Protein 8GUG (pdb70)

Foldseek 3Di:
DKWKAKDFPVCVVPRFWQQCCQCPNQQQAYHNFGKGKIFPDPVLNCCLPCVVVLVDQVVLVGMWMKMWDDDPQQEAEDDVVQPDPCSLPPNHDCSSRVNNRCQQVPPPHPHFWYWAADSVGRVGTMIMGHPPDDPCVVRVVPMDIDRDPDGSVVSD/DAPPVHCRPVNVLQVFAWLVLVVVCCVLLVDDLVLVCQLAVDDSVNNVVCVPVRNGHHNSSSQLSVLVVVQQVLLCVLVVHSVVSSVQQVAQDVQLVRDHLSNQSHDVVSSVSVSVVSVCSNVVHDD/DCVVQDVVDPVCLQVAAWLVSVVVLCVLLVHDLVLVCQLQVPDSVVNVVCVVDRHGHHNSSSQLSVLSSVQQVLLCVQVVHSVVSSVQQCDQDVQLPRDGVSNQSNDPVSSVSVVVVSVVVSVVDD

Secondary structure (DSSP, 8-state):
-EEEEEEEGGGTTSTT-THHHHHH--SS--TT---EEEESSHHHHHHHHHGGGTT-TTGGGGEEEEEEE--GGGEEE--TTTS-GGGG-SS--HHHHHHHHHHHS-SS-S-SEEEEE-SS-TTSEEEEE-TTSGGGHHHHHT-EEE---S-GGGG-/--STTTTTTHHHHHH---HHHHHHHHHHTT--HHHHHHHH---HHHHHHHHHHTPPP-HHHHHHHHHHHHHHHHHHHHHS-HHHHHHHHTS--GGGTT--GGGGSSSHHHHHHHHHHHHHHHHT---/-GGGTS---HHHHHH-B-HHHHHHHHHHTT--HHHHHHHH---HHHHHHHHHSSPPB-HHHHHHHHHHHHHHHHHHHHHS-HHHHHHHHTS-BTTTTSB-GGGGSSSHHHHHHHHHHHHHHHTT--

Structure (mmCIF, N/CA/C/O backbone):
data_8GUG
#
_entry.id   8GUG
#
_cell.length_a   81.915
_cell.length_b   104.725
_cell.length_c   116.218
_cell.angle_alpha   90.000
_cell.angle_beta   90.000
_cell.angle_gamma   90.000
#
_symmetry.space_group_name_H-M   'I 2 2 2'
#
loop_
_entity.id
_entity.type
_entity.pdbx_description
1 polymer 'RES domain-containing protein'
2 polymer 'DUF2384 domain-containing protein'
3 water water
#
loop_
_atom_site.group_PDB
_atom_site.id
_atom_site.type_symbol
_atom_site.label_atom_id
_atom_site.label_alt_id
_atom_site.label_comp_id
_atom_site.label_asym_id
_atom_site.label_entity_id
_atom_site.label_seq_id
_atom_site.pdbx_PDB_ins_code
_atom_site.Cartn_x
_atom_site.Cartn_y
_atom_site.Cartn_z
_atom_site.occupancy
_atom_site.B_iso_or_equiv
_atom_site.auth_seq_id
_atom_site.auth_comp_id
_atom_site.auth_asym_id
_atom_site.auth_atom_id
_atom_site.pdbx_PDB_model_num
ATOM 1 N N . MET A 1 1 ? -33.75309 48.92127 -49.72572 1.000 65.82686 1 MET A N 1
ATOM 2 C CA . MET A 1 1 ? -34.27309 49.09266 -48.37356 1.000 74.71064 1 MET A CA 1
ATOM 3 C C . MET A 1 1 ? -33.15747 49.32345 -47.36722 1.000 68.29228 1 MET A C 1
ATOM 4 O O . MET A 1 1 ? -32.09122 48.71751 -47.45969 1.000 78.43018 1 MET A O 1
ATOM 9 N N . LYS A 1 2 ? -33.41727 50.18927 -46.39350 1.000 80.41473 2 LYS A N 1
ATOM 10 C CA . LYS A 1 2 ? -32.46386 50.49535 -45.33596 1.000 82.03974 2 LYS A CA 1
ATOM 11 C C . LYS A 1 2 ? -32.81226 49.68420 -44.09328 1.000 79.63422 2 LYS A C 1
ATOM 12 O O . LYS A 1 2 ? -33.90665 49.83094 -43.53602 1.000 77.82185 2 LYS A O 1
ATOM 18 N N . LEU A 1 3 ? -31.88150 48.83170 -43.66606 1.000 74.72431 3 LEU A N 1
ATOM 19 C CA . LEU A 1 3 ? -32.07852 47.94235 -42.52930 1.000 60.89580 3 LEU A CA 1
ATOM 20 C C . LEU A 1 3 ? -31.10663 48.29550 -41.41321 1.000 64.13478 3 LEU A C 1
ATOM 21 O O . LEU A 1 3 ? -29.94070 48.61348 -41.66957 1.000 70.38946 3 LEU A O 1
ATOM 26 N N . TYR A 1 4 ? -31.58524 48.21052 -40.17425 1.000 58.42881 4 TYR A N 1
ATOM 27 C CA . TYR A 1 4 ? -30.84510 48.66195 -39.00444 1.000 61.91106 4 TYR A CA 1
ATOM 28 C C . TYR A 1 4 ? -30.59013 47.49049 -38.06790 1.000 61.99762 4 TYR A C 1
ATOM 29 O O . TYR A 1 4 ? -31.51364 46.73879 -37.74177 1.000 63.09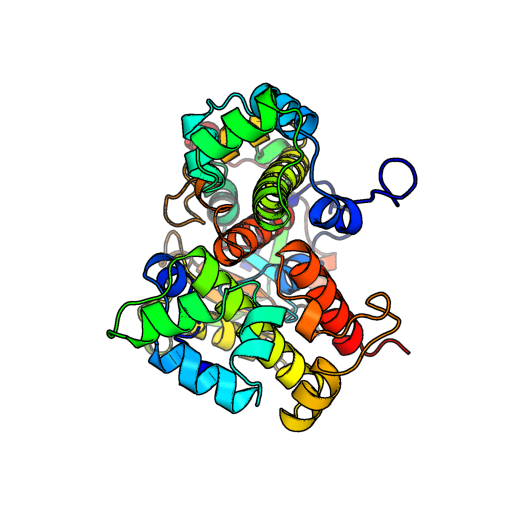096 4 TYR A O 1
ATOM 38 N N . ARG A 1 5 ? -29.34014 47.34193 -37.63923 1.000 61.15544 5 ARG A N 1
ATOM 39 C CA . ARG A 1 5 ? -28.93964 46.35368 -36.64969 1.000 52.96145 5 ARG A CA 1
ATOM 40 C C . ARG A 1 5 ? -28.19261 47.07222 -35.53546 1.000 58.83402 5 ARG A C 1
ATOM 41 O O . ARG A 1 5 ? -27.66525 48.16581 -35.72914 1.000 60.90281 5 ARG A O 1
ATOM 49 N N . LEU A 1 6 ? -28.18663 46.47999 -34.34762 1.000 59.93501 6 LEU A N 1
ATOM 50 C CA . LEU A 1 6 ? -27.38099 47.00510 -33.25925 1.000 67.46234 6 LEU A CA 1
ATOM 51 C C . LEU A 1 6 ? -26.77004 45.84488 -32.49044 1.000 62.93706 6 LEU A C 1
ATOM 52 O O . LEU A 1 6 ? -27.35190 44.76028 -32.40714 1.000 58.12519 6 LEU A O 1
ATOM 57 N N . THR A 1 7 ? -25.57464 46.07682 -31.95337 1.000 66.71239 7 THR A N 1
ATOM 58 C CA . THR A 1 7 ? -24.93678 45.08740 -31.09234 1.000 58.86208 7 THR A CA 1
ATOM 59 C C . THR A 1 7 ? -24.03791 45.81072 -30.10495 1.000 65.27728 7 THR A C 1
ATOM 60 O O . THR A 1 7 ? -23.68837 46.97133 -30.30320 1.000 63.27784 7 THR A O 1
ATOM 64 N N . GLN A 1 8 ? -23.65501 45.11626 -29.03800 1.000 57.30393 8 GLN A N 1
ATOM 65 C CA . GLN A 1 8 ? -22.81873 45.75573 -28.03262 1.000 58.76337 8 GLN A CA 1
ATOM 66 C C . GLN A 1 8 ? -21.46453 46.13736 -28.62245 1.000 64.24727 8 GLN A C 1
ATOM 67 O O . GLN A 1 8 ? -20.99136 45.54193 -29.59508 1.000 68.63537 8 GLN A O 1
ATOM 73 N N . LYS A 1 9 ? -20.84936 47.16532 -28.02988 1.000 66.58601 9 LYS A N 1
ATOM 74 C CA . LYS A 1 9 ? -19.60029 47.69276 -28.57018 1.000 58.83019 9 LYS A CA 1
ATOM 75 C C . LYS A 1 9 ? -18.48641 46.65960 -28.52683 1.000 64.93560 9 LYS A C 1
ATOM 76 O O . LYS A 1 9 ? -17.59391 46.67606 -29.38294 1.000 69.74758 9 LYS A O 1
ATOM 82 N N . LYS A 1 10 ? -18.52276 45.75262 -27.54548 1.000 60.00759 10 LYS A N 1
ATOM 83 C CA . LYS A 1 10 ? -17.47893 44.73747 -27.42466 1.000 55.13321 10 LYS A CA 1
ATOM 84 C C . LYS A 1 10 ? -17.37503 43.87659 -28.67692 1.000 63.54537 10 LYS A C 1
ATOM 85 O O . LYS A 1 10 ? -16.31091 43.31469 -28.95675 1.000 78.50025 10 LYS A O 1
ATOM 91 N N . PHE A 1 11 ? -18.45536 43.76696 -29.44271 1.000 54.05681 11 PHE A N 1
ATOM 92 C CA . PHE A 1 11 ? -18.47527 42.95985 -30.65209 1.000 67.98213 11 PHE A CA 1
ATOM 93 C C . PHE A 1 11 ? -18.12409 43.75676 -31.90430 1.000 71.36129 11 PHE A C 1
ATOM 94 O O . PHE A 1 11 ? -18.36407 43.27193 -33.01622 1.000 81.66633 11 PHE A O 1
ATOM 102 N N . ALA A 1 12 ? -17.54967 44.95574 -31.74871 1.000 61.10820 12 ALA A N 1
ATOM 103 C CA . ALA A 1 12 ? -17.29789 45.81760 -32.90088 1.000 69.98882 12 ALA A CA 1
ATOM 104 C C . ALA A 1 12 ? -16.36782 45.16300 -33.91312 1.000 76.34405 12 ALA A C 1
ATOM 105 O O . ALA A 1 12 ? -16.44625 45.46137 -35.11054 1.000 75.33428 12 ALA A O 1
ATOM 107 N N . ASP A 1 13 ? -15.48369 44.27408 -33.45740 1.000 90.16830 13 ASP A N 1
ATOM 108 C CA . ASP A 1 13 ? -14.57482 43.59912 -34.37685 1.000 89.35407 13 ASP A CA 1
ATOM 109 C C . ASP A 1 13 ? -15.31806 42.64807 -35.30808 1.000 87.56038 13 ASP A C 1
ATOM 110 O O . ASP A 1 13 ? -14.88645 42.43575 -36.44734 1.000 84.41638 13 ASP A O 1
ATOM 115 N N . THR A 1 14 ? -16.43236 42.07729 -34.85070 1.000 86.17376 14 THR A N 1
ATOM 116 C CA . THR A 1 14 ? -17.24527 41.15891 -35.65222 1.000 93.01221 14 THR A CA 1
ATOM 117 C C . THR A 1 14 ? -18.71740 41.48875 -35.43600 1.000 84.50522 14 THR A C 1
ATOM 118 O O . THR A 1 14 ? -19.44319 40.76788 -34.74153 1.000 85.38723 14 THR A O 1
ATOM 122 N N . PRO A 1 15 ? -19.19618 42.58454 -36.03173 1.000 86.70336 15 PRO A N 1
ATOM 123 C CA . PRO A 1 15 ? -20.57122 43.02641 -35.74531 1.000 78.11005 15 PRO A CA 1
ATOM 124 C C . PRO A 1 15 ? -21.64095 42.13822 -36.35656 1.000 78.67604 15 PRO A C 1
ATOM 125 O O . PRO A 1 15 ? -22.72870 42.01540 -35.77927 1.000 74.51468 15 PRO A O 1
ATOM 129 N N . PHE A 1 16 ? -21.37523 41.52251 -37.50773 1.000 75.62391 16 PHE A N 1
ATOM 130 C CA . PHE A 1 16 ? -22.36570 40.72107 -38.21502 1.000 68.76790 16 PHE A CA 1
ATOM 131 C C . PHE A 1 16 ? -22.05235 39.22987 -38.14464 1.000 75.84997 16 PHE A C 1
ATOM 132 O O . PHE A 1 16 ? -22.35261 38.48006 -39.07691 1.000 79.97376 16 PHE A O 1
ATOM 140 N N . SER A 1 17 ? -21.44527 38.79288 -37.05204 1.000 75.09703 17 SER A N 1
ATOM 141 C CA . SER A 1 17 ? -21.26727 37.36766 -36.82225 1.000 64.91457 17 SER A CA 1
ATOM 142 C C . SER A 1 17 ? -22.60999 36.73911 -36.46637 1.000 74.31851 17 SER A C 1
ATOM 143 O O . SER A 1 17 ? -23.34659 37.29119 -35.64025 1.000 79.54497 17 SER A O 1
ATOM 146 N N . PRO A 1 18 ? -22.96632 35.59708 -37.05927 1.000 73.47987 18 PRO A N 1
ATOM 147 C CA . PRO A 1 18 ? -24.25884 34.97238 -36.74532 1.000 70.13074 18 PRO A CA 1
ATOM 148 C C . PRO A 1 18 ? -24.22652 34.18063 -35.44710 1.000 65.64134 18 PRO A C 1
ATOM 149 O O . PRO A 1 18 ? -25.11982 33.36649 -35.19306 1.000 65.71982 18 PRO A O 1
ATOM 153 N N . ILE A 1 19 ? -23.20532 34.41854 -34.61999 1.000 67.41301 19 ILE A N 1
ATOM 154 C CA . ILE A 1 19 ? -22.98359 33.58917 -33.43914 1.000 76.69795 19 ILE A CA 1
ATOM 155 C C . ILE A 1 19 ? -24.07036 33.82195 -32.39701 1.000 67.81125 19 ILE A C 1
ATOM 156 O O . ILE A 1 19 ? -24.57385 32.87068 -31.78741 1.000 81.08905 19 ILE A O 1
ATOM 161 N N . GLY A 1 20 ? -24.44303 35.08158 -32.16582 1.000 61.51504 20 GLY A N 1
ATOM 162 C CA . GLY A 1 20 ? -25.51876 35.35651 -31.22842 1.000 53.60632 20 GLY A CA 1
ATOM 163 C C . GLY A 1 20 ? -26.81132 34.66326 -31.61233 1.000 63.43065 20 GLY A C 1
ATOM 164 O O . GLY A 1 20 ? -27.50536 34.10275 -30.75914 1.000 61.84764 20 GLY A O 1
ATOM 165 N N . ALA A 1 21 ? -27.14667 34.67981 -32.90335 1.000 65.26366 21 ALA A N 1
ATOM 166 C CA . ALA A 1 21 ? -28.34348 33.98189 -33.35902 1.000 63.90014 21 ALA A CA 1
ATOM 167 C C . ALA A 1 21 ? -28.21521 32.47807 -33.14874 1.000 62.81576 21 ALA A C 1
ATOM 168 O O . ALA A 1 21 ? -29.16157 31.82234 -32.69920 1.000 72.76154 21 ALA A O 1
ATOM 170 N N . LYS A 1 22 ? -27.04339 31.91485 -33.45990 1.000 70.06309 22 LYS A N 1
ATOM 171 C CA . LYS A 1 22 ? -26.84413 30.47634 -33.29881 1.000 76.10654 22 LYS A CA 1
ATOM 172 C C . LYS A 1 22 ? -27.00547 30.05565 -31.84409 1.000 76.11459 22 LYS A C 1
ATOM 173 O O . LYS A 1 22 ? -27.72017 29.09628 -31.53737 1.000 71.91566 22 LYS A O 1
ATOM 179 N N . LEU A 1 23 ? -26.35941 30.77463 -30.92981 1.000 63.66663 23 LEU A N 1
ATOM 180 C CA . LEU A 1 23 ? -26.28835 30.32119 -29.54598 1.000 71.05201 23 LEU A CA 1
ATOM 181 C C . LEU A 1 23 ? -27.52482 30.69072 -28.73460 1.000 75.80368 23 LEU A C 1
ATOM 182 O O . LEU A 1 23 ? -27.88500 29.96201 -27.80393 1.000 68.24113 23 LEU A O 1
ATOM 187 N N . PHE A 1 24 ? -28.18639 31.80288 -29.05992 1.000 76.70279 24 PHE A N 1
ATOM 188 C CA . PHE A 1 24 ? -29.25555 32.31800 -28.21665 1.000 68.05729 24 PHE A CA 1
ATOM 189 C C . PHE A 1 24 ? -30.56754 32.58895 -28.94163 1.000 70.24408 24 PHE A C 1
ATOM 190 O O . PHE A 1 24 ? -31.56348 32.88095 -28.26998 1.000 70.26380 24 PHE A O 1
ATOM 198 N N . GLY A 1 25 ? -30.61126 32.49560 -30.26833 1.000 70.76938 25 GLY A N 1
ATOM 199 C CA . GLY A 1 25 ? -31.81966 32.86226 -30.99540 1.000 69.68870 25 GLY A CA 1
ATOM 200 C C . GLY A 1 25 ? -32.93620 31.85619 -30.76879 1.000 72.20458 25 GLY A C 1
ATOM 201 O O . GLY A 1 25 ? -32.73313 30.64261 -30.89022 1.000 70.18326 25 GLY A O 1
ATOM 202 N N . LYS A 1 26 ? -34.13255 32.35940 -30.45531 1.000 75.62825 26 LYS A N 1
ATOM 203 C CA . LYS A 1 26 ? -35.25111 31.50813 -30.07654 1.000 76.14229 26 LYS A CA 1
ATOM 204 C C . LYS A 1 26 ? -36.51324 31.71076 -30.90039 1.000 78.29565 26 LYS A C 1
ATOM 205 O O . LYS A 1 26 ? -37.35481 30.80826 -30.92697 1.000 89.87174 26 LYS A O 1
ATOM 211 N N . ARG A 1 27 ? -36.68126 32.85480 -31.55272 1.000 74.22540 27 ARG A N 1
ATOM 212 C CA . ARG A 1 27 ? -37.95549 33.17699 -32.20018 1.000 54.61575 27 ARG A CA 1
ATOM 213 C C . ARG A 1 27 ? -37.99387 32.64898 -33.63007 1.000 65.10454 27 ARG A C 1
ATOM 214 O O . ARG A 1 27 ? -38.76060 31.73531 -33.94544 1.000 74.64349 27 ARG A O 1
ATOM 222 N N . TRP A 1 28 ? -37.17854 33.22680 -34.50559 1.000 64.23219 28 TRP A N 1
ATOM 223 C CA . TRP A 1 28 ? -37.17778 32.85958 -35.91189 1.000 66.27419 28 TRP A CA 1
ATOM 224 C C . TRP A 1 28 ? -36.04929 31.90633 -36.26932 1.000 70.77188 28 TRP A C 1
ATOM 225 O O . TRP A 1 28 ? -35.73300 31.75700 -37.45195 1.000 77.69177 28 TRP A O 1
ATOM 236 N N . ASN A 1 29 ? -35.43801 31.25944 -35.28317 1.000 67.96556 29 ASN A N 1
ATOM 237 C CA . ASN A 1 29 ? -34.39129 30.28743 -35.55902 1.000 71.88492 29 ASN A CA 1
ATOM 238 C C . ASN A 1 29 ? -34.13902 29.47546 -34.29909 1.000 74.03734 29 ASN A C 1
ATOM 239 O O . ASN A 1 29 ? -34.47058 29.89971 -33.18817 1.000 78.72436 29 ASN A O 1
ATOM 244 N N . SER A 1 30 ? -33.54766 28.30142 -34.49061 1.000 73.12199 30 SER A N 1
ATOM 245 C CA . SER A 1 30 ? -33.16903 27.41240 -33.40594 1.000 70.68053 30 SER A CA 1
ATOM 246 C C . SER A 1 30 ? -31.65095 27.33120 -33.32154 1.000 67.24536 30 SER A C 1
ATOM 247 O O . SER A 1 30 ? -30.93752 27.70930 -34.25475 1.000 66.51208 30 SER A O 1
ATOM 250 N N . LYS A 1 31 ? -31.17137 26.82949 -32.18096 1.000 72.14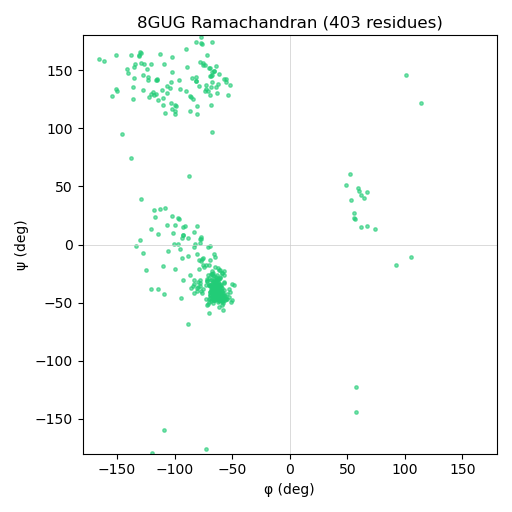734 31 LYS A N 1
ATOM 251 C CA . LYS A 1 31 ? -29.73973 26.76096 -31.89979 1.000 72.64669 31 LYS A CA 1
ATOM 252 C C . LYS A 1 31 ? -28.97708 26.08622 -33.03511 1.000 65.39614 31 LYS A C 1
ATOM 253 O O . LYS A 1 31 ? -29.42020 25.07996 -33.59335 1.000 78.19931 31 LYS A O 1
ATOM 259 N N . GLY A 1 32 ? -27.82849 26.66625 -33.38740 1.000 64.24616 32 GLY A N 1
ATOM 260 C CA . GLY A 1 32 ? -26.98516 26.14845 -34.43848 1.000 70.60175 32 GLY A CA 1
ATOM 261 C C . GLY A 1 32 ? -27.23769 26.72901 -35.81381 1.000 63.09855 32 GLY A C 1
ATOM 262 O O . GLY A 1 32 ? -26.37446 26.60434 -36.69117 1.000 76.72653 32 GLY A O 1
ATOM 263 N N . THR A 1 33 ? -28.39049 27.35488 -36.03009 1.000 72.81972 33 THR A N 1
ATOM 264 C CA . THR A 1 33 ? -28.71829 27.96246 -37.31197 1.000 73.21745 33 THR A CA 1
ATOM 265 C C . THR A 1 33 ? -28.16589 29.38145 -37.36447 1.000 67.93347 33 THR A C 1
ATOM 266 O O . THR A 1 33 ? -28.40874 30.18610 -36.45948 1.000 54.77174 33 THR A O 1
ATOM 270 N N . GLU A 1 34 ? -27.41228 29.67515 -38.41827 1.000 74.78583 34 GLU A N 1
ATOM 271 C CA . GLU A 1 34 ? -26.79826 30.98389 -38.57774 1.000 77.95601 34 GLU A CA 1
ATOM 272 C C . GLU A 1 34 ? -27.82377 31.98443 -39.08972 1.000 73.45037 34 GLU A C 1
ATOM 273 O O . GLU A 1 34 ? -28.59653 31.68593 -40.00444 1.000 77.09718 34 GLU A O 1
ATOM 279 N N . ALA A 1 35 ? -27.82280 33.17842 -38.49981 1.000 69.56766 35 ALA A N 1
ATOM 280 C CA . ALA A 1 35 ? -28.80312 34.19399 -38.85447 1.000 68.34258 35 ALA A CA 1
ATOM 281 C C . ALA A 1 35 ? -28.30546 35.55866 -38.40622 1.000 62.15283 35 ALA A C 1
ATOM 282 O O . ALA A 1 35 ? -27.46050 35.67417 -37.51533 1.000 74.39493 35 ALA A O 1
ATOM 284 N N . LEU A 1 36 ? -28.84265 36.59181 -39.04841 1.000 66.51659 36 LEU A N 1
ATOM 285 C CA . LEU A 1 36 ? -28.64747 37.97485 -38.64181 1.000 67.67475 36 LEU A CA 1
ATOM 286 C C . LEU A 1 36 ? -30.00968 38.63138 -38.50174 1.000 53.85291 36 LEU A C 1
ATOM 287 O O . LEU A 1 36 ? -30.93815 38.31080 -39.24760 1.000 60.08909 36 LEU A O 1
ATOM 292 N N . TYR A 1 37 ? -30.13155 39.54097 -37.54310 1.000 58.67557 37 TYR A N 1
ATOM 293 C CA . TYR A 1 37 ? -31.39075 40.22091 -37.27416 1.000 60.26598 37 TYR A CA 1
ATOM 294 C C . TYR A 1 37 ? -31.25273 41.70155 -37.59887 1.000 64.27298 37 TYR A C 1
ATOM 295 O O . TYR A 1 37 ? -30.36404 42.38003 -37.06845 1.000 52.74760 37 TYR A O 1
ATOM 304 N N . PHE A 1 38 ? -32.13814 42.19798 -38.46182 1.000 67.38149 38 PHE A N 1
ATOM 305 C CA . PHE A 1 38 ? -32.20265 43.60286 -38.82027 1.000 59.38630 38 PHE A CA 1
ATOM 306 C C . PHE A 1 38 ? -33.64413 44.06936 -38.68504 1.000 62.60418 38 PHE A C 1
ATOM 307 O O . PHE A 1 38 ? -34.57625 43.26676 -38.60210 1.000 61.69085 38 PHE A O 1
ATOM 315 N N . SER A 1 39 ? -33.82823 45.38411 -38.68253 1.000 67.74682 39 SER A N 1
ATOM 316 C CA . SER A 1 39 ? -35.15477 45.96523 -38.56128 1.000 54.30753 39 SER A CA 1
ATOM 317 C C . SER A 1 39 ? -35.31894 47.07093 -39.59463 1.000 67.22810 39 SER A C 1
ATOM 318 O O . SER A 1 39 ? -34.33785 47.66186 -40.05320 1.000 65.71927 39 SER A O 1
ATOM 321 N N . GLU A 1 40 ? -36.57730 47.34402 -39.95674 1.000 67.82686 40 GLU A N 1
ATOM 322 C CA . GLU A 1 40 ? -36.86012 48.33847 -40.98886 1.000 67.12578 40 GLU A CA 1
ATOM 323 C C . GLU A 1 40 ? -36.41707 49.73143 -40.56817 1.000 62.43027 40 GLU A C 1
ATOM 324 O O . GLU A 1 40 ? -36.09953 50.56711 -41.42266 1.000 66.36748 40 GLU A O 1
ATOM 330 N N . SER A 1 41 ? -36.39415 50.00361 -39.26725 1.000 56.88519 41 SER A N 1
ATOM 331 C CA . SER A 1 41 ? -36.09461 51.33529 -38.77625 1.000 64.82542 41 SER A CA 1
ATOM 332 C C . SER A 1 41 ? -35.17224 51.23899 -37.57175 1.000 64.56039 41 SER A C 1
ATOM 333 O O . SER A 1 41 ? -35.02768 50.18110 -36.95365 1.000 72.31274 41 SER A O 1
ATOM 336 N N . GLU A 1 42 ? -34.54500 52.37260 -37.24662 1.000 63.00782 42 GLU A N 1
ATOM 337 C CA . GLU A 1 42 ? -33.73429 52.44882 -36.03635 1.000 60.73005 42 GLU A CA 1
ATOM 338 C C . GLU A 1 42 ? -34.59113 52.27916 -34.79006 1.000 62.51468 42 GLU A C 1
ATOM 339 O O . GLU A 1 42 ? -34.14447 51.69624 -33.79600 1.000 59.73267 42 GLU A O 1
ATOM 345 N N . SER A 1 43 ? -35.82732 52.77828 -34.81907 1.000 67.73818 43 SER A N 1
ATOM 346 C CA . SER A 1 43 ? -36.64711 52.74008 -33.61310 1.000 63.05440 43 SER A CA 1
ATOM 347 C C . SER A 1 43 ? -37.07672 51.31960 -33.27826 1.000 57.16279 43 SER A C 1
ATOM 348 O O . SER A 1 43 ? -36.99381 50.89805 -32.12197 1.000 62.82673 43 SER A O 1
ATOM 351 N N . LEU A 1 44 ? -37.55406 50.57058 -34.27106 1.000 57.39534 44 LEU A N 1
ATOM 352 C CA . LEU A 1 44 ? -37.96927 49.19513 -34.01676 1.000 63.45758 44 LEU A CA 1
ATOM 353 C C . LEU A 1 44 ? -36.77730 48.33327 -33.61441 1.000 54.73579 44 LEU A C 1
ATOM 354 O O . LEU A 1 44 ? -36.85989 47.52147 -32.68062 1.000 56.62736 44 LEU A O 1
ATOM 359 N N . CYS A 1 45 ? -35.65796 48.50188 -34.32199 1.000 58.92300 45 CYS A N 1
ATOM 360 C CA . CYS A 1 45 ? -34.40863 47.84793 -33.95168 1.000 57.63421 45 CYS A CA 1
ATOM 361 C C . CYS A 1 45 ? -34.05677 48.13021 -32.49477 1.000 46.10581 45 CYS A C 1
ATOM 362 O O . CYS A 1 45 ? -33.69784 47.21948 -31.73965 1.000 59.23499 45 CYS A O 1
ATOM 365 N N . SER A 1 46 ? -34.19250 49.39043 -32.07430 1.000 63.44812 46 SER A N 1
ATOM 366 C CA . SER A 1 46 ? -33.81940 49.77039 -30.71628 1.000 66.58625 46 SER A CA 1
ATOM 367 C C . SER A 1 46 ? -34.77623 49.17457 -29.69484 1.000 69.20536 46 SER A C 1
ATOM 368 O O . SER A 1 46 ? -34.34020 48.67605 -28.65134 1.000 65.43956 46 SER A O 1
ATOM 371 N N . LEU A 1 47 ? -36.08015 49.22474 -29.98321 1.000 57.32725 47 LEU A N 1
ATOM 372 C CA . LEU A 1 47 ? -37.08718 48.71063 -29.06079 1.000 59.59186 47 LEU A CA 1
ATOM 373 C C . LEU A 1 47 ? -36.90261 47.22014 -28.82333 1.000 60.66097 47 LEU A C 1
ATOM 374 O O . LEU A 1 47 ? -36.89058 46.76773 -27.67105 1.000 53.07900 47 LEU A O 1
ATOM 379 N N . GLU A 1 48 ? -36.73995 46.44658 -29.90956 1.000 61.30353 48 GLU A N 1
ATOM 380 C CA . GLU A 1 48 ? -36.63596 44.99080 -29.80360 1.000 54.66567 48 GLU A CA 1
ATOM 381 C C . GLU A 1 48 ? -35.63648 44.56757 -28.73574 1.000 65.50443 48 GLU A C 1
ATOM 382 O O . GLU A 1 48 ? -35.83688 43.55900 -28.04956 1.000 64.03493 48 GLU A O 1
ATOM 388 N N . VAL A 1 49 ? -34.56042 45.32987 -28.57511 1.000 57.76224 49 VAL A N 1
ATOM 389 C CA . VAL A 1 49 ? -33.53116 45.00214 -27.59711 1.000 46.81656 49 VAL A CA 1
ATOM 390 C C . VAL A 1 49 ? -33.75884 45.72899 -26.27912 1.000 49.70579 49 VAL A C 1
ATOM 391 O O . VAL A 1 49 ? -33.69174 45.12248 -25.20780 1.000 61.17498 49 VAL A O 1
ATOM 395 N N . PHE A 1 50 ? -34.04406 47.03055 -26.33051 1.000 46.09142 50 PHE A N 1
ATOM 396 C CA . PHE A 1 50 ? -34.03193 47.85629 -25.13391 1.000 49.46181 50 PHE A CA 1
ATOM 397 C C . PHE A 1 50 ? -35.27703 47.70149 -24.27157 1.000 60.83982 50 PHE A C 1
ATOM 398 O O . PHE A 1 50 ? -35.26676 48.15361 -23.11984 1.000 58.62908 50 PHE A O 1
ATOM 406 N N . VAL A 1 51 ? -36.34585 47.08581 -24.78511 1.000 63.07221 51 VAL A N 1
ATOM 407 C CA . VAL A 1 51 ? -37.54210 46.91059 -23.96478 1.000 49.93212 51 VAL A CA 1
ATOM 408 C C . VAL A 1 51 ? -37.23711 46.03097 -22.75894 1.000 58.06266 51 VAL A C 1
ATOM 409 O O . VAL A 1 51 ? -37.77748 46.23588 -21.66415 1.000 53.67720 51 VAL A O 1
ATOM 413 N N . HIS A 1 52 ? -36.36226 45.04112 -22.93834 1.000 58.69835 52 HIS A N 1
ATOM 414 C CA . HIS A 1 52 ? -35.98690 44.14994 -21.85031 1.000 56.85671 52 HIS A CA 1
ATOM 415 C C . HIS A 1 52 ? -35.03960 44.81348 -20.86728 1.000 58.64544 52 HIS A C 1
ATOM 416 O O . HIS A 1 52 ? -34.80535 44.26178 -19.78770 1.000 52.48414 52 HIS A O 1
ATOM 423 N N . VAL A 1 53 ? -34.49484 45.97751 -21.21626 1.000 66.29191 53 VAL A N 1
ATOM 424 C CA . VAL A 1 53 ? -33.60476 46.72375 -20.33742 1.000 56.12137 53 VAL A CA 1
ATOM 425 C C . VAL A 1 53 ? -34.09135 48.16480 -20.25407 1.000 60.55598 53 VAL A C 1
ATOM 426 O O . VAL A 1 53 ? -33.28788 49.10279 -20.21685 1.000 81.32682 53 VAL A O 1
ATOM 430 N N . ASN A 1 54 ? -35.41434 48.35053 -20.21043 1.000 63.14300 54 ASN A N 1
ATOM 431 C CA . ASN A 1 54 ? -36.00299 49.68575 -20.17937 1.000 69.41733 54 ASN A CA 1
ATOM 432 C C . ASN A 1 54 ? -35.78528 50.41301 -18.85863 1.000 67.87236 54 ASN A C 1
ATOM 433 O O . ASN A 1 54 ? -36.22563 51.56078 -18.72810 1.000 72.32365 54 ASN A O 1
ATOM 438 N N . ASN A 1 55 ? -35.14511 49.78361 -17.87768 1.000 67.54518 55 ASN A N 1
ATOM 439 C CA . ASN A 1 55 ? -34.80346 50.48035 -16.64615 1.000 71.74098 55 ASN A CA 1
ATOM 440 C C . ASN A 1 55 ? -33.57308 51.36002 -16.80681 1.000 61.99253 55 ASN A C 1
ATOM 441 O O . ASN A 1 55 ? -33.38213 52.28710 -16.01431 1.000 57.09929 55 ASN A O 1
ATOM 446 N N . ASP A 1 56 ? -32.74014 51.09093 -17.81504 1.000 69.06478 56 ASP A N 1
ATOM 447 C CA . ASP A 1 56 ? -31.51091 51.84012 -18.03020 1.000 72.40399 56 ASP A CA 1
ATOM 448 C C . ASP A 1 56 ? -31.73478 52.87101 -19.12552 1.000 71.34655 56 ASP A C 1
ATOM 449 O O . ASP A 1 56 ? -31.92795 52.49024 -20.28951 1.000 73.02834 56 ASP A O 1
ATOM 454 N N . PRO A 1 57 ? -31.71765 54.16767 -18.81826 1.000 72.49546 57 PRO A N 1
ATOM 455 C CA . PRO A 1 57 ? -31.87519 55.19378 -19.85731 1.000 69.33264 57 PRO A CA 1
ATOM 456 C C . PRO A 1 57 ? -30.59436 55.54761 -20.59802 1.000 81.33146 57 PRO A C 1
ATOM 457 O O . PRO A 1 57 ? -30.63927 56.38979 -21.50195 1.000 82.95029 57 PRO A O 1
ATOM 461 N N . ALA A 1 58 ? -29.46264 54.94516 -20.23409 1.000 77.36129 58 ALA A N 1
ATOM 462 C CA . ALA A 1 58 ? -28.20172 55.14002 -20.93768 1.000 68.63997 58 ALA A CA 1
ATOM 463 C C . ALA A 1 58 ? -27.70292 53.82967 -21.53800 1.000 82.37581 58 ALA A C 1
ATOM 464 O O . ALA A 1 58 ? -26.49587 53.61717 -21.67646 1.000 81.84167 58 ALA A O 1
ATOM 466 N N . ILE A 1 59 ? -28.63329 52.94261 -21.90050 1.000 79.78703 59 ILE A N 1
ATOM 467 C CA . ILE A 1 59 ? -28.26458 51.65424 -22.47768 1.000 77.82973 59 ILE A CA 1
ATOM 468 C C . ILE A 1 59 ? -27.52122 51.84630 -23.79230 1.000 69.76946 59 ILE A C 1
ATOM 469 O O . ILE A 1 59 ? -26.64698 51.04328 -24.14942 1.000 82.67993 59 ILE A O 1
ATOM 474 N N . THR A 1 60 ? -27.82564 52.92983 -24.51193 1.000 69.30316 60 THR A N 1
ATOM 475 C CA . THR A 1 60 ? -27.20090 53.17819 -25.80642 1.000 69.35567 60 THR A CA 1
ATOM 476 C C . THR A 1 60 ? -25.68232 53.23809 -25.70550 1.000 70.18618 60 THR A C 1
ATOM 477 O O . THR A 1 60 ? -24.98654 52.94945 -26.68530 1.000 71.04018 60 THR A O 1
ATOM 481 N N . LYS A 1 61 ? -25.15004 53.59507 -24.53366 1.000 79.61502 61 LYS A N 1
ATOM 482 C CA . LYS A 1 61 ? -23.70728 53.71553 -24.36050 1.000 65.75516 61 LYS A CA 1
ATOM 483 C C . LYS A 1 61 ? -22.99032 52.37351 -24.39931 1.000 62.16546 61 LYS A C 1
ATOM 484 O O . LYS A 1 61 ? -21.75971 52.35435 -24.50216 1.000 72.07302 61 LYS A O 1
ATOM 490 N N . LEU A 1 62 ? -23.71568 51.26169 -24.30941 1.000 62.09203 62 LEU A N 1
ATOM 491 C CA . LEU A 1 62 ? -23.11290 49.94350 -24.41767 1.000 56.79401 62 LEU A CA 1
ATOM 492 C C . LEU A 1 62 ? -23.23725 49.35949 -25.81296 1.000 51.10008 62 LEU A C 1
ATOM 493 O O . LEU A 1 62 ? -22.77466 48.23766 -26.04305 1.000 62.85119 62 LEU A O 1
ATOM 498 N N . TYR A 1 63 ? -23.842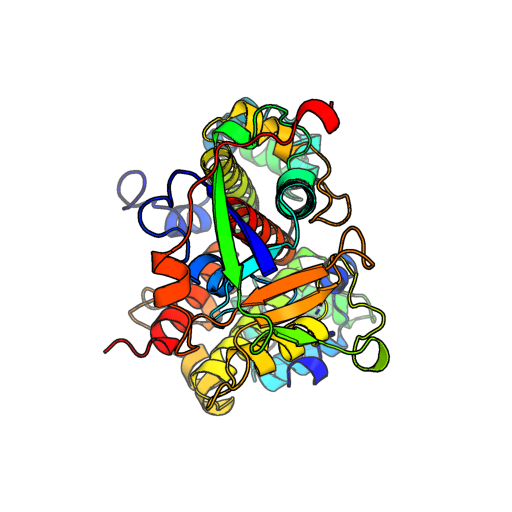74 50.08625 -26.74701 1.000 51.47433 63 TYR A N 1
ATOM 499 C CA . TYR A 1 63 ? -24.23537 49.51490 -28.02406 1.000 62.04809 63 TYR A CA 1
ATOM 500 C C . TYR A 1 63 ? -23.74147 50.36666 -29.18454 1.000 65.00176 63 TYR A C 1
ATOM 501 O O . TYR A 1 63 ? -23.34388 51.52263 -29.02228 1.000 61.33276 63 TYR A O 1
ATOM 510 N N . ASP A 1 64 ? -23.78425 49.75961 -30.36674 1.000 58.19011 64 ASP A N 1
ATOM 511 C CA . ASP A 1 64 ? -23.38024 50.36683 -31.62117 1.000 57.57484 64 ASP A CA 1
ATOM 512 C C . ASP A 1 64 ? -24.42178 50.01885 -32.66905 1.000 61.26885 64 ASP A C 1
ATOM 513 O O . ASP A 1 64 ? -24.86751 48.86699 -32.75430 1.000 62.71801 64 ASP A O 1
ATOM 518 N N . LEU A 1 65 ? -24.80832 51.02489 -33.44832 1.000 69.12580 65 LEU A N 1
ATOM 519 C CA . LEU A 1 65 ? -25.83292 50.90765 -34.47578 1.000 68.55719 65 LEU A CA 1
ATOM 520 C C . LEU A 1 65 ? -25.18317 50.82673 -35.84992 1.000 65.27713 65 LEU A C 1
ATOM 521 O O . LEU A 1 65 ? -24.21810 51.53975 -36.13316 1.000 79.18048 65 LEU A O 1
ATOM 526 N N . TYR A 1 66 ? -25.73184 49.97233 -36.70781 1.000 63.56732 66 TYR A N 1
ATOM 527 C CA . TYR A 1 66 ? -25.23341 49.77695 -38.05723 1.000 64.16519 66 TYR A CA 1
ATOM 528 C C . TYR A 1 66 ? -26.41525 49.75172 -39.01382 1.000 66.90454 66 TYR A C 1
ATOM 529 O O . TYR A 1 66 ? -27.52847 49.37594 -38.63754 1.000 61.72401 66 TYR A O 1
ATOM 538 N N . ARG A 1 67 ? -26.16349 50.14709 -40.25884 1.000 61.11403 67 ARG A N 1
ATOM 539 C CA . ARG A 1 67 ? -27.20233 50.17596 -41.27634 1.000 59.49084 67 ARG A CA 1
ATOM 540 C C . ARG A 1 67 ? -26.65882 49.58839 -42.56712 1.000 64.40531 67 ARG A C 1
ATOM 541 O O . ARG A 1 67 ? -25.48607 49.77246 -42.90643 1.000 57.85482 67 ARG A O 1
ATOM 549 N N . ILE A 1 68 ? -27.52837 48.86965 -43.27995 1.000 64.92027 68 ILE A N 1
ATOM 550 C CA . ILE A 1 68 ? -27.19397 48.29349 -44.57424 1.000 65.98334 68 ILE A CA 1
ATOM 551 C C . ILE A 1 68 ? -28.29338 48.62927 -45.57182 1.000 70.93902 68 ILE A C 1
ATOM 552 O O . ILE A 1 68 ? -29.41179 49.00215 -45.20606 1.000 64.92773 68 ILE A O 1
ATOM 557 N N . GLU A 1 69 ? -27.94983 48.49578 -46.85058 1.000 70.00936 69 GLU A N 1
ATOM 558 C CA . GLU A 1 69 ? -28.89111 48.64451 -47.95241 1.000 63.13443 69 GLU A CA 1
ATOM 559 C C . GLU A 1 69 ? -29.13155 47.25987 -48.53546 1.000 75.94168 69 GLU A C 1
ATOM 560 O O . GLU A 1 69 ? -28.22127 46.65389 -49.11215 1.000 71.21483 69 GLU A O 1
ATOM 566 N N . MET A 1 70 ? -30.35221 46.75771 -48.37484 1.000 78.30756 70 MET A N 1
ATOM 567 C CA . MET A 1 70 ? -30.70310 45.44304 -48.87821 1.000 84.14489 70 MET A CA 1
ATOM 568 C C . MET A 1 70 ? -31.45240 45.59505 -50.18995 1.000 89.85575 70 MET A C 1
ATOM 569 O O . MET A 1 70 ? -32.50240 46.25986 -50.21753 1.000 92.94582 70 MET A O 1
ATOM 574 N N . PRO A 1 71 ? -30.95056 45.03756 -51.29137 1.000 90.58138 71 PRO A N 1
ATOM 575 C CA . PRO A 1 71 ? -31.68613 45.11933 -52.55769 1.000 82.84459 71 PRO A CA 1
ATOM 576 C C . PRO A 1 71 ? -33.07762 44.52193 -52.42242 1.000 81.57528 71 PRO A C 1
ATOM 577 O O . PRO A 1 71 ? -33.28000 43.52162 -51.73270 1.000 81.17445 71 PRO A O 1
ATOM 581 N N . GLU A 1 72 ? -34.04573 45.15757 -53.08420 1.000 87.85697 72 GLU A N 1
ATOM 582 C CA . GLU A 1 72 ? -35.42984 44.71739 -52.95772 1.000 90.31884 72 GLU A CA 1
ATOM 583 C C . GLU A 1 72 ? -35.64719 43.34029 -53.57189 1.000 80.46999 72 GLU A C 1
ATOM 584 O O . GLU A 1 72 ? -36.57228 42.62532 -53.16826 1.000 79.11729 72 GLU A O 1
ATOM 590 N N . TYR A 1 73 ? -34.80836 42.94364 -54.53419 1.000 80.12369 73 TYR A N 1
ATOM 591 C CA . TYR A 1 73 ? -35.06614 41.70753 -55.26815 1.000 87.70027 73 TYR A CA 1
ATOM 592 C C . TYR A 1 73 ? -34.76513 40.46089 -54.44683 1.000 88.90155 73 TYR A C 1
ATOM 593 O O . TYR A 1 73 ? -35.25697 39.37990 -54.78815 1.000 82.24629 73 TYR A O 1
ATOM 602 N N . LEU A 1 74 ? -33.97630 40.57743 -53.37861 1.000 82.70618 74 LEU A N 1
ATOM 603 C CA . LEU A 1 74 ? -33.67137 39.43977 -52.52038 1.000 87.01558 74 LEU A CA 1
ATOM 604 C C . LEU A 1 74 ? -34.27499 39.59279 -51.12598 1.000 86.06426 74 LEU A C 1
ATOM 605 O O . LEU A 1 74 ? -33.72173 39.09007 -50.14474 1.000 88.33809 74 LEU A O 1
ATOM 610 N N . ILE A 1 75 ? -35.41194 40.27882 -51.02957 1.000 89.79326 75 ILE A N 1
ATOM 611 C CA . ILE A 1 75 ? -36.22057 40.32678 -49.81522 1.000 89.60918 75 ILE A CA 1
ATOM 612 C C . ILE A 1 75 ? -37.49722 39.53899 -50.07546 1.000 95.71831 75 ILE A C 1
ATOM 613 O O . ILE A 1 75 ? -38.26920 39.87723 -50.98189 1.000 97.02919 75 ILE A O 1
ATOM 618 N N . ALA A 1 76 ? -37.72063 38.49631 -49.28387 1.000 89.40052 76 ALA A N 1
ATOM 619 C CA . ALA A 1 76 ? -38.90620 37.66249 -49.39624 1.000 81.83742 76 ALA A CA 1
ATOM 620 C C . ALA A 1 76 ? -39.91110 38.02300 -48.30966 1.000 78.43996 76 ALA A C 1
ATOM 621 O O . ALA A 1 76 ? -39.57437 38.64312 -47.29816 1.000 81.88213 76 ALA A O 1
ATOM 623 N N . THR A 1 77 ? -41.15950 37.61586 -48.52961 1.000 83.63215 77 THR A N 1
ATOM 624 C CA . THR A 1 77 ? -42.26147 37.96421 -47.64363 1.000 86.86177 77 THR A CA 1
ATOM 625 C C . THR A 1 77 ? -43.01444 36.70814 -47.22596 1.000 89.05843 77 THR A C 1
ATOM 626 O O . THR A 1 77 ? -43.32629 35.85545 -48.06399 1.000 86.25802 77 THR A O 1
ATOM 630 N N . LEU A 1 78 ? -43.29110 36.59488 -45.92888 1.000 91.96879 78 LEU A N 1
ATOM 631 C CA . LEU A 1 78 ? -44.11917 35.52451 -45.39931 1.000 76.82987 78 LEU A CA 1
ATOM 632 C C . LEU A 1 78 ? -45.59747 35.85409 -45.58630 1.000 85.16348 78 LEU A C 1
ATOM 633 O O . LEU A 1 78 ? -45.96993 36.94488 -46.02451 1.000 83.41491 78 LEU A O 1
ATOM 638 N N . ASP A 1 79 ? -46.44921 34.89326 -45.23739 1.000 106.64652 79 ASP A N 1
ATOM 639 C CA . ASP A 1 79 ? -47.89201 35.08102 -45.26100 1.000 103.77789 79 ASP A CA 1
ATOM 640 C C . ASP A 1 79 ? -48.46514 34.79306 -43.88165 1.000 100.87731 79 ASP A C 1
ATOM 641 O O . ASP A 1 79 ? -48.02378 33.86515 -43.19520 1.000 106.05069 79 ASP A O 1
ATOM 646 N N . GLU A 1 80 ? -49.45628 35.59841 -43.49090 1.000 109.26542 80 GLU A N 1
ATOM 647 C CA . GLU A 1 80 ? -50.07001 35.46149 -42.17380 1.000 103.09300 80 GLU A CA 1
ATOM 648 C C . GLU A 1 80 ? -50.68419 34.07945 -41.98122 1.000 108.58485 80 GLU A C 1
ATOM 649 O O . GLU A 1 80 ? -50.67281 33.53708 -40.86958 1.000 104.53964 80 GLU A O 1
ATOM 655 N N . GLU A 1 81 ? -51.22848 33.49301 -43.04835 1.000 108.38395 81 GLU A N 1
ATOM 656 C CA . GLU A 1 81 ? -51.88584 32.19775 -42.91097 1.000 112.05720 81 GLU A CA 1
ATOM 657 C C . GLU A 1 81 ? -50.89485 31.11525 -42.50722 1.000 111.07939 81 GLU A C 1
ATOM 658 O O . GLU A 1 81 ? -51.22415 30.22837 -41.71117 1.000 122.61788 81 GLU A O 1
ATOM 664 N N . ASP A 1 82 ? -49.67184 31.17535 -43.03881 1.000 108.40843 82 ASP A N 1
ATOM 665 C CA . ASP A 1 82 ? -48.64124 30.23502 -42.61435 1.000 105.94034 82 ASP A CA 1
ATOM 666 C C . ASP A 1 82 ? -48.22683 30.48242 -41.17082 1.000 101.83825 82 ASP A C 1
ATOM 667 O O . ASP A 1 82 ? -47.75421 29.56152 -40.49442 1.000 110.98455 82 ASP A O 1
ATOM 672 N N . LEU A 1 83 ? -48.40662 31.70693 -40.68507 1.000 93.57425 83 LEU A N 1
ATOM 673 C CA . LEU A 1 83 ? -48.01561 32.06348 -39.32619 1.000 88.52052 83 LEU A CA 1
ATOM 674 C C . LEU A 1 83 ? -48.98939 31.45509 -38.32182 1.000 80.24938 83 LEU A C 1
ATOM 675 O O . LEU A 1 83 ? -50.20729 31.57403 -38.49538 1.000 69.64090 83 LEU A O 1
ATOM 680 N N . PRO A 1 84 ? -48.49870 30.80990 -37.27335 1.000 84.14238 84 PRO A N 1
ATOM 681 C CA . PRO A 1 84 ? -49.38092 30.19553 -36.27845 1.000 72.11741 84 PRO A CA 1
ATOM 682 C C . PRO A 1 84 ? -49.96890 31.24647 -35.34182 1.000 81.62851 84 PRO A C 1
ATOM 683 O O . PRO A 1 84 ? -49.67000 32.43667 -35.42673 1.000 91.34287 84 PRO A O 1
ATOM 687 N N . VAL A 1 85 ? -50.81578 30.77462 -34.42736 1.000 78.38818 85 VAL A N 1
ATOM 688 C CA . VAL A 1 85 ? -51.48354 31.67239 -33.49035 1.000 81.93377 85 VAL A CA 1
ATOM 689 C C . VAL A 1 85 ? -50.55241 32.06100 -32.34615 1.000 79.10352 85 VAL A C 1
ATOM 690 O O . VAL A 1 85 ? -50.57758 33.20197 -31.86889 1.000 91.28639 85 VAL A O 1
ATOM 694 N N . THR A 1 86 ? -49.71197 31.13269 -31.89596 1.000 64.25960 86 THR A N 1
ATOM 695 C CA . THR A 1 86 ? -48.79765 31.38955 -30.78944 1.000 65.41291 86 THR A CA 1
ATOM 696 C C . THR A 1 86 ? -47.51356 32.07734 -31.22246 1.000 73.64119 86 THR A C 1
ATOM 697 O O . THR A 1 86 ? -46.58170 32.16465 -30.41596 1.000 67.27723 86 THR A O 1
ATOM 701 N N . TRP A 1 87 ? -47.43942 32.56114 -32.46648 1.000 58.39510 87 TRP A N 1
ATOM 702 C CA . TRP A 1 87 ? -46.20861 33.16762 -32.96724 1.000 56.39089 87 TRP A CA 1
ATOM 703 C C . TRP A 1 87 ? -45.73614 34.32831 -32.10314 1.000 67.04396 87 TRP A C 1
ATOM 704 O O . TRP A 1 87 ? -44.54799 34.66281 -32.13179 1.000 66.49383 87 TRP A O 1
ATOM 715 N N . ARG A 1 88 ? -46.63531 34.95094 -31.34492 1.000 72.19774 88 ARG A N 1
ATOM 716 C CA . ARG A 1 88 ? -46.30474 36.09405 -30.50962 1.000 77.68575 88 ARG A CA 1
ATOM 717 C C . ARG A 1 88 ? -46.13825 35.71733 -29.04308 1.000 69.12966 88 ARG A C 1
ATOM 718 O O . ARG A 1 88 ? -46.04148 36.60537 -28.18997 1.000 76.86489 88 ARG A O 1
ATOM 726 N N . ALA A 1 89 ? -46.10541 34.42562 -28.73127 1.000 68.27309 89 ALA A N 1
ATOM 727 C CA . ALA A 1 89 ? -45.96763 33.99290 -27.34816 1.000 78.35611 89 ALA A CA 1
ATOM 728 C C . ALA A 1 89 ? -44.55242 34.24995 -26.85060 1.000 68.79855 89 ALA A C 1
ATOM 729 O O . ALA A 1 89 ? -43.57398 34.01339 -27.56503 1.000 73.11416 89 ALA A O 1
ATOM 731 N N . ILE A 1 90 ? -44.44662 34.75506 -25.61939 1.000 77.79602 90 ILE A N 1
ATOM 732 C CA . ILE A 1 90 ? -43.12853 34.99561 -25.03233 1.000 89.41371 90 ILE A CA 1
ATOM 733 C C . ILE A 1 90 ? -42.30513 33.71245 -24.96503 1.000 91.96582 90 ILE A C 1
ATOM 734 O O . ILE A 1 90 ? -41.13178 33.73716 -25.36861 1.000 108.03679 90 ILE A O 1
ATOM 739 N N . PRO A 1 91 ? -42.83739 32.57452 -24.49329 1.000 91.73660 91 PRO A N 1
ATOM 740 C CA . PRO A 1 91 ? -42.15278 31.30813 -24.77851 1.000 92.70662 91 PRO A CA 1
ATOM 741 C C . PRO A 1 91 ? -42.23971 31.00910 -26.26525 1.000 88.76788 91 PRO A C 1
ATOM 742 O O . PRO A 1 91 ? -43.25720 30.48969 -26.73440 1.000 91.76128 91 PRO A O 1
ATOM 746 N N . ALA A 1 92 ? -41.18958 31.35582 -27.00954 1.000 80.71416 92 ALA A N 1
ATOM 747 C CA . ALA A 1 92 ? -41.23278 31.31842 -28.46691 1.000 84.92607 92 ALA A CA 1
ATOM 748 C C . ALA A 1 92 ? -41.68248 29.95694 -28.98116 1.000 90.77824 92 ALA A C 1
ATOM 749 O O . ALA A 1 92 ? -41.14181 28.91863 -28.58981 1.000 81.77446 92 ALA A O 1
ATOM 751 N N . SER A 1 93 ? -42.68363 29.97299 -29.85912 1.000 79.54295 93 SER A N 1
ATOM 752 C CA . SER A 1 93 ? -43.18354 28.74451 -30.45959 1.000 75.46512 93 SER A CA 1
ATOM 753 C C . SER A 1 93 ? -42.14616 28.15298 -31.40084 1.000 86.44012 93 SER A C 1
ATOM 754 O O . SER A 1 93 ? -41.41652 28.87945 -32.07994 1.000 86.82866 93 SER A O 1
ATOM 757 N N . GLU A 1 94 ? -42.09281 26.82121 -31.45430 1.000 79.53141 94 GLU A N 1
ATOM 758 C CA . GLU A 1 94 ? -41.13399 26.16717 -32.33528 1.000 81.32775 94 GLU A CA 1
ATOM 759 C C . GLU A 1 94 ? -41.50237 26.33648 -33.80065 1.000 85.80304 94 GLU A C 1
ATOM 760 O O . GLU A 1 94 ? -40.64414 26.14882 -34.66955 1.000 87.41153 94 GLU A O 1
ATOM 766 N N . SER A 1 95 ? -42.75239 26.70461 -34.08934 1.000 67.17993 95 SER A N 1
ATOM 767 C CA . SER A 1 95 ? -43.18770 26.85479 -35.47423 1.000 75.22407 95 SER A CA 1
ATOM 768 C C . SER A 1 95 ? -42.46287 28.00569 -36.16167 1.000 83.14009 95 SER A C 1
ATOM 769 O O . SER A 1 95 ? -41.99061 27.86750 -37.29767 1.000 87.31589 95 SER A O 1
ATOM 772 N N . THR A 1 96 ? -42.39500 29.16255 -35.50016 1.000 67.10656 96 THR A N 1
ATOM 773 C CA . THR A 1 96 ? -41.62080 30.27060 -36.04362 1.000 62.55324 96 THR A CA 1
ATOM 774 C C . THR A 1 96 ? -40.15057 29.89386 -36.15532 1.000 66.41832 96 THR A C 1
ATOM 775 O O . THR A 1 96 ? -39.48819 30.22824 -37.15011 1.000 76.48148 96 THR A O 1
ATOM 779 N N . GLN 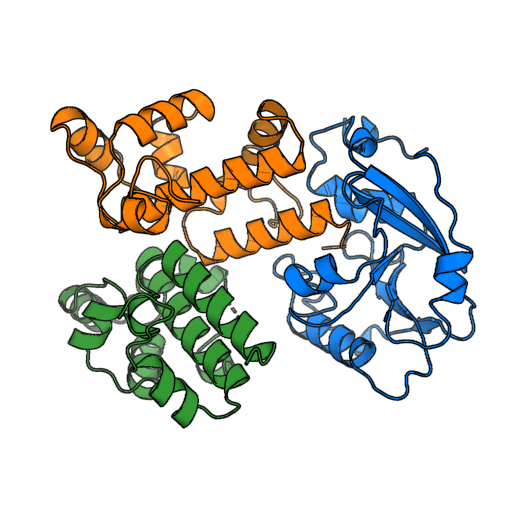A 1 97 ? -39.62775 29.19148 -35.14122 1.000 73.43136 97 GLN A N 1
ATOM 780 C CA . GLN A 1 97 ? -38.26128 28.68265 -35.20057 1.000 78.71012 97 GLN A CA 1
ATOM 781 C C . GLN A 1 97 ? -38.02219 27.93550 -36.49757 1.000 71.10874 97 GLN A C 1
ATOM 782 O O . GLN A 1 97 ? -37.03167 28.17267 -37.19185 1.000 73.76842 97 GLN A O 1
ATOM 788 N N . TYR A 1 98 ? -38.93848 27.03754 -36.85056 1.000 58.06414 98 TYR A N 1
ATOM 789 C CA . TYR A 1 98 ? -38.69891 26.17121 -37.99522 1.000 85.01154 98 TYR A CA 1
ATOM 790 C C . TYR A 1 98 ? -38.96683 26.86589 -39.32363 1.000 72.79882 98 TYR A C 1
ATOM 791 O O . TYR A 1 98 ? -38.28717 26.56635 -40.30606 1.000 70.13691 98 TYR A O 1
ATOM 800 N N . ILE A 1 99 ? -39.92321 27.79428 -39.38615 1.000 70.31100 99 ILE A N 1
ATOM 801 C CA . ILE A 1 99 ? -40.05733 28.60767 -40.59587 1.000 74.03157 99 ILE A CA 1
ATOM 802 C C . ILE A 1 99 ? -38.75134 29.34059 -40.87213 1.000 70.65569 99 ILE A C 1
ATOM 803 O O . ILE A 1 99 ? -38.19524 29.28765 -41.98405 1.000 67.22682 99 ILE A O 1
ATOM 808 N N . GLY A 1 100 ? -38.23118 30.01944 -39.84805 1.000 69.15488 100 GLY A N 1
ATOM 809 C CA . GLY A 1 100 ? -36.96039 30.69978 -40.00322 1.000 66.29950 100 GLY A CA 1
ATOM 810 C C . GLY A 1 100 ? -35.83164 29.75292 -40.36037 1.000 71.73063 100 GLY A C 1
ATOM 811 O O . GLY A 1 100 ? -35.01871 30.04988 -41.23341 1.000 80.61236 100 GLY A O 1
ATOM 812 N N . ASP A 1 101 ? -35.76413 28.60122 -39.68482 1.000 62.59463 101 ASP A N 1
ATOM 813 C CA . ASP A 1 101 ? -34.71883 27.62173 -39.97070 1.000 70.47971 101 ASP A CA 1
ATOM 814 C C . ASP A 1 101 ? -34.76428 27.18365 -41.42705 1.000 70.16855 101 ASP A C 1
ATOM 815 O O . ASP A 1 101 ? -33.73687 27.15385 -42.11324 1.000 72.43356 101 ASP A O 1
ATOM 820 N N . GLN A 1 102 ? -35.95797 26.83416 -41.91195 1.000 65.18627 102 GLN A N 1
ATOM 821 C CA . GLN A 1 102 ? -36.12225 26.45433 -43.30838 1.000 66.51537 102 GLN A CA 1
ATOM 822 C C . GLN A 1 102 ? -35.59563 27.53672 -44.23245 1.000 71.25276 102 GLN A C 1
ATOM 823 O O . GLN A 1 102 ? -34.91650 27.24213 -45.22218 1.000 68.80246 102 GLN A O 1
ATOM 829 N N . PHE A 1 103 ? -35.88602 28.80151 -43.92193 1.000 77.79144 103 PHE A N 1
ATOM 830 C CA . PHE A 1 103 ? -35.34710 29.86300 -44.76757 1.000 75.36571 103 PHE A CA 1
ATOM 831 C C . PHE A 1 103 ? -33.82758 29.96615 -44.64730 1.000 77.11574 103 PHE A C 1
ATOM 832 O O . PHE A 1 103 ? -33.14061 30.23539 -45.63800 1.000 80.65537 103 PHE A O 1
ATOM 840 N N . LEU A 1 104 ? -33.28244 29.75452 -43.44942 1.000 81.20768 104 LEU A N 1
ATOM 841 C CA . LEU A 1 104 ? -31.89166 30.11508 -43.18725 1.000 89.96025 104 LEU A CA 1
ATOM 842 C C . LEU A 1 104 ? -30.92689 29.00682 -43.58925 1.000 92.56012 104 LEU A C 1
ATOM 843 O O . LEU A 1 104 ? -29.82220 29.28624 -44.07036 1.000 95.89029 104 LEU A O 1
ATOM 848 N N . ASN A 1 105 ? -31.31235 27.75167 -43.38220 1.000 87.16606 105 ASN A N 1
ATOM 849 C CA . ASN A 1 105 ? -30.48673 26.61344 -43.75739 1.000 92.29475 105 ASN A CA 1
ATOM 850 C C . ASN A 1 105 ? -30.73411 26.15908 -45.18865 1.000 110.03712 105 ASN A C 1
ATOM 851 O O . ASN A 1 105 ? -30.18310 25.13491 -45.60508 1.000 119.39272 105 ASN A O 1
ATOM 856 N N . ASP A 1 106 ? -31.54780 26.88795 -45.93978 1.000 118.94325 106 ASP A N 1
ATOM 857 C CA . ASP A 1 106 ? -31.91520 26.47162 -47.28715 1.000 123.31360 106 ASP A CA 1
ATOM 858 C C . ASP A 1 106 ? -30.71458 26.55463 -48.21819 1.000 127.00776 106 ASP A C 1
ATOM 859 O O . ASP A 1 106 ? -30.13925 27.63937 -48.37888 1.000 116.19788 106 ASP A O 1
ATOM 864 N N . PRO A 1 107 ? -30.29501 25.45374 -48.83290 1.000 141.09620 107 PRO A N 1
ATOM 865 C CA . PRO A 1 107 ? -29.29524 25.54340 -49.89777 1.000 135.60382 107 PRO A CA 1
ATOM 866 C C . PRO A 1 107 ? -29.91028 26.14513 -51.15040 1.000 136.42426 107 PRO A C 1
ATOM 867 O O . PRO A 1 107 ? -31.13254 26.19726 -51.31267 1.000 134.15926 107 PRO A O 1
ATOM 871 N N . HIS A 1 108 ? -29.03702 26.60075 -52.04366 1.000 141.56900 108 HIS A N 1
ATOM 872 C CA . HIS A 1 108 ? -29.43660 27.32679 -53.24289 1.000 148.33928 108 HIS A CA 1
ATOM 873 C C . HIS A 1 108 ? -30.36127 28.49653 -52.87910 1.000 139.82466 108 HIS A C 1
ATOM 874 O O . HIS A 1 108 ? -31.50654 28.54964 -53.32156 1.000 134.95600 108 HIS A O 1
ATOM 881 N N . PRO A 1 109 ? -29.87962 29.45097 -52.06351 1.000 134.26331 109 PRO A N 1
ATOM 882 C CA . PRO A 1 109 ? -30.76261 30.50087 -51.53600 1.000 126.16474 109 PRO A CA 1
ATOM 883 C C . PRO A 1 109 ? -30.98295 31.60370 -52.55930 1.000 112.97512 109 PRO A C 1
ATOM 884 O O . PRO A 1 109 ? -30.06229 32.35407 -52.89796 1.000 104.54015 109 PRO A O 1
ATOM 888 N N . GLU A 1 110 ? -32.21645 31.70435 -53.05848 1.000 103.74870 110 GLU A N 1
ATOM 889 C CA . GLU A 1 110 ? -32.53566 32.75696 -54.01623 1.000 108.42466 110 GLU A CA 1
ATOM 890 C C . GLU A 1 110 ? -32.69271 34.10584 -53.32616 1.000 106.50905 110 GLU A C 1
ATOM 891 O O . GLU A 1 110 ? -32.20873 35.12428 -53.83130 1.000 109.31142 110 GLU A O 1
ATOM 897 N N . PHE A 1 111 ? -33.35559 34.12984 -52.17532 1.000 101.33243 111 PHE A N 1
ATOM 898 C CA . PHE A 1 111 ? -33.55465 35.34581 -51.40465 1.000 86.52495 111 PHE A CA 1
ATOM 899 C C . PHE A 1 111 ? -32.58956 35.38257 -50.22552 1.000 93.98895 111 PHE A C 1
ATOM 900 O O . PHE A 1 111 ? -32.21426 34.34507 -49.67388 1.000 90.60830 111 PHE A O 1
ATOM 908 N N . ALA A 1 112 ? -32.18642 36.59832 -49.84715 1.000 97.75129 112 ALA A N 1
ATOM 909 C CA . ALA A 1 112 ? -31.20611 36.80454 -48.78759 1.000 79.80386 112 ALA A CA 1
ATOM 910 C C . ALA A 1 112 ? -31.82515 37.16802 -47.44356 1.000 74.34051 112 ALA A C 1
ATOM 911 O O . ALA A 1 112 ? -31.16880 36.98630 -46.41206 1.000 74.96016 112 ALA A O 1
ATOM 913 N N . ALA A 1 113 ? -33.06053 37.67064 -47.42532 1.000 74.74696 113 ALA A N 1
ATOM 914 C CA . ALA A 1 113 ? -33.71941 38.06037 -46.18735 1.000 83.68429 113 ALA A CA 1
ATOM 915 C C . ALA A 1 113 ? -35.19337 37.68884 -46.24178 1.000 86.28597 113 ALA A C 1
ATOM 916 O O . ALA A 1 113 ? -35.80617 37.65314 -47.31260 1.000 92.74080 113 ALA A O 1
ATOM 918 N N . LEU A 1 114 ? -35.75772 37.42052 -45.06756 1.000 82.42613 114 LEU A N 1
ATOM 919 C CA . LEU A 1 114 ? -37.17435 37.12200 -44.91660 1.000 81.15089 114 LEU A CA 1
ATOM 920 C C . LEU A 1 114 ? -37.81616 38.18956 -44.04328 1.000 72.01615 114 LEU A C 1
ATOM 921 O O . LEU A 1 114 ? -37.31497 38.49110 -42.95336 1.000 65.12096 114 LEU A O 1
ATOM 926 N N . GLN A 1 115 ? -38.91487 38.76040 -44.52963 1.000 66.83214 115 GLN A N 1
ATOM 927 C CA . GLN A 1 115 ? -39.67596 39.74645 -43.77503 1.000 75.78700 115 GLN A CA 1
ATOM 928 C C . GLN A 1 115 ? -40.57062 39.03049 -42.77114 1.000 70.67132 115 GLN A C 1
ATOM 929 O O . GLN A 1 115 ? -41.42942 38.22958 -43.15486 1.000 83.01392 115 GLN A O 1
ATOM 935 N N . VAL A 1 116 ? -40.36670 39.30504 -41.48830 1.000 65.70502 116 VAL A N 1
ATOM 936 C CA . VAL A 1 116 ? -41.18658 38.70837 -40.43951 1.000 60.09661 116 VAL A CA 1
ATOM 937 C C . VAL A 1 116 ? -41.85736 39.83792 -39.66923 1.000 65.21296 116 VAL A C 1
ATOM 938 O O . VAL A 1 116 ? -41.35747 40.97267 -39.67154 1.000 71.02641 116 VAL A O 1
ATOM 942 N N . PRO A 1 117 ? -42.98973 39.58824 -39.01980 1.000 64.13097 117 PRO A N 1
ATOM 943 C CA . PRO A 1 117 ? -43.62206 40.63998 -38.21942 1.000 61.95537 117 PRO A CA 1
ATOM 944 C C . PRO A 1 117 ? -42.97927 40.77063 -36.84588 1.0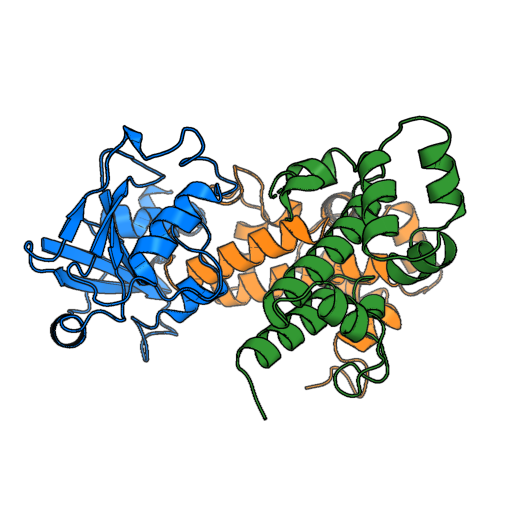00 62.08423 117 PRO A C 1
ATOM 945 O O . PRO A 1 117 ? -42.61856 39.78054 -36.20220 1.000 47.13194 117 PRO A O 1
ATOM 949 N N . SER A 1 118 ? -42.83910 42.01714 -36.40211 1.000 57.30445 118 SER A N 1
ATOM 950 C CA . SER A 1 118 ? -42.24737 42.28709 -35.10045 1.000 52.54246 118 SER A CA 1
ATOM 951 C C . SER A 1 118 ? -43.15518 41.78481 -33.98616 1.000 59.34995 118 SER A C 1
ATOM 952 O O . SER A 1 118 ? -44.38193 41.91138 -34.05452 1.000 64.66232 118 SER A O 1
ATOM 955 N N . THR A 1 119 ? -42.54082 41.19860 -32.95593 1.000 62.83178 119 THR A N 1
ATOM 956 C CA . THR A 1 119 ? -43.30924 40.74198 -31.80269 1.000 61.12564 119 THR A CA 1
ATOM 957 C C . THR A 1 119 ? -43.90559 41.91287 -31.03175 1.000 61.38295 119 THR A C 1
ATOM 958 O O . THR A 1 119 ? -44.92279 41.75470 -30.34775 1.000 62.44036 119 THR A O 1
ATOM 962 N N . ILE A 1 120 ? -43.28979 43.08932 -31.13492 1.000 58.25810 120 ILE A N 1
ATOM 963 C CA . ILE A 1 120 ? -43.77750 44.25963 -30.41843 1.000 57.07512 120 ILE A CA 1
ATOM 964 C C . ILE A 1 120 ? -44.90540 44.93563 -31.18418 1.000 60.60377 120 ILE A C 1
ATOM 965 O O . ILE A 1 120 ? -45.90462 45.36489 -30.59693 1.000 58.79634 120 ILE A O 1
ATOM 970 N N . SER A 1 121 ? -44.76503 45.04296 -32.50333 1.000 55.07764 121 SER A N 1
ATOM 971 C CA . SER A 1 121 ? -45.74952 45.73155 -33.33520 1.000 64.36871 121 SER A CA 1
ATOM 972 C C . SER A 1 121 ? -45.82661 45.01139 -34.66889 1.000 63.47250 121 SER A C 1
ATOM 973 O O . SER A 1 121 ? -45.03484 45.27375 -35.58509 1.000 56.95839 121 SER A O 1
ATOM 976 N N . PRO A 1 122 ? -46.78099 44.08955 -34.81574 1.000 58.98298 122 PRO A N 1
ATOM 977 C CA . PRO A 1 122 ? -46.79483 43.22350 -36.00484 1.000 52.69285 122 PRO A CA 1
ATOM 978 C C . PRO A 1 122 ? -46.89192 43.96418 -37.33098 1.000 60.81919 122 PRO A C 1
ATOM 979 O O . PRO A 1 122 ? -46.46719 43.41049 -38.35336 1.000 60.83436 122 PRO A O 1
ATOM 983 N N . ARG A 1 123 ? -47.43287 45.18344 -37.36831 1.000 61.79000 123 ARG A N 1
ATOM 984 C CA . ARG A 1 123 ? -47.54047 45.87936 -38.64747 1.000 59.18350 123 ARG A CA 1
ATOM 985 C C . ARG A 1 123 ? -46.21363 46.47045 -39.10039 1.000 52.29974 123 ARG A C 1
ATOM 986 O O . ARG A 1 123 ? -46.08311 46.84569 -40.27004 1.000 54.78259 123 ARG A O 1
ATOM 994 N N . ASP A 1 124 ? -45.23607 46.55819 -38.20468 1.000 50.68761 124 ASP A N 1
ATOM 995 C CA . ASP A 1 124 ? -43.88204 46.96664 -38.54062 1.000 56.72144 124 ASP A CA 1
ATOM 996 C C . ASP A 1 124 ? -42.99272 45.72879 -38.56703 1.000 68.95162 124 ASP A C 1
ATOM 997 O O . ASP A 1 124 ? -43.06250 44.88019 -37.67271 1.000 60.11088 124 ASP A O 1
ATOM 1002 N N . LYS A 1 125 ? -42.16907 45.62327 -39.60458 1.000 71.11088 125 LYS A N 1
ATOM 1003 C CA . LYS A 1 125 ? -41.56544 44.36029 -40.00165 1.000 59.30168 125 LYS A CA 1
ATOM 1004 C C . LYS A 1 125 ? -40.08709 44.31728 -39.64250 1.000 68.26328 125 LYS A C 1
ATOM 1005 O O . LYS A 1 125 ? -39.33685 45.24820 -39.95494 1.000 56.75956 125 LYS A O 1
ATOM 1011 N N . ASN A 1 126 ? -39.67825 43.23634 -38.98568 1.000 60.83990 126 ASN A N 1
ATOM 1012 C CA . ASN A 1 126 ? -38.26999 42.90808 -38.84509 1.000 57.21314 126 ASN A CA 1
ATOM 1013 C C . ASN A 1 126 ? -37.84536 42.03599 -40.02326 1.000 67.85266 126 ASN A C 1
ATOM 1014 O O . ASN A 1 126 ? -38.67619 41.53634 -40.78685 1.000 66.40145 126 ASN A O 1
ATOM 1019 N N . TYR A 1 127 ? -36.53529 41.85304 -40.17537 1.000 68.69614 127 TYR A N 1
ATOM 1020 C CA . TYR A 1 127 ? -35.99467 41.10766 -41.30413 1.000 70.40338 127 TYR A CA 1
ATOM 1021 C C . TYR A 1 127 ? -34.90051 40.17189 -40.81182 1.000 70.38168 127 TYR A C 1
ATOM 1022 O O . TYR A 1 127 ? -33.94239 40.60699 -40.16009 1.000 71.06237 127 TYR A O 1
ATOM 1031 N N . VAL A 1 128 ? -35.04807 38.88621 -41.11976 1.000 74.66862 128 VAL A N 1
ATOM 1032 C CA . VAL A 1 128 ? -34.07502 37.86892 -40.73479 1.000 82.70238 128 VAL A CA 1
ATOM 1033 C C . VAL A 1 128 ? -33.25229 37.50722 -41.96353 1.000 78.65608 128 VAL A C 1
ATOM 1034 O O . VAL A 1 128 ? -33.80006 37.07957 -42.98571 1.000 82.31846 128 VAL A O 1
ATOM 1038 N N . VAL A 1 129 ? -31.93651 37.67270 -41.86639 1.000 76.13734 129 VAL A N 1
ATOM 1039 C CA . VAL A 1 129 ? -31.03707 37.58235 -43.00927 1.000 73.66261 129 VAL A CA 1
ATOM 1040 C C . VAL A 1 129 ? -30.17391 36.33626 -42.87090 1.000 79.72793 129 VAL A C 1
ATOM 1041 O O . VAL A 1 129 ? -29.60814 36.07664 -41.80141 1.000 75.80992 129 VAL A O 1
ATOM 1045 N N . ASN A 1 130 ? -30.06629 35.57499 -43.95901 1.000 81.57706 130 ASN A N 1
ATOM 1046 C CA . ASN A 1 130 ? -29.19271 34.40965 -44.00524 1.000 85.44599 130 ASN A CA 1
ATOM 1047 C C . ASN A 1 130 ? -27.79070 34.84230 -44.40878 1.000 76.49839 130 ASN A C 1
ATOM 1048 O O . ASN A 1 130 ? -27.60560 35.32620 -45.53276 1.000 79.53855 130 ASN A O 1
ATOM 1053 N N . PRO A 1 131 ? -26.78888 34.70202 -43.53786 1.000 72.88655 131 PRO A N 1
ATOM 1054 C CA . PRO A 1 131 ? -25.42874 35.10425 -43.92772 1.000 73.14019 131 PRO A CA 1
ATOM 1055 C C . PRO A 1 131 ? -24.85101 34.24517 -45.03846 1.000 83.99578 131 PRO A C 1
ATOM 1056 O O . PRO A 1 131 ? -24.00475 34.72627 -45.80223 1.000 81.58956 131 PRO A O 1
ATOM 1060 N N . ASN A 1 132 ? -25.29423 32.99246 -45.16190 1.000 84.86141 132 ASN A N 1
ATOM 1061 C CA . ASN A 1 132 ? -24.78500 32.07932 -46.17847 1.000 89.00681 132 ASN A CA 1
ATOM 1062 C C . ASN A 1 132 ? -25.19183 32.47001 -47.59360 1.000 91.98521 132 ASN A C 1
ATOM 1063 O O . ASN A 1 132 ? -24.79747 31.77831 -48.53825 1.000 105.21804 132 ASN A O 1
ATOM 1068 N N . HIS A 1 133 ? -25.96200 33.54032 -47.76535 1.000 85.08793 133 HIS A N 1
ATOM 1069 C CA . HIS A 1 133 ? -26.32714 33.97576 -49.10238 1.000 85.67154 133 HIS A CA 1
ATOM 1070 C C . HIS A 1 133 ? -25.10152 34.53468 -49.82530 1.000 87.57388 133 HIS A C 1
ATOM 1071 O O . HIS A 1 133 ? -24.23124 35.14974 -49.20032 1.000 85.75594 133 HIS A O 1
ATOM 1078 N N . PRO A 1 134 ? -25.00540 34.32263 -51.14263 1.000 85.13981 134 PRO A N 1
ATOM 1079 C CA . PRO A 1 134 ? -23.83228 34.83541 -51.87679 1.000 77.13260 134 PRO A CA 1
ATOM 1080 C C . PRO A 1 134 ? -23.68394 36.35072 -51.83036 1.000 97.51134 134 PRO A C 1
ATOM 1081 O O . PRO A 1 134 ? -22.61861 36.85512 -51.45404 1.000 101.74281 134 PRO A O 1
ATOM 1085 N N . LYS A 1 135 ? -24.72382 37.09359 -52.20431 1.000 95.24408 135 LYS A N 1
ATOM 1086 C CA . LYS A 1 135 ? -24.63809 38.54949 -52.30488 1.000 77.42791 135 LYS A CA 1
ATOM 1087 C C . LYS A 1 135 ? -24.95685 39.21647 -50.96481 1.000 86.40410 135 LYS A C 1
ATOM 1088 O O . LYS A 1 135 ? -25.87604 40.02537 -50.84027 1.000 102.46415 135 LYS A O 1
ATOM 1094 N N . MET A 1 136 ? -24.17345 38.86423 -49.95146 1.000 90.63746 136 MET A N 1
ATOM 1095 C CA . MET A 1 136 ? -24.25897 39.48832 -48.63471 1.000 84.74902 136 MET A CA 1
ATOM 1096 C C . MET A 1 136 ? -22.96129 40.14680 -48.20490 1.000 92.90754 136 MET A C 1
ATOM 1097 O O . MET A 1 136 ? -22.99519 41.21238 -47.58194 1.000 87.78826 136 MET A O 1
ATOM 1102 N N . LYS A 1 137 ? -21.81820 39.53057 -48.51830 1.000 100.65479 137 LYS A N 1
ATOM 1103 C CA . LYS A 1 137 ? -20.52494 40.12337 -48.19374 1.000 99.92112 137 LYS A CA 1
ATOM 1104 C C . LYS A 1 137 ? -20.44453 41.56354 -48.68377 1.000 102.00190 137 LYS A C 1
ATOM 1105 O O . LYS A 1 137 ? -20.07504 42.47024 -47.92825 1.000 95.73660 137 LYS A O 1
ATOM 1111 N N . GLU A 1 138 ? -20.80971 41.79249 -49.94851 1.000 95.39305 138 GLU A N 1
ATOM 1112 C CA . GLU A 1 138 ? -20.83319 43.15071 -50.48247 1.000 88.47160 138 GLU A CA 1
ATOM 1113 C C . GLU A 1 138 ? -21.69527 44.06000 -49.61613 1.000 96.63085 138 GLU A C 1
ATOM 1114 O O . GLU A 1 138 ? -21.28266 45.17001 -49.25723 1.000 97.04245 138 GLU A O 1
ATOM 1120 N N . ILE A 1 139 ? -22.89198 43.59164 -49.25000 1.000 92.16996 139 ILE A N 1
ATOM 1121 C CA . ILE A 1 139 ? -23.77579 44.38726 -48.40223 1.000 89.60114 139 ILE A CA 1
ATOM 1122 C C . ILE A 1 139 ? -23.10011 44.69513 -47.07302 1.000 92.55494 139 ILE A C 1
ATOM 1123 O O . ILE A 1 139 ? -23.25785 45.78946 -46.51714 1.000 94.39113 139 ILE A O 1
ATOM 1128 N N . ILE A 1 140 ? -22.32485 43.74198 -46.54918 1.000 78.41498 140 ILE A N 1
ATOM 1129 C CA . ILE A 1 140 ? -21.62184 43.97760 -45.29329 1.000 86.19076 140 ILE A CA 1
ATOM 1130 C C . ILE A 1 140 ? -20.47300 44.95740 -45.49950 1.000 95.48890 140 ILE A C 1
ATOM 1131 O O . ILE A 1 140 ? -20.12664 45.72194 -44.58943 1.000 97.99907 140 ILE A O 1
ATOM 1136 N N . LYS A 1 141 ? -19.88092 44.97573 -46.69648 1.000 97.60318 141 LYS A N 1
ATOM 1137 C CA . LYS A 1 141 ? -18.80645 45.92495 -46.97051 1.000 90.17186 141 LYS A CA 1
ATOM 1138 C C . LYS A 1 141 ? -19.33291 47.35446 -47.01428 1.000 92.90188 141 LYS A C 1
ATOM 1139 O O . LYS A 1 141 ? -18.67003 48.28170 -46.53401 1.000 96.39481 141 LYS A O 1
ATOM 1145 N N . LYS A 1 142 ? -20.53063 47.54675 -47.56834 1.000 91.81097 142 LYS A N 1
ATOM 1146 C CA . LYS A 1 142 ? -21.13963 48.86420 -47.70736 1.000 85.72169 142 LYS A CA 1
ATOM 1147 C C . LYS A 1 142 ? -21.83808 49.34412 -46.44145 1.000 88.58177 142 LYS A C 1
ATOM 1148 O O . LYS A 1 142 ? -22.39719 50.44702 -46.44669 1.000 95.57146 142 LYS A O 1
ATOM 1154 N N . ALA A 1 143 ? -21.82160 48.55778 -45.36809 1.000 76.50239 143 ALA A N 1
ATOM 1155 C CA . ALA A 1 143 ? -22.54616 48.92054 -44.15735 1.000 72.70689 143 ALA A CA 1
ATOM 1156 C C . ALA A 1 143 ? -21.95284 50.17013 -43.51518 1.000 65.38947 143 ALA A C 1
ATOM 1157 O O . ALA A 1 143 ? -20.75163 50.43729 -43.60625 1.000 74.45143 143 ALA A O 1
ATOM 1159 N N . GLU A 1 144 ? -22.81482 50.93906 -42.85751 1.000 69.13293 144 GLU A N 1
ATOM 1160 C CA . GLU A 1 144 ? -22.43846 52.21163 -42.25978 1.000 65.05087 144 GLU A CA 1
ATOM 1161 C C . GLU A 1 144 ? -22.69572 52.16639 -40.76143 1.000 59.63132 144 GLU A C 1
ATOM 1162 O O . GLU A 1 144 ? -23.79282 51.80097 -40.32960 1.000 71.73840 144 GLU A O 1
ATOM 1168 N N . LYS A 1 145 ? -21.69060 52.54043 -39.97360 1.000 78.60958 145 LYS A N 1
ATOM 1169 C CA . LYS A 1 145 ? -21.86828 52.65383 -38.53352 1.000 72.76075 145 LYS A CA 1
ATOM 1170 C C . LYS A 1 145 ? -22.46005 54.01480 -38.19419 1.000 68.22944 145 LYS A C 1
ATOM 1171 O O . LYS A 1 145 ? -21.90873 55.05332 -38.57192 1.000 74.05339 145 LYS A O 1
ATOM 1177 N N . LEU A 1 146 ? -23.58072 54.01043 -37.47992 1.000 70.13298 146 LEU A N 1
ATOM 1178 C CA . LEU A 1 146 ? -24.30561 55.22936 -37.15948 1.000 68.79478 146 LEU A CA 1
ATOM 1179 C C . LEU A 1 146 ? -24.17134 55.55253 -35.67890 1.000 65.43806 146 LEU A C 1
ATOM 1180 O O . LEU A 1 146 ? -23.92629 54.66995 -34.85045 1.000 77.28708 146 LEU A O 1
ATOM 1185 N N . ASP A 1 147 ? -24.33151 56.83086 -35.35621 1.000 55.38046 147 ASP A N 1
ATOM 1186 C CA . ASP A 1 147 ? -24.52600 57.23307 -33.97421 1.000 68.72168 147 ASP A CA 1
ATOM 1187 C C . ASP A 1 147 ? -26.00296 57.11797 -33.62982 1.000 63.34505 147 ASP A C 1
ATOM 1188 O O . ASP A 1 147 ? -26.87201 57.36744 -34.47071 1.000 56.78866 147 ASP A O 1
ATOM 1193 N N . PHE A 1 148 ? -26.28618 56.71187 -32.39777 1.000 50.39917 148 PHE A N 1
ATOM 1194 C CA . PHE A 1 148 ? -27.66987 56.57949 -31.97106 1.000 57.33652 148 PHE A CA 1
ATOM 1195 C C . PHE A 1 148 ? -28.31369 57.95529 -31.85277 1.000 60.52646 148 PHE A C 1
ATOM 1196 O O . PHE A 1 148 ? -27.76439 58.85971 -31.21607 1.000 71.08994 148 PHE A O 1
ATOM 1204 N N . ALA A 1 149 ? -29.47225 58.11595 -32.49395 1.000 51.46444 149 ALA A N 1
ATOM 1205 C CA . ALA A 1 149 ? -30.31716 59.28346 -32.30591 1.000 57.98950 149 ALA A CA 1
ATOM 1206 C C . ALA A 1 149 ? -31.60443 58.96690 -31.56321 1.000 57.21821 149 ALA A C 1
ATOM 1207 O O . ALA A 1 149 ? -32.24500 59.88794 -31.04765 1.000 59.83189 149 ALA A O 1
ATOM 1209 N N . PHE A 1 150 ? -32.00018 57.69693 -31.51600 1.000 55.97254 150 PHE A N 1
ATOM 1210 C CA . PHE A 1 150 ? -33.11495 57.26820 -30.68497 1.000 59.25453 150 PHE A CA 1
ATOM 1211 C C . PHE A 1 150 ? -32.87631 57.68444 -29.23864 1.000 60.19947 150 PHE A C 1
ATOM 1212 O O . PHE A 1 150 ? -31.74597 57.65383 -28.74734 1.000 67.67950 150 PHE A O 1
ATOM 1220 N N . ASP A 1 151 ? -33.94795 58.09345 -28.55928 1.000 62.84787 151 ASP A N 1
ATOM 1221 C CA . ASP A 1 151 ? -33.84252 58.57218 -27.18892 1.000 71.01806 151 ASP A CA 1
ATOM 1222 C C . ASP A 1 151 ? -34.25433 57.46518 -26.23001 1.000 65.59441 151 ASP A C 1
ATOM 1223 O O . ASP A 1 151 ? -35.41982 57.04676 -26.24831 1.000 53.01816 151 ASP A O 1
ATOM 1228 N N . PRO A 1 152 ? -33.35042 56.95138 -25.39079 1.000 67.51059 152 PRO A N 1
ATOM 1229 C CA . PRO A 1 152 ? -33.74551 55.91594 -24.42576 1.000 65.86494 152 PRO A CA 1
ATOM 1230 C C . PRO A 1 152 ? -34.52224 56.44250 -23.23187 1.000 63.44223 152 PRO A C 1
ATOM 1231 O O . PRO A 1 152 ? -35.09080 55.63154 -22.48850 1.000 75.51404 152 PRO A O 1
ATOM 1235 N N . ARG A 1 153 ? -34.56137 57.76094 -23.01578 1.000 59.71640 153 ARG A N 1
ATOM 1236 C CA . ARG A 1 153 ? -35.37423 58.33077 -21.94820 1.000 62.45718 153 ARG A CA 1
ATOM 1237 C C . ARG A 1 153 ? -36.86350 58.12335 -22.18186 1.000 59.94954 153 ARG A C 1
ATOM 1238 O O . ARG A 1 153 ? -37.66206 58.43020 -21.28899 1.000 61.15996 153 ARG A O 1
ATOM 1246 N N . ILE A 1 154 ? -37.24662 57.62490 -23.36259 1.000 58.96559 154 ILE A N 1
ATOM 1247 C CA . ILE A 1 154 ? -38.62803 57.22113 -23.61337 1.000 59.96356 154 ILE A CA 1
ATOM 1248 C C . ILE A 1 154 ? -39.10438 56.27309 -22.52644 1.000 68.95387 154 ILE A C 1
ATOM 1249 O O . ILE A 1 154 ? -40.23880 56.37346 -22.04111 1.000 59.03898 154 ILE A O 1
ATOM 1254 N N . PHE A 1 155 ? -38.23571 55.35473 -22.10735 1.000 55.44728 155 PHE A N 1
ATOM 1255 C CA . PHE A 1 155 ? -38.55524 54.42509 -21.03324 1.000 69.65720 155 PHE A CA 1
ATOM 1256 C C . PHE A 1 155 ? -38.46695 55.06432 -19.65668 1.000 64.47655 155 PHE A C 1
ATOM 1257 O O . PHE A 1 155 ? -38.59773 54.35226 -18.65438 1.000 76.54015 155 PHE A O 1
ATOM 1265 N N . LYS A 1 156 ? -38.25377 56.37665 -19.59271 1.000 63.77189 156 LYS A N 1
ATOM 1266 C CA . LYS A 1 156 ? -38.19880 57.10227 -18.32921 1.000 66.37626 156 LYS A CA 1
ATOM 1267 C C . LYS A 1 156 ? -37.11452 56.55001 -17.41548 1.000 79.89302 156 LYS A C 1
ATOM 1268 O O . LYS A 1 156 ? -35.93673 56.85618 -17.58863 1.000 108.06521 156 LYS A O 1
ATOM 1274 N N . GLY B 2 24 ? -7.78925 27.75314 -14.64375 1.000 125.80628 24 GLY B N 1
ATOM 1275 C CA . GLY B 2 24 ? -9.20987 28.04569 -14.69772 1.000 134.58406 24 GLY B CA 1
ATOM 1276 C C . GLY B 2 24 ? -9.99180 27.39401 -13.57417 1.000 134.04079 24 GLY B C 1
ATOM 1277 O O . GLY B 2 24 ? -11.17328 27.08092 -13.72293 1.000 127.02903 24 GLY B O 1
ATOM 1278 N N . ILE B 2 25 ? -9.32471 27.18997 -12.44155 1.000 129.70241 25 ILE B N 1
ATOM 1279 C CA . ILE B 2 25 ? -9.91611 26.55717 -11.26966 1.000 116.93399 25 ILE B CA 1
ATOM 1280 C C . ILE B 2 25 ? -9.94298 27.57357 -10.13811 1.000 123.62593 25 ILE B C 1
ATOM 1281 O O . ILE B 2 25 ? -8.92326 28.20882 -9.84521 1.000 126.27210 25 ILE B O 1
ATOM 1286 N N . GLU B 2 26 ? -11.10405 27.72630 -9.50670 1.000 132.35486 26 GLU B N 1
ATOM 1287 C CA . GLU B 2 26 ? -11.20461 28.57155 -8.32663 1.000 137.30571 26 GLU B CA 1
ATOM 1288 C C . GLU B 2 26 ? -10.43095 27.94731 -7.16964 1.000 136.25782 26 GLU B C 1
ATOM 1289 O O . GLU B 2 26 ? -10.36871 26.72270 -7.02642 1.000 134.57473 26 GLU B O 1
ATOM 1295 N N . ASP B 2 27 ? -9.84174 28.80896 -6.33666 1.000 140.09726 27 ASP B N 1
ATOM 1296 C CA . ASP B 2 27 ? -8.97615 28.40373 -5.22257 1.000 133.71921 27 ASP B CA 1
ATOM 1297 C C . ASP B 2 27 ? -7.84298 27.57161 -5.81143 1.000 133.05958 27 ASP B C 1
ATOM 1298 O O . ASP B 2 27 ? -7.12236 28.07751 -6.68919 1.000 128.51236 27 ASP B O 1
ATOM 1303 N N . ALA B 2 28 ? -7.64348 26.32807 -5.38685 1.000 126.55983 28 ALA B N 1
ATOM 1304 C CA . ALA B 2 28 ? -6.69040 25.42410 -6.01559 1.000 114.99495 28 ALA B CA 1
ATOM 1305 C C . ALA B 2 28 ? -7.36321 24.29869 -6.78211 1.000 129.31311 28 ALA B C 1
ATOM 1306 O O . ALA B 2 28 ? -6.94016 23.97556 -7.89508 1.000 136.89480 28 ALA B O 1
ATOM 1308 N N . GLU B 2 29 ? -8.41371 23.69982 -6.21723 1.000 126.05880 29 GLU B N 1
ATOM 1309 C CA . GLU B 2 29 ? -9.12817 22.61745 -6.87368 1.000 123.38692 29 GLU B CA 1
ATOM 1310 C C . GLU B 2 29 ? -10.64267 22.77696 -6.82558 1.000 130.99840 29 GLU B C 1
ATOM 1311 O O . GLU B 2 29 ? -11.35419 21.94043 -7.39280 1.000 138.20600 29 GLU B O 1
ATOM 1317 N N . THR B 2 30 ? -11.15774 23.82841 -6.18703 1.000 122.23576 30 THR B N 1
ATOM 1318 C CA . THR B 2 30 ? -12.60424 23.96912 -6.05403 1.000 112.71356 30 THR B CA 1
ATOM 1319 C C . THR B 2 30 ? -13.26573 24.19298 -7.40908 1.000 114.62726 30 THR B C 1
ATOM 1320 O O . THR B 2 30 ? -14.25366 23.53080 -7.74490 1.000 108.73864 30 THR B O 1
ATOM 1324 N N . GLY B 2 31 ? -12.72980 25.11715 -8.20377 1.000 113.02547 31 GLY B N 1
ATOM 1325 C CA . GLY B 2 31 ? -13.34427 25.42731 -9.48389 1.000 116.41895 31 GLY B CA 1
ATOM 1326 C C . GLY B 2 31 ? -14.78306 25.85929 -9.30035 1.000 115.49549 31 GLY B C 1
ATOM 1327 O O . GLY B 2 31 ? -15.13838 26.52660 -8.32267 1.000 116.23569 31 GLY B O 1
ATOM 1328 N N . ARG B 2 32 ? -15.63033 25.46769 -10.24530 1.000 112.72643 32 ARG B N 1
ATOM 1329 C CA . ARG B 2 32 ? -17.07183 25.63333 -10.10170 1.000 99.55285 32 ARG B CA 1
ATOM 1330 C C . ARG B 2 32 ? -17.81136 24.30909 -10.01992 1.000 99.74034 32 ARG B C 1
ATOM 1331 O O . ARG B 2 32 ? -18.76472 24.18956 -9.24697 1.000 88.48513 32 ARG B O 1
ATOM 1339 N N . THR B 2 33 ? -17.38924 23.30170 -10.78689 1.000 91.49597 33 THR B N 1
ATOM 1340 C CA . THR B 2 33 ? -18.05852 22.00740 -10.73504 1.000 86.37530 33 THR B CA 1
ATOM 1341 C C . THR B 2 33 ? -17.78871 21.30868 -9.41046 1.000 86.71590 33 THR B C 1
ATOM 1342 O O . THR B 2 33 ? -18.71878 20.83863 -8.74484 1.000 88.08669 33 THR B O 1
ATOM 1346 N N . ASP B 2 34 ? -16.51711 21.24019 -9.00689 1.000 85.37338 34 ASP B N 1
ATOM 1347 C CA . ASP B 2 34 ? -16.18169 20.60546 -7.73745 1.000 85.70926 34 ASP B CA 1
ATOM 1348 C C . ASP B 2 34 ? -16.79577 21.34389 -6.56116 1.000 82.09604 34 ASP B C 1
ATOM 1349 O O . ASP B 2 34 ? -17.09450 20.72699 -5.53508 1.000 83.56709 34 ASP B O 1
ATOM 1354 N N . ALA B 2 35 ? -16.98831 22.65770 -6.68582 1.000 92.18712 35 ALA B N 1
ATOM 1355 C CA . ALA B 2 35 ? -17.54235 23.42567 -5.57717 1.000 88.71491 35 ALA B CA 1
ATOM 1356 C C . ALA B 2 35 ? -18.98513 23.02738 -5.29187 1.000 82.01110 35 ALA B C 1
ATOM 1357 O O . ALA B 2 35 ? -19.39063 22.94580 -4.12689 1.000 82.73657 35 ALA B O 1
ATOM 1359 N N . VAL B 2 36 ? -19.77129 22.76331 -6.33901 1.000 85.16318 36 VAL B N 1
ATOM 1360 C CA . VAL B 2 36 ? -21.18756 22.45962 -6.14790 1.000 91.33215 36 VAL B CA 1
ATOM 1361 C C . VAL B 2 36 ? -21.36413 21.11456 -5.45407 1.000 82.48759 36 VAL B C 1
ATOM 1362 O O . VAL B 2 36 ? -22.18591 20.97634 -4.53896 1.000 74.72952 36 VAL B O 1
ATOM 1366 N N . HIS B 2 37 ? -20.59797 20.10452 -5.87072 1.000 92.14863 37 HIS B N 1
ATOM 1367 C CA . HIS B 2 37 ? -20.71711 18.78383 -5.26199 1.000 83.45094 37 HIS B CA 1
ATOM 1368 C C . HIS B 2 37 ? -20.02014 18.70524 -3.90887 1.000 79.11458 37 HIS B C 1
ATOM 1369 O O . HIS B 2 37 ? -20.48170 17.97500 -3.02451 1.000 68.13137 37 HIS B O 1
ATOM 1376 N N . LYS B 2 38 ? -18.91762 19.43701 -3.72910 1.000 72.14781 38 LYS B N 1
ATOM 1377 C CA . LYS B 2 38 ? -18.29260 19.52333 -2.41436 1.000 77.99576 38 LYS B CA 1
ATOM 1378 C C . LYS B 2 38 ? -19.22043 20.21140 -1.42473 1.000 80.11706 38 LYS B C 1
ATOM 1379 O O . LYS B 2 38 ? -19.32099 19.79965 -0.26302 1.000 78.49520 38 LYS B O 1
ATOM 1385 N N . GLY B 2 39 ? -19.92090 21.24998 -1.87605 1.000 79.50977 39 GLY B N 1
ATOM 1386 C CA . GLY B 2 39 ? -20.84070 21.98945 -1.03658 1.000 73.42126 39 GLY B CA 1
ATOM 1387 C C . GLY B 2 39 ? -20.38880 23.41394 -0.79168 1.000 75.62814 39 GLY B C 1
ATOM 1388 O O . GLY B 2 39 ? -19.28696 23.63816 -0.28269 1.000 79.70922 39 GLY B O 1
ATOM 1389 N N . PHE B 2 40 ? -21.22505 24.38478 -1.15601 1.000 82.93727 40 PHE B N 1
ATOM 1390 C CA . PHE B 2 40 ? -20.89088 25.78371 -0.92224 1.000 82.75147 40 PHE B CA 1
ATOM 1391 C C . PHE B 2 40 ? -20.79411 26.06367 0.57140 1.000 73.68641 40 PHE B C 1
ATOM 1392 O O . PHE B 2 40 ? -21.64422 25.63468 1.35477 1.000 84.39485 40 PHE B O 1
ATOM 1400 N N . GLU B 2 41 ? -19.75563 26.79480 0.96634 1.000 67.09322 41 GLU B N 1
ATOM 1401 C CA . GLU B 2 41 ? -19.64685 27.21919 2.35140 1.000 82.63479 41 GLU B CA 1
ATOM 1402 C C . GLU B 2 41 ? -20.63268 28.35909 2.62268 1.000 85.94926 41 GLU B C 1
ATOM 1403 O O . GLU B 2 41 ? -21.02672 29.08235 1.70212 1.000 80.79226 41 GLU B O 1
ATOM 1409 N N . PRO B 2 42 ? -21.06565 28.52825 3.87612 1.000 79.61331 42 PRO B N 1
ATOM 1410 C CA . PRO B 2 42 ? -22.02464 29.60774 4.18207 1.000 84.09021 42 PRO B CA 1
ATOM 1411 C C . PRO B 2 42 ? -21.50559 31.00614 3.87057 1.000 83.50727 42 PRO B C 1
ATOM 1412 O O . PRO B 2 42 ? -22.31753 31.92879 3.69765 1.000 79.17512 42 PRO B O 1
ATOM 1416 N N . LYS B 2 43 ? -20.18338 31.19296 3.80102 1.000 81.89581 43 LYS B N 1
ATOM 1417 C CA . LYS B 2 43 ? -19.63340 32.48026 3.38948 1.000 89.24488 43 LYS B CA 1
ATOM 1418 C C . LYS B 2 43 ? -20.15187 32.89723 2.01994 1.000 88.20261 43 LYS B C 1
ATOM 1419 O O . LYS B 2 43 ? -20.33659 34.09331 1.76436 1.000 86.80475 43 LYS B O 1
ATOM 1425 N N . VAL B 2 44 ? -20.39429 31.92897 1.13235 1.000 80.41798 44 VAL B N 1
ATOM 1426 C CA . VAL B 2 44 ? -20.94423 32.23909 -0.18447 1.000 77.20088 44 VAL B CA 1
ATOM 1427 C C . VAL B 2 44 ? -22.32383 32.86688 -0.04421 1.000 73.66794 44 VAL B C 1
ATOM 1428 O O . VAL B 2 44 ? -22.63186 33.88445 -0.67716 1.000 83.44829 44 VAL B O 1
ATOM 1432 N N . TYR B 2 45 ? -23.17684 32.26372 0.78800 1.000 70.97652 45 TYR B N 1
ATOM 1433 C CA . TYR B 2 45 ? -24.50576 32.81991 1.01638 1.000 72.65933 45 TYR B CA 1
ATOM 1434 C C . TYR B 2 45 ? -24.41901 34.21094 1.62836 1.000 80.46042 45 TYR B C 1
ATOM 1435 O O . TYR B 2 45 ? -25.18442 35.10711 1.25571 1.000 72.15626 45 TYR B O 1
ATOM 1444 N N . ARG B 2 46 ? -23.49695 34.40696 2.57655 1.000 91.82818 46 ARG B N 1
ATOM 1445 C CA . ARG B 2 46 ? -23.33821 35.72052 3.19883 1.000 76.41036 46 ARG B CA 1
ATOM 1446 C C . ARG B 2 46 ? -22.94652 36.77429 2.16892 1.000 65.28696 46 ARG B C 1
ATOM 1447 O O . ARG B 2 46 ? -23.54572 37.85708 2.10448 1.000 76.11145 46 ARG B O 1
ATOM 1455 N N . ASN B 2 47 ? -21.94047 36.47037 1.34785 1.000 67.95091 47 ASN B N 1
ATOM 1456 C CA . ASN B 2 47 ? -21.50337 37.42745 0.33866 1.000 75.42651 47 ASN B CA 1
ATOM 1457 C C . ASN B 2 47 ? -22.61012 37.70887 -0.66877 1.000 80.47211 47 ASN B C 1
ATOM 1458 O O . ASN B 2 47 ? -22.78820 38.85354 -1.10132 1.000 87.15609 47 ASN B O 1
ATOM 1463 N N . ILE B 2 48 ? -23.38553 36.68710 -1.03432 1.000 79.34910 48 ILE B N 1
ATOM 1464 C CA . ILE B 2 48 ? -24.45930 36.89909 -1.99913 1.000 81.14027 48 ILE B CA 1
ATOM 1465 C C . ILE B 2 48 ? -25.54858 37.78212 -1.40337 1.000 83.37849 48 ILE B C 1
ATOM 1466 O O . ILE B 2 48 ? -25.99884 38.74516 -2.03432 1.000 81.54039 48 ILE B O 1
ATOM 1471 N N . VAL B 2 49 ? -25.98102 37.48354 -0.17535 1.000 80.47369 49 VAL B N 1
ATOM 1472 C CA . VAL B 2 49 ? -27.04283 38.28584 0.42065 1.000 89.11701 49 VAL B CA 1
ATOM 1473 C C . VAL B 2 49 ? -26.57953 39.70325 0.71219 1.000 87.48625 49 VAL B C 1
ATOM 1474 O O . VAL B 2 49 ? -27.41139 40.61443 0.80132 1.000 90.43409 49 VAL B O 1
ATOM 1478 N N . GLU B 2 50 ? -25.27322 39.93011 0.85211 1.000 80.32958 50 GLU B N 1
ATOM 1479 C CA . GLU B 2 50 ? -24.83092 41.31392 0.98609 1.000 93.05441 50 GLU B CA 1
ATOM 1480 C C . GLU B 2 50 ? -24.75324 42.01308 -0.36731 1.000 89.16667 50 GLU B C 1
ATOM 1481 O O . GLU B 2 50 ? -25.09737 43.19476 -0.47381 1.000 94.93550 50 GLU B O 1
ATOM 1487 N N . ARG B 2 51 ? -24.32150 41.30312 -1.41353 1.000 83.71929 51 ARG B N 1
ATOM 1488 C CA . ARG B 2 51 ? -24.14704 41.94462 -2.71386 1.000 82.23448 51 ARG B CA 1
ATOM 1489 C C . ARG B 2 51 ? -25.47701 42.17043 -3.42449 1.000 81.83815 51 ARG B C 1
ATOM 1490 O O . ARG B 2 51 ? -25.67551 43.21841 -4.04809 1.000 89.44184 51 ARG B O 1
ATOM 1498 N N . VAL B 2 52 ? -26.40076 41.20747 -3.34482 1.000 84.84215 52 VAL B N 1
ATOM 1499 C CA . VAL B 2 52 ? -27.67547 41.32919 -4.05176 1.000 84.56183 52 VAL B CA 1
ATOM 1500 C C . VAL B 2 52 ? -28.73486 42.05108 -3.22625 1.000 89.74867 52 VAL B C 1
ATOM 1501 O O . VAL B 2 52 ? -29.80287 42.38745 -3.76249 1.000 87.56183 52 VAL B O 1
ATOM 1505 N N . LYS B 2 53 ? -28.47723 42.29861 -1.93962 1.000 82.38744 53 LYS B N 1
ATOM 1506 C CA . LYS B 2 53 ? -29.34959 43.12031 -1.09662 1.000 94.06750 53 LYS B CA 1
ATOM 1507 C C . LYS B 2 53 ? -30.75990 42.53082 -1.01166 1.000 95.94384 53 LYS B C 1
ATOM 1508 O O . LYS B 2 53 ? -31.76360 43.23306 -1.14916 1.000 105.20234 53 LYS B O 1
ATOM 1514 N N . LEU B 2 54 ? -30.83103 41.22128 -0.77966 1.000 92.35981 54 LEU B N 1
ATOM 1515 C CA . LEU B 2 54 ? -32.09837 40.52180 -0.62975 1.000 105.52976 54 LEU B CA 1
ATOM 1516 C C . LEU B 2 54 ? -32.14193 39.80139 0.71069 1.000 86.49438 54 LEU B C 1
ATOM 1517 O O . LEU B 2 54 ? -31.12161 39.30316 1.19640 1.000 80.82609 54 LEU B O 1
ATOM 1522 N N . SER B 2 55 ? -33.32923 39.76095 1.30837 1.000 84.32640 55 SER B N 1
ATOM 1523 C CA . SER B 2 55 ? -33.50671 39.16792 2.62372 1.000 86.11409 55 SER B CA 1
ATOM 1524 C C . SER B 2 55 ? -33.52655 37.64506 2.52710 1.000 90.08430 55 SER B C 1
ATOM 1525 O O . SER B 2 55 ? -33.53687 37.06180 1.43883 1.000 90.20847 55 SER B O 1
ATOM 1528 N N . GLN B 2 56 ? -33.53894 36.99694 3.69506 1.000 83.67384 56 GLN B N 1
ATOM 1529 C CA . GLN B 2 56 ? -33.57647 35.53908 3.72070 1.000 81.07575 56 GLN B CA 1
ATOM 1530 C C . GLN B 2 56 ? -34.83830 35.01629 3.05189 1.000 79.95977 56 GLN B C 1
ATOM 1531 O O . GLN B 2 56 ? -34.80603 33.98987 2.36425 1.000 86.37510 56 GLN B O 1
ATOM 1537 N N . ASN B 2 57 ? -35.95946 35.71591 3.23498 1.000 86.00810 57 ASN B N 1
ATOM 1538 C CA . ASN B 2 57 ? -37.19409 35.31640 2.57175 1.000 82.20655 57 ASN B CA 1
ATOM 1539 C C . ASN B 2 57 ? -37.08077 35.46881 1.06076 1.000 85.40865 57 ASN B C 1
ATOM 1540 O O . ASN B 2 57 ? -37.52927 34.59920 0.30635 1.000 73.84128 57 ASN B O 1
ATOM 1545 N N . GLU B 2 58 ? -36.46694 36.56023 0.60206 1.000 88.61839 58 GLU B N 1
ATOM 1546 C CA . GLU B 2 58 ? -36.28526 36.76492 -0.83038 1.000 79.82410 58 GLU B CA 1
ATOM 1547 C C . GLU B 2 58 ? -35.28088 35.77132 -1.40765 1.000 76.78197 58 GLU B C 1
ATOM 1548 O O . GLU B 2 58 ? -35.44897 35.29220 -2.53764 1.000 78.52628 58 GLU B O 1
ATOM 1554 N N . PHE B 2 59 ? -34.24150 35.43352 -0.64029 1.000 71.83185 59 PHE B N 1
ATOM 1555 C CA . PHE B 2 59 ? -33.31445 34.39086 -1.06905 1.000 79.50851 59 PHE B CA 1
ATOM 1556 C C . PHE B 2 59 ? -34.03212 33.05133 -1.20795 1.000 71.89793 59 PHE B C 1
ATOM 1557 O O . PHE B 2 59 ? -33.83481 32.32292 -2.18874 1.000 63.17539 59 PHE B O 1
ATOM 1565 N N . GLN B 2 60 ? -34.87024 32.70995 -0.22595 1.000 69.85832 60 GLN B N 1
ATOM 1566 C CA . GLN B 2 60 ? -35.69095 31.50830 -0.32875 1.000 67.92449 60 GLN B CA 1
ATOM 1567 C C . GLN B 2 60 ? -36.57527 31.55317 -1.56612 1.000 70.91398 60 GLN B C 1
ATOM 1568 O O . GLN B 2 60 ? -36.73000 30.54682 -2.26689 1.000 78.28125 60 GLN B O 1
ATOM 1574 N N . ASN B 2 61 ? -37.16547 32.71558 -1.84643 1.000 75.73844 61 ASN B N 1
ATOM 1575 C CA . ASN B 2 61 ? -38.05623 32.84089 -2.99388 1.000 72.95214 61 ASN B CA 1
ATOM 1576 C C . ASN B 2 61 ? -37.31334 32.61423 -4.30326 1.000 76.16125 61 ASN B C 1
ATOM 1577 O O . ASN B 2 61 ? -37.85779 32.00839 -5.23328 1.000 86.63626 61 ASN B O 1
ATOM 1582 N N . VAL B 2 62 ? -36.07004 33.09056 -4.39953 1.000 73.54806 62 VAL B N 1
ATOM 1583 C CA . VAL B 2 62 ? -35.36679 32.96078 -5.67520 1.000 68.34778 62 VAL B CA 1
ATOM 1584 C C . VAL B 2 62 ? -34.72149 31.58230 -5.83126 1.000 62.03008 62 VAL B C 1
ATOM 1585 O O . VAL B 2 62 ? -34.66292 31.05031 -6.94647 1.000 64.05500 62 VAL B O 1
ATOM 1589 N N . THR B 2 63 ? -34.24882 30.96820 -4.74600 1.000 61.57814 63 THR B N 1
ATOM 1590 C CA . THR B 2 63 ? -33.53514 29.70060 -4.84793 1.000 67.17929 63 THR B CA 1
ATOM 1591 C C . THR B 2 63 ? -34.35606 28.50260 -4.39188 1.000 67.13299 63 THR B C 1
ATOM 1592 O O . THR B 2 63 ? -33.88330 27.36771 -4.51641 1.000 70.21544 63 THR B O 1
ATOM 1596 N N . LEU B 2 64 ? -35.55868 28.72391 -3.86150 1.000 64.96492 64 LEU B N 1
ATOM 1597 C CA . LEU B 2 64 ? -36.43321 27.66134 -3.36963 1.000 56.57192 64 LEU B CA 1
ATOM 1598 C C . LEU B 2 64 ? -35.80711 26.87772 -2.22179 1.000 51.34402 64 LEU B C 1
ATOM 1599 O O . LEU B 2 64 ? -36.28386 25.79209 -1.87540 1.000 60.92110 64 LEU B O 1
ATOM 1604 N N . ILE B 2 65 ? -34.74664 27.40763 -1.62091 1.000 51.41606 65 ILE B N 1
ATOM 1605 C CA . ILE B 2 65 ? -34.11072 26.77886 -0.46714 1.000 58.32885 65 ILE B CA 1
ATOM 1606 C C . ILE B 2 65 ? -34.84890 27.23183 0.78568 1.000 60.43660 65 ILE B C 1
ATOM 1607 O O . ILE B 2 65 ? -35.02181 28.44100 0.99134 1.000 58.37412 65 ILE B O 1
ATOM 1612 N N . PRO B 2 66 ? -35.30867 26.31009 1.63341 1.000 68.47905 66 PRO B N 1
ATOM 1613 C CA . PRO B 2 66 ? -36.09439 26.71131 2.80644 1.000 68.03410 66 PRO B CA 1
ATOM 1614 C C . PRO B 2 66 ? -35.30233 27.60738 3.74722 1.000 72.36762 66 PRO B C 1
ATOM 1615 O O . PRO B 2 66 ? -34.08646 27.46944 3.89939 1.000 67.19087 66 PRO B O 1
ATOM 1619 N N . VAL B 2 67 ? -36.02182 28.53582 4.38419 1.000 69.30267 67 VAL B N 1
ATOM 1620 C CA . VAL B 2 67 ? -35.40407 29.46357 5.32916 1.000 64.29797 67 VAL B CA 1
ATOM 1621 C C . VAL B 2 67 ? -34.80184 28.70829 6.50699 1.000 69.59541 67 VAL B C 1
ATOM 1622 O O . VAL B 2 67 ? -33.69463 29.02188 6.97154 1.000 85.28739 67 VAL B O 1
ATOM 1626 N N . SER B 2 68 ? -35.52884 27.71310 7.02061 1.000 77.52993 68 SER B N 1
ATOM 1627 C CA . SER B 2 68 ? -35.00293 26.90661 8.11512 1.000 67.90495 68 SER B CA 1
ATOM 1628 C C . SER B 2 68 ? -33.70416 26.22767 7.71317 1.000 71.31696 68 SER B C 1
ATOM 1629 O O . SER B 2 68 ? -32.76856 26.13578 8.51594 1.000 81.42784 68 SER B O 1
ATOM 1632 N N . THR B 2 69 ? -33.62935 25.74445 6.47168 1.000 73.49667 69 THR B N 1
ATOM 1633 C CA . THR B 2 69 ? -32.39866 25.12230 5.99940 1.000 85.53537 69 THR B CA 1
ATOM 1634 C C . THR B 2 69 ? -31.24425 26.11661 6.01260 1.000 75.73508 69 THR B C 1
ATOM 1635 O O . THR B 2 69 ? -30.12419 25.77350 6.40355 1.000 77.26491 69 THR B O 1
ATOM 1639 N N . ILE B 2 70 ? -31.50374 27.35760 5.59920 1.000 63.17052 70 ILE B N 1
ATOM 1640 C CA . ILE B 2 70 ? -30.46230 28.38263 5.58512 1.000 72.49462 70 ILE B CA 1
ATOM 1641 C C . ILE B 2 70 ? -29.96280 28.65515 6.99940 1.000 80.51142 70 ILE B C 1
ATOM 1642 O O . ILE B 2 70 ? -28.75098 28.73335 7.24932 1.000 78.27302 70 ILE B O 1
ATOM 1647 N N . LYS B 2 71 ? -30.89373 28.81508 7.94523 1.000 78.40020 71 LYS B N 1
ATOM 1648 C CA . LYS B 2 71 ? -30.49777 29.03789 9.33356 1.000 68.78428 71 LYS B CA 1
ATOM 1649 C C . LYS B 2 71 ? -29.68351 27.86481 9.86772 1.000 83.88713 71 LYS B C 1
ATOM 1650 O O . LYS B 2 71 ? -28.67445 28.05963 10.55948 1.000 83.76718 71 LYS B O 1
ATOM 1656 N N . ARG B 2 72 ? -30.10748 26.63686 9.55161 1.000 72.14232 72 ARG B N 1
ATOM 1657 C CA . ARG B 2 72 ? -29.40742 25.45258 10.03786 1.000 73.30954 72 ARG B CA 1
ATOM 1658 C C . ARG B 2 72 ? -28.00476 25.35628 9.45215 1.000 86.79402 72 ARG B C 1
ATOM 1659 O O . ARG B 2 72 ? -27.06559 24.94545 10.14399 1.000 96.40369 72 ARG B O 1
ATOM 1667 N N . ARG B 2 73 ? -27.84276 25.71322 8.17638 1.000 78.00086 73 ARG B N 1
ATOM 1668 C CA . ARG B 2 73 ? -26.50528 25.74467 7.59468 1.000 79.74354 73 ARG B CA 1
ATOM 1669 C C . ARG B 2 73 ? -25.64081 26.77793 8.30017 1.000 87.07700 73 ARG B C 1
ATOM 1670 O O . ARG B 2 73 ? -24.48952 26.50281 8.65697 1.000 95.86217 73 ARG B O 1
ATOM 1678 N N . LEU B 2 74 ? -26.19279 27.97499 8.52523 1.000 79.51277 74 LEU B N 1
ATOM 1679 C CA . LEU B 2 74 ? -25.39531 29.06996 9.07167 1.000 97.78830 74 LEU B CA 1
ATOM 1680 C C . LEU B 2 74 ? -24.95509 28.79391 10.50626 1.000 101.14198 74 LEU B C 1
ATOM 1681 O O . LEU B 2 74 ? -23.80406 29.06712 10.86865 1.000 98.62486 74 LEU B O 1
ATOM 1686 N N . LYS B 2 75 ? -25.85132 28.25773 11.33881 1.000 98.23588 75 LYS B N 1
ATOM 1687 C CA . LYS B 2 75 ? -25.51680 28.05937 12.74755 1.000 108.95729 75 LYS B CA 1
ATOM 1688 C C . LYS B 2 75 ? -24.52138 26.91805 12.93116 1.000 114.97746 75 LYS B C 1
ATOM 1689 O O . LYS B 2 75 ? -23.48535 27.08399 13.58604 1.000 119.80609 75 LYS B O 1
ATOM 1695 N N . ASN B 2 76 ? -24.81832 25.74989 12.36469 1.000 110.33626 76 ASN B N 1
ATOM 1696 C CA . ASN B 2 76 ? -23.97006 24.57759 12.54067 1.000 107.85907 76 ASN B CA 1
ATOM 1697 C C . ASN B 2 76 ? -22.71077 24.61366 11.68511 1.000 103.83432 76 ASN B C 1
ATOM 1698 O O . ASN B 2 76 ? -21.95791 23.63271 11.69047 1.000 105.29032 76 ASN B O 1
ATOM 1703 N N . ASP B 2 77 ? -22.46693 25.70953 10.96184 1.000 98.38052 77 ASP B N 1
ATOM 1704 C CA . ASP B 2 77 ? -21.32517 25.82595 10.05242 1.000 101.83143 77 ASP B CA 1
ATOM 1705 C C . ASP B 2 77 ? -21.29230 24.66350 9.06444 1.000 98.72593 77 ASP B C 1
ATOM 1706 O O . ASP B 2 77 ? -20.23189 24.13378 8.72223 1.000 106.50651 77 ASP B 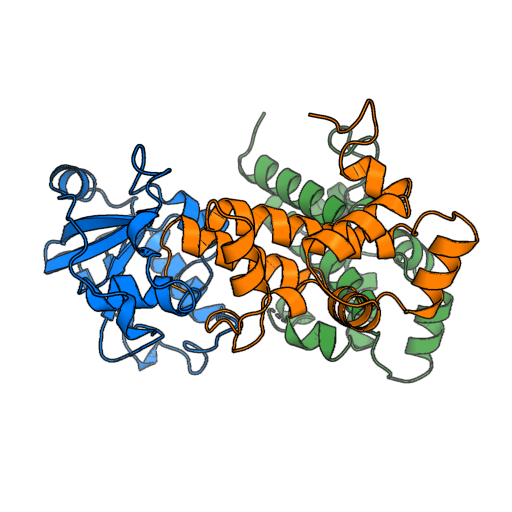O 1
ATOM 1711 N N . GLU B 2 78 ? -22.47484 24.26018 8.61075 1.000 97.69158 78 GLU B N 1
ATOM 1712 C CA . GLU B 2 78 ? -22.62681 23.19643 7.63061 1.000 89.28675 78 GLU B CA 1
ATOM 1713 C C . GLU B 2 78 ? -22.72970 23.80244 6.23920 1.000 90.84613 78 GLU B C 1
ATOM 1714 O O . GLU B 2 78 ? -23.47146 24.76824 6.03069 1.000 93.07269 78 GLU B O 1
ATOM 1720 N N . ARG B 2 79 ? -21.98862 23.23435 5.29435 1.000 76.02046 79 ARG B N 1
ATOM 1721 C CA . ARG B 2 79 ? -22.08207 23.66995 3.91010 1.000 79.93065 79 ARG B CA 1
ATOM 1722 C C . ARG B 2 79 ? -23.42987 23.26599 3.31756 1.000 90.87350 79 ARG B C 1
ATOM 1723 O O . ARG B 2 79 ? -24.05377 22.29137 3.74589 1.000 86.48024 79 ARG B O 1
ATOM 1731 N N . PHE B 2 80 ? -23.89048 24.04188 2.33836 1.000 82.95176 80 PHE B N 1
ATOM 1732 C CA . PHE B 2 80 ? -25.12515 23.70908 1.63991 1.000 80.27952 80 PHE B CA 1
ATOM 1733 C C . PHE B 2 80 ? -24.93375 22.44097 0.81628 1.000 79.80330 80 PHE B C 1
ATOM 1734 O O . PHE B 2 80 ? -23.83951 22.16047 0.32122 1.000 84.54820 80 PHE B O 1
ATOM 1742 N N . ASN B 2 81 ? -26.00739 21.66400 0.66933 1.000 65.79619 81 ASN B N 1
ATOM 1743 C CA . ASN B 2 81 ? -25.89172 20.43381 -0.10271 1.000 66.13256 81 ASN B CA 1
ATOM 1744 C C . ASN B 2 81 ? -25.77763 20.76421 -1.58970 1.000 70.59244 81 ASN B C 1
ATOM 1745 O O . ASN B 2 81 ? -25.72665 21.92770 -1.99720 1.000 84.78378 81 ASN B O 1
ATOM 1750 N N . THR B 2 82 ? -25.75535 19.71840 -2.41439 1.000 69.77503 82 THR B N 1
ATOM 1751 C CA . THR B 2 82 ? -25.42645 19.90272 -3.82333 1.000 75.43368 82 THR B CA 1
ATOM 1752 C C . THR B 2 82 ? -26.58052 20.52139 -4.60898 1.000 78.48883 82 THR B C 1
ATOM 1753 O O . THR B 2 82 ? -26.34746 21.35318 -5.49004 1.000 81.33358 82 THR B O 1
ATOM 1757 N N . GLN B 2 83 ? -27.82810 20.14770 -4.31109 1.000 75.04722 83 GLN B N 1
ATOM 1758 C CA . GLN B 2 83 ? -28.95370 20.79679 -4.98249 1.000 79.82641 83 GLN B CA 1
ATOM 1759 C C . GLN B 2 83 ? -29.09851 22.24804 -4.53342 1.000 76.94171 83 GLN B C 1
ATOM 1760 O O . GLN B 2 83 ? -29.37057 23.13890 -5.35034 1.000 74.04622 83 GLN B O 1
ATOM 1766 N N . GLU B 2 84 ? -28.91155 22.50467 -3.23752 1.000 71.28995 84 GLU B N 1
ATOM 1767 C CA . GLU B 2 84 ? -28.92881 23.87631 -2.74324 1.000 62.41988 84 GLU B CA 1
ATOM 1768 C C . GLU B 2 84 ? -27.79373 24.68899 -3.35108 1.000 70.94919 84 GLU B C 1
ATOM 1769 O O . GLU B 2 84 ? -27.98988 25.84072 -3.76200 1.000 76.84219 84 GLU B O 1
ATOM 1775 N N . SER B 2 85 ? -26.59980 24.09899 -3.43046 1.000 70.34879 85 SER B N 1
ATOM 1776 C CA . SER B 2 85 ? -25.47894 24.79768 -4.04468 1.000 78.18969 85 SER B CA 1
ATOM 1777 C C . SER B 2 85 ? -25.70742 25.01783 -5.53226 1.000 70.60333 85 SER B C 1
ATOM 1778 O O . SER B 2 85 ? -25.26640 26.02936 -6.07521 1.000 65.32398 85 SER B O 1
ATOM 1781 N N . ASP B 2 86 ? -26.41625 24.10525 -6.19715 1.000 66.69805 86 ASP B N 1
ATOM 1782 C CA . ASP B 2 86 ? -26.75064 24.29351 -7.60546 1.000 62.49558 86 ASP B CA 1
ATOM 1783 C C . ASP B 2 86 ? -27.72049 25.45573 -7.78199 1.000 63.96730 86 ASP B C 1
ATOM 1784 O O . ASP B 2 86 ? -27.58286 26.26126 -8.71645 1.000 64.00530 86 ASP B O 1
ATOM 1789 N N . ALA B 2 87 ? -28.70537 25.55853 -6.88586 1.000 66.01360 87 ALA B N 1
ATOM 1790 C CA . ALA B 2 87 ? -29.59504 26.71609 -6.88921 1.000 55.85518 87 ALA B CA 1
ATOM 1791 C C . ALA B 2 87 ? -28.81033 28.00887 -6.70622 1.000 62.22318 87 ALA B C 1
ATOM 1792 O O . ALA B 2 87 ? -28.99724 28.97367 -7.45583 1.000 63.55747 87 ALA B O 1
ATOM 1794 N N . ILE B 2 88 ? -27.92531 28.04368 -5.70663 1.000 66.08400 88 ILE B N 1
ATOM 1795 C CA . ILE B 2 88 ? -27.11190 29.23572 -5.46611 1.000 57.19633 88 ILE B CA 1
ATOM 1796 C C . ILE B 2 88 ? -26.22788 29.53510 -6.67249 1.000 62.62298 88 ILE B C 1
ATOM 1797 O O . ILE B 2 88 ? -25.97344 30.70024 -7.00627 1.000 65.62928 88 ILE B O 1
ATOM 1802 N N . TYR B 2 89 ? -25.74600 28.48777 -7.34220 1.000 56.82787 89 TYR B N 1
ATOM 1803 C CA . TYR B 2 89 ? -24.89972 28.66484 -8.51423 1.000 61.95869 89 TYR B CA 1
ATOM 1804 C C . TYR B 2 89 ? -25.66453 29.32433 -9.64996 1.000 61.82309 89 TYR B C 1
ATOM 1805 O O . TYR B 2 89 ? -25.11954 30.18084 -10.35195 1.000 61.02885 89 TYR B O 1
ATOM 1814 N N . ARG B 2 90 ? -26.91278 28.90965 -9.87483 1.000 57.27439 90 ARG B N 1
ATOM 1815 C CA . ARG B 2 90 ? -27.70069 29.54879 -10.92540 1.000 59.93292 90 ARG B CA 1
ATOM 1816 C C . ARG B 2 90 ? -27.87403 31.03585 -10.64483 1.000 57.04100 90 ARG B C 1
ATOM 1817 O O . ARG B 2 90 ? -27.76450 31.86881 -11.55460 1.000 60.71987 90 ARG B O 1
ATOM 1825 N N . LEU B 2 91 ? -28.09704 31.39219 -9.38036 1.000 42.89740 91 LEU B N 1
ATOM 1826 C CA . LEU B 2 91 ? -28.24810 32.79819 -9.02472 1.000 66.84163 91 LEU B CA 1
ATOM 1827 C C . LEU B 2 91 ? -26.94624 33.56624 -9.23930 1.000 65.53609 91 LEU B C 1
ATOM 1828 O O . LEU B 2 91 ? -26.94732 34.68140 -9.78078 1.000 61.26504 91 LEU B O 1
ATOM 1833 N N . ALA B 2 92 ? -25.82133 32.98812 -8.80796 1.000 53.43518 92 ALA B N 1
ATOM 1834 C CA . ALA B 2 92 ? -24.53839 33.66291 -8.97779 1.000 53.25498 92 ALA B CA 1
ATOM 1835 C C . ALA B 2 92 ? -24.18373 33.80778 -10.45206 1.000 61.44467 92 ALA B C 1
ATOM 1836 O O . ALA B 2 92 ? -23.58762 34.81265 -10.86221 1.000 54.68829 92 ALA B O 1
ATOM 1838 N N . MET B 2 93 ? -24.54452 32.81628 -11.26591 1.000 62.45152 93 MET B N 1
ATOM 1839 C CA . MET B 2 93 ? -24.29112 32.91857 -12.69481 1.000 73.63504 93 MET B CA 1
ATOM 1840 C C . MET B 2 93 ? -25.16961 33.99205 -13.32436 1.000 62.11193 93 MET B C 1
ATOM 1841 O O . MET B 2 93 ? -24.73973 34.68244 -14.25532 1.000 58.86536 93 MET B O 1
ATOM 1846 N N . LEU B 2 94 ? -26.39921 34.15588 -12.82400 1.000 51.29597 94 LEU B N 1
ATOM 1847 C CA . LEU B 2 94 ? -27.22526 35.27428 -13.27015 1.000 57.45596 94 LEU B CA 1
ATOM 1848 C C . LEU B 2 94 ? -26.55796 36.60578 -12.94720 1.000 62.47232 94 LEU B C 1
ATOM 1849 O O . LEU B 2 94 ? -26.49308 37.50348 -13.79583 1.000 65.14127 94 LEU B O 1
ATOM 1854 N N . LEU B 2 95 ? -26.07218 36.75505 -11.71122 1.000 61.57893 95 LEU B N 1
ATOM 1855 C CA . LEU B 2 95 ? -25.35891 37.97610 -11.33785 1.000 57.85071 95 LEU B CA 1
ATOM 1856 C C . LEU B 2 95 ? -24.18767 38.23764 -12.27763 1.000 64.35905 95 LEU B C 1
ATOM 1857 O O . LEU B 2 95 ? -24.00636 39.35898 -12.77049 1.000 68.19191 95 LEU B O 1
ATOM 1862 N N . LYS B 2 96 ? -23.38423 37.20494 -12.53981 1.000 61.69560 96 LYS B N 1
ATOM 1863 C CA . LYS B 2 96 ? -22.21855 37.36400 -13.40514 1.000 61.60685 96 LYS B CA 1
ATOM 1864 C C . LYS B 2 96 ? -22.62404 37.77714 -14.81587 1.000 66.52881 96 LYS B C 1
ATOM 1865 O O . LYS B 2 96 ? -22.06946 38.72818 -15.38155 1.000 73.43671 96 LYS B O 1
ATOM 1871 N N . LEU B 2 97 ? -23.58302 37.06205 -15.40830 1.000 61.11069 97 LEU B N 1
ATOM 1872 C CA . LEU B 2 97 ? -23.97383 37.35652 -16.78169 1.000 59.94179 97 LEU B CA 1
ATOM 1873 C C . LEU B 2 97 ? -24.59567 38.74189 -16.89402 1.000 53.49758 97 LEU B C 1
ATOM 1874 O O . LEU B 2 97 ? -24.34962 39.46217 -17.86779 1.000 63.59930 97 LEU B O 1
ATOM 1879 N N . ALA B 2 98 ? -25.37413 39.15364 -15.89168 1.000 48.22181 98 ALA B N 1
ATOM 1880 C CA . ALA B 2 98 ? -25.97649 40.48111 -15.94180 1.000 68.37711 98 ALA B CA 1
ATOM 1881 C C . ALA B 2 98 ? -24.92196 41.57189 -15.80447 1.000 59.23435 98 ALA B C 1
ATOM 1882 O O . ALA B 2 98 ? -24.99055 42.60164 -16.49122 1.000 68.80411 98 ALA B O 1
ATOM 1884 N N . THR B 2 99 ? -23.93639 41.36560 -14.92622 1.000 63.11628 99 THR B N 1
ATOM 1885 C CA . THR B 2 99 ? -22.86309 42.34413 -14.79340 1.000 58.13767 99 THR B CA 1
ATOM 1886 C C . THR B 2 99 ? -22.04178 42.43069 -16.07300 1.000 58.59342 99 THR B C 1
ATOM 1887 O O . THR B 2 99 ? -21.58712 43.51435 -16.45740 1.000 63.94023 99 THR B O 1
ATOM 1891 N N . GLU B 2 100 ? -21.84451 41.29793 -16.75023 1.000 62.75711 100 GLU B N 1
ATOM 1892 C CA . GLU B 2 100 ? -21.22161 41.33728 -18.06902 1.000 65.04371 100 GLU B CA 1
ATOM 1893 C C . GLU B 2 100 ? -22.09186 42.08240 -19.07117 1.000 55.28715 100 GLU B C 1
ATOM 1894 O O . GLU B 2 100 ? -21.57168 42.72462 -19.99057 1.000 64.03237 100 GLU B O 1
ATOM 1900 N N . LEU B 2 101 ? -23.41264 41.99906 -18.91203 1.000 59.43272 101 LEU B N 1
ATOM 1901 C CA . LEU B 2 101 ? -24.31796 42.66552 -19.84056 1.000 54.27311 101 LEU B CA 1
ATOM 1902 C C . LEU B 2 101 ? -24.23112 44.17943 -19.70095 1.000 58.57251 101 LEU B C 1
ATOM 1903 O O . LEU B 2 101 ? -24.09697 44.89799 -20.69816 1.000 53.61607 101 LEU B O 1
ATOM 1908 N N . PHE B 2 102 ? -24.29938 44.68321 -18.47027 1.000 56.30937 102 PHE B N 1
ATOM 1909 C CA . PHE B 2 102 ? -24.35234 46.12343 -18.24763 1.000 60.65861 102 PHE B CA 1
ATOM 1910 C C . PHE B 2 102 ? -22.98892 46.75633 -18.00508 1.000 71.74437 102 PHE B C 1
ATOM 1911 O O . PHE B 2 102 ? -22.89302 47.98899 -18.00906 1.000 79.58567 102 PHE B O 1
ATOM 1919 N N . ASP B 2 103 ? -21.94460 45.95535 -17.78848 1.000 72.05395 103 ASP B N 1
ATOM 1920 C CA . ASP B 2 103 ? -20.63877 46.43511 -17.33906 1.000 71.54226 103 ASP B CA 1
ATOM 1921 C C . ASP B 2 103 ? -20.73915 47.22998 -16.03919 1.000 75.55159 103 ASP B C 1
ATOM 1922 O O . ASP B 2 103 ? -19.86200 48.04548 -15.73026 1.000 93.67327 103 ASP B O 1
ATOM 1927 N N . ASP B 2 104 ? -21.80506 47.00116 -15.27458 1.000 69.60323 104 ASP B N 1
ATOM 1928 C CA . ASP B 2 104 ? -22.02666 47.64941 -13.98901 1.000 75.86206 104 ASP B CA 1
ATOM 1929 C C . ASP B 2 104 ? -22.82114 46.68706 -13.12125 1.000 80.89685 104 ASP B C 1
ATOM 1930 O O . ASP B 2 104 ? -23.82169 46.12332 -13.57779 1.000 80.21268 104 ASP B O 1
ATOM 1935 N N . GLU B 2 105 ? -22.37119 46.49054 -11.87980 1.000 71.71419 105 GLU B N 1
ATOM 1936 C CA . GLU B 2 105 ? -23.08973 45.58379 -10.99138 1.000 62.57850 105 GLU B CA 1
ATOM 1937 C C . GLU B 2 105 ? -24.40218 46.19482 -10.52048 1.000 74.61655 105 GLU B C 1
ATOM 1938 O O . GLU B 2 105 ? -25.39288 45.47873 -10.34717 1.000 79.24761 105 GLU B O 1
ATOM 1944 N N . GLU B 2 106 ? -24.43276 47.51374 -10.31184 1.000 74.99989 106 GLU B N 1
ATOM 1945 C CA . GLU B 2 106 ? -25.65390 48.15591 -9.83413 1.000 71.89937 106 GLU B CA 1
ATOM 1946 C C . GLU B 2 106 ? -26.76948 48.05471 -10.86748 1.000 73.71167 106 GLU B C 1
ATOM 1947 O O . GLU B 2 106 ? -27.91751 47.73626 -10.53040 1.000 73.40725 106 GLU B O 1
ATOM 1953 N N . ARG B 2 107 ? -26.45442 48.34389 -12.13396 1.000 73.79756 107 ARG B N 1
ATOM 1954 C CA . ARG B 2 107 ? -27.44683 48.18561 -13.19296 1.000 85.43899 107 ARG B CA 1
ATOM 1955 C C . ARG B 2 107 ? -27.86192 46.72733 -13.34067 1.000 65.69939 107 ARG B C 1
ATOM 1956 O O . ARG B 2 107 ? -29.03262 46.42912 -13.61025 1.000 73.06213 107 ARG B O 1
ATOM 1964 N N . ALA B 2 108 ? -26.91070 45.80507 -13.17358 1.000 74.27360 108 ALA B N 1
ATOM 1965 C CA . ALA B 2 108 ? -27.24063 44.38606 -13.20477 1.000 75.61613 108 ALA B CA 1
ATOM 1966 C C . ALA B 2 108 ? -28.25692 44.03878 -12.12526 1.000 74.55523 108 ALA B C 1
ATOM 1967 O O . ALA B 2 108 ? -29.22561 43.31732 -12.38440 1.000 73.87294 108 ALA B O 1
ATOM 1969 N N . LEU B 2 109 ? -28.06865 44.56382 -10.91390 1.000 71.18969 109 LEU B N 1
ATOM 1970 C CA . LEU B 2 109 ? -29.01325 44.28945 -9.83551 1.000 72.13895 109 LEU B CA 1
ATOM 1971 C C . LEU B 2 109 ? -30.37451 44.90914 -10.12352 1.000 75.39657 109 LEU B C 1
ATOM 1972 O O . LEU B 2 109 ? -31.41645 44.26992 -9.91305 1.000 73.77142 109 LEU B O 1
ATOM 1977 N N . GLU B 2 110 ? -30.38401 46.16174 -10.59415 1.000 70.72089 110 GLU B N 1
ATOM 1978 C CA . GLU B 2 110 ? -31.64402 46.81588 -10.93678 1.000 74.86158 110 GLU B CA 1
ATOM 1979 C C . GLU B 2 110 ? -32.41833 45.99201 -11.95605 1.000 65.25619 110 GLU B C 1
ATOM 1980 O O . GLU B 2 110 ? -33.62845 45.78543 -11.81700 1.000 75.06910 110 GLU B O 1
ATOM 1986 N N . TRP B 2 111 ? -31.72326 45.48646 -12.97731 1.000 54.97756 111 TRP B N 1
ATOM 1987 C CA . TRP B 2 111 ? -32.38696 44.67401 -13.99102 1.000 69.26339 111 TRP B CA 1
ATOM 1988 C C . TRP B 2 111 ? -32.81872 43.31963 -13.44099 1.000 69.11450 111 TRP B C 1
ATOM 1989 O O . TRP B 2 111 ? -33.86254 42.79494 -13.84428 1.000 60.28680 111 TRP B O 1
ATOM 2000 N N . MET B 2 112 ? -32.03582 42.74083 -12.52698 1.000 62.82412 112 MET B N 1
ATOM 2001 C CA . MET B 2 112 ? -32.43046 41.48366 -11.90242 1.000 60.72081 112 MET B CA 1
ATOM 2002 C C . MET B 2 112 ? -33.71952 41.63580 -11.11561 1.000 65.68728 112 MET B C 1
ATOM 2003 O O . MET B 2 112 ? -34.52478 40.69932 -11.05234 1.000 71.55397 112 MET B O 1
ATOM 2008 N N . LYS B 2 113 ? -33.92721 42.79615 -10.50098 1.000 61.19869 113 LYS B N 1
ATOM 2009 C CA . LYS B 2 113 ? -35.14843 43.05497 -9.75315 1.000 61.26316 113 LYS B CA 1
ATOM 2010 C C . LYS B 2 113 ? -36.22383 43.72597 -10.59941 1.000 63.07540 113 LYS B C 1
ATOM 2011 O O . LYS B 2 113 ? -37.26442 44.12073 -10.06277 1.000 73.06721 113 LYS B O 1
ATOM 2017 N N . GLU B 2 114 ? -36.00668 43.83740 -11.90654 1.000 52.30152 114 GLU B N 1
ATOM 2018 C CA . GLU B 2 114 ? -36.90793 44.52974 -12.81557 1.000 68.63333 114 GLU B CA 1
ATOM 2019 C C . GLU B 2 114 ? -37.66869 43.53250 -13.67902 1.000 64.02666 114 GLU B C 1
ATOM 2020 O O . GLU B 2 114 ? -37.08567 42.57439 -14.19490 1.000 70.81456 114 GLU B O 1
ATOM 2026 N N . ASN B 2 115 ? -38.97081 43.76841 -13.84010 1.000 63.79379 115 ASN B N 1
ATOM 2027 C CA . ASN B 2 115 ? -39.76596 42.96717 -14.76331 1.000 68.22812 115 ASN B CA 1
ATOM 2028 C C . ASN B 2 115 ? -39.24853 43.13614 -16.18661 1.000 71.76211 115 ASN B C 1
ATOM 2029 O O . ASN B 2 115 ? -38.91997 44.24497 -16.61804 1.000 81.08587 115 ASN B O 1
ATOM 2034 N N . VAL B 2 116 ? -39.17776 42.02657 -16.91862 1.000 56.93496 116 VAL B N 1
ATOM 2035 C CA . VAL B 2 116 ? -38.58055 41.99469 -18.24717 1.000 58.40277 116 VAL B CA 1
ATOM 2036 C C . VAL B 2 116 ? -39.61110 41.48743 -19.24656 1.000 58.01916 116 VAL B C 1
ATOM 2037 O O . VAL B 2 116 ? -40.19569 40.41412 -19.05894 1.000 65.53070 116 VAL B O 1
ATOM 2041 N N . TYR B 2 117 ? -39.81244 42.26021 -20.31770 1.000 49.28709 117 TYR B N 1
ATOM 2042 C CA . TYR B 2 117 ? -40.79433 41.91578 -21.34268 1.000 56.06778 117 TYR B CA 1
ATOM 2043 C C . TYR B 2 117 ? -40.47276 40.57642 -21.99590 1.000 61.71952 117 TYR B C 1
ATOM 2044 O O . TYR B 2 117 ? -41.38142 39.81048 -22.33609 1.000 65.07608 117 TYR B O 1
ATOM 2053 N N . GLY B 2 118 ? -39.18432 40.27121 -22.17130 1.000 62.68821 118 GLY B N 1
ATOM 2054 C CA . GLY B 2 118 ? -38.78940 39.00811 -22.77317 1.000 58.98636 118 GLY B CA 1
ATOM 2055 C C . GLY B 2 118 ? -38.98900 37.80703 -21.87560 1.000 66.04220 118 GLY B C 1
ATOM 2056 O O . GLY B 2 118 ? -38.98492 36.67223 -22.36423 1.000 62.54045 118 GLY B O 1
ATOM 2057 N N . LEU B 2 119 ? -39.14559 38.02807 -20.57225 1.000 70.42157 119 LEU B N 1
ATOM 2058 C CA . LEU B 2 119 ? -39.48896 36.97127 -19.63411 1.000 53.20864 119 LEU B CA 1
ATOM 2059 C C . LEU B 2 119 ? -40.98347 36.93652 -19.33751 1.000 55.40862 119 LEU B C 1
ATOM 2060 O O . LEU B 2 119 ? -41.39099 36.43503 -18.28434 1.000 55.75804 119 LEU B O 1
ATOM 2065 N N . GLY B 2 120 ? -41.80295 37.48032 -20.23551 1.000 52.76513 120 GLY B N 1
ATOM 2066 C CA . GLY B 2 120 ? -43.24342 37.45885 -20.05968 1.000 43.16970 120 GLY B CA 1
ATOM 2067 C C . GLY B 2 120 ? -43.75118 38.28774 -18.90490 1.000 52.96444 120 GLY B C 1
ATOM 2068 O O . GLY B 2 120 ? -44.89944 38.11549 -18.48720 1.000 61.70540 120 GLY B O 1
ATOM 2069 N N . GLY B 2 121 ? -42.92821 39.18855 -18.37558 1.000 49.16059 121 GLY B N 1
ATOM 2070 C CA . GLY B 2 121 ? -43.29100 39.98609 -17.22535 1.000 51.91698 121 GLY B CA 1
ATOM 2071 C C . GLY B 2 121 ? -42.62427 39.56289 -15.93609 1.000 64.12809 121 GLY B C 1
ATOM 2072 O O . GLY B 2 121 ? -42.71438 40.29593 -14.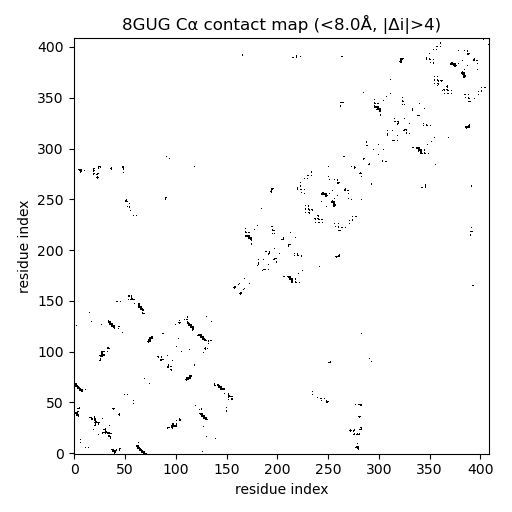94316 1.000 68.30992 121 GLY B O 1
ATOM 2073 N N . LYS B 2 122 ? -41.97119 38.40535 -15.91000 1.000 60.28468 122 LYS B N 1
ATOM 2074 C CA . LYS B 2 122 ? -41.23331 37.97516 -14.73223 1.000 59.93391 122 LYS B CA 1
ATOM 2075 C C . LYS B 2 122 ? -39.86526 38.64590 -14.69586 1.000 62.56688 122 LYS B C 1
ATOM 2076 O O . LYS B 2 122 ? -39.24021 38.88149 -15.73305 1.000 54.48881 122 LYS B O 1
ATOM 2082 N N . ARG B 2 123 ? -39.40992 38.96709 -13.48701 1.000 51.33964 123 ARG B N 1
ATOM 2083 C CA . ARG B 2 123 ? -38.06987 39.48854 -13.30605 1.000 54.97765 123 ARG B CA 1
ATOM 2084 C C . ARG B 2 123 ? -37.05442 38.34890 -13.36682 1.000 74.66413 123 ARG B C 1
ATOM 2085 O O . ARG B 2 123 ? -37.40097 37.18280 -13.15690 1.000 62.36907 123 ARG B O 1
ATOM 2093 N N . PRO B 2 124 ? -35.79252 38.65719 -13.68468 1.000 70.69683 124 PRO B N 1
ATOM 2094 C CA . PRO B 2 124 ? -34.78553 37.58842 -13.78705 1.000 61.19161 124 PRO B CA 1
ATOM 2095 C C . PRO B 2 124 ? -34.58535 36.81524 -12.49715 1.000 56.97584 124 PRO B C 1
ATOM 2096 O O . PRO B 2 124 ? -34.23380 35.62975 -12.54874 1.000 57.08314 124 PRO B O 1
ATOM 2100 N N . LEU B 2 125 ? -34.80290 37.44464 -11.33939 1.000 49.45389 125 LEU B N 1
ATOM 2101 C CA . LEU B 2 125 ? -34.65092 36.72782 -10.07841 1.000 56.87039 125 LEU B CA 1
ATOM 2102 C C . LEU B 2 125 ? -35.62278 35.56089 -9.97177 1.000 61.64007 125 LEU B C 1
ATOM 2103 O O . LEU B 2 125 ? -35.30619 34.55162 -9.33309 1.000 72.70915 125 LEU B O 1
ATOM 2108 N N . ASP B 2 126 ? -36.79409 35.66493 -10.60014 1.000 61.48554 126 ASP B N 1
ATOM 2109 C CA . ASP B 2 126 ? -37.76385 34.57504 -10.60281 1.000 64.64181 126 ASP B CA 1
ATOM 2110 C C . ASP B 2 126 ? -37.41221 33.47122 -11.58937 1.000 68.78261 126 ASP B C 1
ATOM 2111 O O . ASP B 2 126 ? -38.20335 32.53510 -11.75407 1.000 69.28516 126 ASP B O 1
ATOM 2116 N N . MET B 2 127 ? -36.25556 33.55546 -12.24478 1.000 63.50751 127 MET B N 1
ATOM 2117 C CA . MET B 2 127 ? -35.88986 32.62605 -13.30406 1.000 66.59738 127 MET B CA 1
ATOM 2118 C C . MET B 2 127 ? -34.64384 31.81503 -12.95328 1.000 65.32128 127 MET B C 1
ATOM 2119 O O . MET B 2 127 ? -33.94526 31.32937 -13.84565 1.000 69.33470 127 MET B O 1
ATOM 2124 N N . VAL B 2 128 ? -34.34569 31.66086 -11.66145 1.000 54.86679 128 VAL B N 1
ATOM 2125 C CA . VAL B 2 128 ? -33.24258 30.82008 -11.21773 1.000 69.61501 128 VAL B CA 1
ATOM 2126 C C . VAL B 2 128 ? -33.71339 29.69685 -10.30280 1.000 69.63730 128 VAL B C 1
ATOM 2127 O O . VAL B 2 128 ? -32.89273 29.04137 -9.65824 1.000 72.16629 128 VAL B O 1
ATOM 2131 N N . SER B 2 129 ? -35.02455 29.45085 -10.24375 1.000 71.51160 129 SER B N 1
ATOM 2132 C CA . SER B 2 129 ? -35.54428 28.39403 -9.38427 1.000 63.16832 129 SER B CA 1
ATOM 2133 C C . SER B 2 129 ? -35.33955 27.02158 -10.00814 1.000 60.74371 129 SER B C 1
ATOM 2134 O O . SER B 2 129 ? -35.08762 26.04362 -9.29616 1.000 64.76545 129 SER B O 1
ATOM 2137 N N . THR B 2 130 ? -35.46060 26.92877 -11.32474 1.000 53.56478 130 THR B N 1
ATOM 2138 C CA . THR B 2 130 ? -35.23520 25.69939 -12.06644 1.000 53.87554 130 THR B CA 1
ATOM 2139 C C . THR B 2 130 ? -34.10306 25.91666 -13.06238 1.000 59.38311 130 THR B C 1
ATOM 2140 O O . THR B 2 130 ? -33.51393 26.99845 -13.14533 1.000 71.44693 130 THR B O 1
ATOM 2144 N N . THR B 2 131 ? -33.80131 24.87022 -13.83060 1.000 55.18105 131 THR B N 1
ATOM 2145 C CA . THR B 2 131 ? -32.80870 25.01147 -14.88854 1.000 60.36420 131 THR B CA 1
ATOM 2146 C C . THR B 2 131 ? -33.43215 25.51635 -16.18166 1.000 56.13342 131 THR B C 1
ATOM 2147 O O . THR B 2 131 ? -32.74317 26.14992 -16.98374 1.000 66.38968 131 THR B O 1
ATOM 2151 N N . VAL B 2 132 ? -34.72656 25.26901 -16.39111 1.000 59.42335 132 VAL B N 1
ATOM 2152 C CA . VAL B 2 132 ? -35.38507 25.72400 -17.61311 1.000 64.54831 132 VAL B CA 1
ATOM 2153 C C . VAL B 2 132 ? -35.44922 27.24614 -17.64977 1.000 58.40209 132 VAL B C 1
ATOM 2154 O O . VAL B 2 132 ? -35.08843 27.87930 -18.65187 1.000 68.41425 132 VAL B O 1
ATOM 2158 N N . ASP B 2 133 ? -35.93013 27.85504 -16.56391 1.000 51.74360 133 ASP B N 1
ATOM 2159 C CA . ASP B 2 133 ? -35.97503 29.31042 -16.50067 1.000 62.63344 133 ASP B CA 1
ATOM 2160 C C . ASP B 2 133 ? -34.57451 29.89773 -16.60877 1.000 60.35609 133 ASP B C 1
ATOM 2161 O O . ASP B 2 133 ? -34.37686 30.95363 -17.22537 1.000 69.43619 133 ASP B O 1
ATOM 2166 N N . PHE B 2 134 ? -33.58552 29.21067 -16.03267 1.000 52.65857 134 PHE B N 1
ATOM 2167 C CA . PHE B 2 134 ? -32.21002 29.68875 -16.09634 1.000 56.82814 134 PHE B CA 1
ATOM 2168 C C . PHE B 2 134 ? -31.68298 29.66412 -17.52666 1.000 67.81373 134 PHE B C 1
ATOM 2169 O O . PHE B 2 134 ? -30.99872 30.59861 -17.95868 1.000 68.69799 134 PHE B O 1
ATOM 2177 N N . GLU B 2 135 ? -32.00739 28.61783 -18.28752 1.000 67.14160 135 GLU B N 1
ATOM 2178 C CA . GLU B 2 135 ? -31.60274 28.59372 -19.68966 1.000 75.80390 135 GLU B CA 1
ATOM 2179 C C . GLU B 2 135 ? -32.30642 29.68749 -20.48227 1.000 64.60343 135 GLU B C 1
ATOM 2180 O O . GLU B 2 135 ? -31.69299 30.33178 -21.34646 1.000 78.60679 135 GLU B O 1
ATOM 2186 N N . ILE B 2 136 ? -33.59305 29.91113 -20.20296 1.000 49.98257 136 ILE B N 1
ATOM 2187 C CA . ILE B 2 136 ? -34.32296 30.97119 -20.89660 1.000 57.31985 136 ILE B CA 1
ATOM 2188 C C . ILE B 2 136 ? -33.65225 32.32130 -20.66260 1.000 53.39460 136 ILE B C 1
ATOM 2189 O O . ILE B 2 136 ? -33.40337 33.08683 -21.60519 1.000 47.83643 136 ILE B O 1
ATOM 2194 N N . VAL B 2 137 ? -33.33236 32.62625 -19.40245 1.000 47.11341 137 VAL B N 1
ATOM 2195 C CA . VAL B 2 137 ? -32.74864 33.92927 -19.09395 1.000 55.53848 137 VAL B CA 1
ATOM 2196 C C . VAL B 2 137 ? -31.32820 34.03879 -19.64928 1.000 54.46233 137 VAL B C 1
ATOM 2197 O O . VAL B 2 137 ? -30.90666 35.11643 -20.08846 1.000 57.01049 137 VAL B O 1
ATOM 2201 N N . LYS B 2 138 ? -30.56920 32.93747 -19.65880 1.000 52.91345 138 LYS B N 1
ATOM 2202 C CA . LYS B 2 138 ? -29.23932 32.98894 -20.26065 1.000 52.74754 138 LYS B CA 1
ATOM 2203 C C . LYS B 2 138 ? -29.32002 33.31395 -21.74685 1.000 48.65806 138 LYS B C 1
ATOM 2204 O O . LYS B 2 138 ? -28.54078 34.13098 -22.25888 1.000 74.25442 138 LYS B O 1
ATOM 2210 N N . ASP B 2 139 ? -30.26042 32.68849 -22.45796 1.000 48.21829 139 ASP B N 1
ATOM 2211 C CA . ASP B 2 139 ? -30.39092 32.98809 -23.87853 1.000 56.99390 139 ASP B CA 1
ATOM 2212 C C . ASP B 2 139 ? -30.88290 34.41123 -24.10253 1.000 66.54897 139 ASP B C 1
ATOM 2213 O O . ASP B 2 139 ? -30.45671 35.06793 -25.06121 1.000 69.24571 139 ASP B O 1
ATOM 2218 N N . LEU B 2 140 ? -31.75534 34.91394 -23.22591 1.000 65.01648 140 LEU B N 1
ATOM 2219 C CA . LEU B 2 140 ? -32.16049 36.31282 -23.33060 1.000 62.41164 140 LEU B CA 1
ATOM 2220 C C . LEU B 2 140 ? -30.95896 37.23959 -23.18812 1.000 61.52442 140 LEU B C 1
ATOM 2221 O O . LEU B 2 140 ? -30.79783 38.18947 -23.96525 1.000 57.18899 140 LEU B O 1
ATOM 2226 N N . ILE B 2 141 ? -30.10531 36.97898 -22.19294 1.000 53.00804 141 ILE B N 1
ATOM 2227 C CA . ILE B 2 141 ? -28.92441 37.81529 -21.98545 1.000 48.38597 141 ILE B CA 1
ATOM 2228 C C . ILE B 2 141 ? -28.00853 37.76270 -23.20266 1.000 57.08341 141 ILE B C 1
ATOM 2229 O O . ILE B 2 141 ? -27.45703 38.78715 -23.63245 1.000 61.40868 141 ILE B O 1
ATOM 2234 N N . GLY B 2 142 ? -27.83105 36.57044 -23.77621 1.000 55.28581 142 GLY B N 1
ATOM 2235 C CA . GLY B 2 142 ? -27.00811 36.45658 -24.97083 1.000 60.95340 142 GLY B CA 1
ATOM 2236 C C . GLY B 2 142 ? -27.56279 37.25524 -26.13566 1.000 63.60119 142 GLY B C 1
ATOM 2237 O O . GLY B 2 142 ? -26.82816 37.97236 -26.82477 1.000 64.25778 142 GLY B O 1
ATOM 2238 N N . ARG B 2 143 ? -28.87339 37.13937 -26.36955 1.000 63.79263 143 ARG B N 1
ATOM 2239 C CA . ARG B 2 143 ? -29.51521 37.90501 -27.43325 1.000 67.86218 143 ARG B CA 1
ATOM 2240 C C . ARG B 2 143 ? -29.32245 39.40040 -27.23043 1.000 67.42949 143 ARG B C 1
ATOM 2241 O O . ARG B 2 143 ? -29.00147 40.12752 -28.17865 1.000 71.96993 143 ARG B O 1
ATOM 2249 N N . LEU B 2 144 ? -29.51090 39.87867 -25.99899 1.000 63.70487 144 LEU B N 1
ATOM 2250 C CA . LEU B 2 144 ? -29.31873 41.30072 -25.73660 1.000 58.61363 144 LEU B CA 1
ATOM 2251 C C . LEU B 2 144 ? -27.88466 41.72244 -26.02382 1.000 59.43193 144 LEU B C 1
ATOM 2252 O O . LEU B 2 144 ? -27.65078 42.79235 -26.59955 1.000 56.80658 144 LEU B O 1
ATOM 2257 N N . GLU B 2 145 ? -26.91004 40.89349 -25.63503 1.000 59.24750 145 GLU B N 1
ATOM 2258 C CA . GLU B 2 145 ? -25.51600 41.21091 -25.93540 1.000 56.73101 145 GLU B CA 1
ATOM 2259 C C . GLU B 2 145 ? -25.28763 41.31982 -27.43644 1.000 60.71111 145 GLU B C 1
ATOM 2260 O O . GLU B 2 145 ? -24.65197 42.26696 -27.91219 1.000 67.10148 145 GLU B O 1
ATOM 2266 N N . HIS B 2 146 ? -25.80344 40.36389 -28.20223 1.000 52.55035 146 HIS B N 1
ATOM 2267 C CA . HIS B 2 146 ? -25.56010 40.34074 -29.63895 1.000 57.25597 146 HIS B CA 1
ATOM 2268 C C . HIS B 2 146 ? -26.64110 41.05286 -30.44809 1.000 62.89984 146 HIS B C 1
ATOM 2269 O O . HIS B 2 146 ? -26.62234 40.97455 -31.68106 1.000 55.84477 146 HIS B O 1
ATOM 2276 N N . GLY B 2 147 ? -27.56854 41.74201 -29.79069 1.000 60.90328 147 GLY B N 1
ATOM 2277 C CA . GLY B 2 147 ? -28.62090 42.45629 -30.49247 1.000 53.98880 147 GLY B CA 1
ATOM 2278 C C . GLY B 2 147 ? -29.54116 41.59274 -31.32841 1.000 59.78544 147 GLY B C 1
ATOM 2279 O O . GLY B 2 147 ? -29.88111 41.96627 -32.45701 1.000 62.45784 147 GLY B O 1
ATOM 2280 N N . VAL B 2 148 ? -29.95698 40.44668 -30.80121 1.000 49.55636 148 VAL B N 1
ATOM 2281 C CA . VAL B 2 148 ? -30.88727 39.55269 -31.48037 1.000 63.35960 148 VAL B CA 1
ATOM 2282 C C . VAL B 2 148 ? -32.29776 39.83974 -30.98199 1.000 67.47729 148 VAL B C 1
ATOM 2283 O O . VAL B 2 148 ? -32.51095 40.10970 -29.79191 1.000 61.13924 148 VAL B O 1
ATOM 2287 N N . PHE B 2 149 ? -33.26848 39.78100 -31.88837 1.000 61.26211 149 PHE B N 1
ATOM 2288 C CA . PHE B 2 149 ? -34.63464 40.13436 -31.53251 1.000 64.22498 149 PHE B CA 1
ATOM 2289 C C . PHE B 2 149 ? -35.31576 38.95897 -30.84745 1.000 68.02579 149 PHE B C 1
ATOM 2290 O O . PHE B 2 149 ? -35.12474 37.80145 -31.23047 1.000 82.34774 149 PHE B O 1
ATOM 2298 N N . SER B 2 150 ? -36.11037 39.26237 -29.82649 1.000 80.34007 150 SER B N 1
ATOM 2299 C CA . SER B 2 150 ? -36.78585 38.22089 -29.05795 1.000 66.05215 150 SER B CA 1
ATOM 2300 C C . SER B 2 150 ? -38.26394 38.14432 -29.41941 1.000 60.02411 150 SER B C 1
ATOM 2301 O O . SER B 2 150 ? -38.97326 37.23484 -28.98316 1.000 69.04140 150 SER B O 1
ATOM 2304 N N . LEU C 2 23 ? -39.29089 13.51576 -32.06983 1.000 119.31242 23 LEU C N 1
ATOM 2305 C CA . LEU C 2 23 ? -39.88471 12.49200 -31.21765 1.000 131.25103 23 LEU C CA 1
ATOM 2306 C C . LEU C 2 23 ? -40.16159 13.02278 -29.81455 1.000 134.91146 23 LEU C C 1
ATOM 2307 O O . LEU C 2 23 ? -40.80569 12.35212 -29.00798 1.000 140.81668 23 LEU C O 1
ATOM 2312 N N . GLY C 2 24 ? -39.67050 14.23009 -29.52549 1.000 127.41547 24 GLY C N 1
ATOM 2313 C CA . GLY C 2 24 ? -39.89746 14.82556 -28.22024 1.000 108.02425 24 GLY C CA 1
ATOM 2314 C C . GLY C 2 24 ? -41.35119 15.13772 -27.93890 1.000 116.55274 24 GLY C C 1
ATOM 2315 O O . GLY C 2 24 ? -41.73244 15.28992 -26.77380 1.000 105.60618 24 GLY C O 1
ATOM 2316 N N . ILE C 2 25 ? -42.17776 15.22644 -28.98208 1.000 121.38079 25 ILE C N 1
ATOM 2317 C CA . ILE C 2 25 ? -43.59162 15.52739 -28.78759 1.000 113.89966 25 ILE C CA 1
ATOM 2318 C C . ILE C 2 25 ? -44.31052 14.37186 -28.10197 1.000 118.66123 25 ILE C C 1
ATOM 2319 O O . ILE C 2 25 ? -45.32971 14.57907 -27.43213 1.000 121.49911 25 ILE C O 1
ATOM 2324 N N . GLU C 2 26 ? -43.79033 13.14710 -28.23635 1.000 110.46354 26 GLU C N 1
ATOM 2325 C CA . GLU C 2 26 ? -44.51831 11.96665 -27.77263 1.000 110.09787 26 GLU C CA 1
ATOM 2326 C C . GLU C 2 26 ? -44.79939 12.00973 -26.27581 1.000 108.66914 26 GLU C C 1
ATOM 2327 O O . GLU C 2 26 ? -45.84280 11.52116 -25.82938 1.000 125.72037 26 GLU C O 1
ATOM 2333 N N . ASP C 2 27 ? -43.89563 12.58766 -25.48692 1.000 112.04419 27 ASP C N 1
ATOM 2334 C CA . ASP C 2 27 ? -44.11342 12.71264 -24.05585 1.000 113.97127 27 ASP C CA 1
ATOM 2335 C C . ASP C 2 27 ? -43.87957 14.12234 -23.53165 1.000 130.16270 27 ASP C C 1
ATOM 2336 O O . ASP C 2 27 ? -43.97991 14.33515 -22.31910 1.000 134.40889 27 ASP C O 1
ATOM 2341 N N . ALA C 2 28 ? -43.58747 15.08852 -24.39892 1.000 119.83185 28 ALA C N 1
ATOM 2342 C CA . ALA C 2 28 ? -43.37492 16.46589 -23.98530 1.000 120.99865 28 ALA C CA 1
ATOM 2343 C C . ALA C 2 28 ? -44.20473 17.39661 -24.85639 1.000 123.90996 28 ALA C C 1
ATOM 2344 O O . ALA C 2 28 ? -44.66953 17.02389 -25.93678 1.000 123.24108 28 ALA C O 1
ATOM 2346 N N . GLU C 2 29 ? -44.37880 18.62334 -24.36995 1.000 124.31953 29 GLU C N 1
ATOM 2347 C CA . GLU C 2 29 ? -45.16038 19.64016 -25.05895 1.000 124.25019 29 GLU C CA 1
ATOM 2348 C C . GLU C 2 29 ? -44.31018 20.53606 -25.95406 1.000 125.10862 29 GLU C C 1
ATOM 2349 O O . GLU C 2 29 ? -44.83648 21.50286 -26.51509 1.000 132.05453 29 GLU C O 1
ATOM 2355 N N . THR C 2 30 ? -43.02168 20.22955 -26.10354 1.000 125.15711 30 THR C N 1
ATOM 2356 C CA . THR C 2 30 ? -42.07219 21.04872 -26.86443 1.000 119.33441 30 THR C CA 1
ATOM 2357 C C . THR C 2 30 ? -42.14724 22.52470 -26.48285 1.000 131.43026 30 THR C C 1
ATOM 2358 O O . THR C 2 30 ? -41.64446 22.92979 -25.43490 1.000 139.31872 30 THR C O 1
ATOM 2362 N N . ARG C 2 32 ? -41.77570 21.78965 -22.21749 1.000 74.38557 32 ARG C N 1
ATOM 2363 C CA . ARG C 2 32 ? -42.47298 23.03262 -21.90437 1.000 109.07687 32 ARG C CA 1
ATOM 2364 C C . ARG C 2 32 ? -42.00674 23.60081 -20.56473 1.000 100.62113 32 ARG C C 1
ATOM 2365 O O . ARG C 2 32 ? -41.89214 22.87120 -19.57927 1.000 94.88842 32 ARG C O 1
ATOM 2373 N N . THR C 2 33 ? -41.73538 24.90915 -20.54080 1.000 75.61734 33 THR C N 1
ATOM 2374 C CA . THR C 2 33 ? -41.31070 25.56544 -19.30768 1.000 82.34251 33 THR C CA 1
ATOM 2375 C C . THR C 2 33 ? -42.41304 25.54683 -18.25214 1.000 79.13934 33 THR C C 1
ATOM 2376 O O . THR C 2 33 ? -42.12588 25.40417 -17.05646 1.000 66.83709 33 THR C O 1
ATOM 2380 N N . ASP C 2 34 ? -43.67613 25.66377 -18.67309 1.000 94.62650 34 ASP C N 1
ATOM 2381 C CA . ASP C 2 34 ? -44.77777 25.72035 -17.71543 1.000 98.54558 34 ASP C CA 1
ATOM 2382 C C . ASP C 2 34 ? -45.03147 24.37204 -17.04787 1.000 90.97006 34 ASP C C 1
ATOM 2383 O O . ASP C 2 34 ? -45.46648 24.33669 -15.89212 1.000 76.74979 34 ASP C O 1
ATOM 2388 N N . ALA C 2 35 ? -44.77241 23.26151 -17.75069 1.000 87.53617 35 ALA C N 1
ATOM 2389 C CA . ALA C 2 35 ? -45.01974 21.92781 -17.20306 1.000 85.50899 35 ALA C CA 1
ATOM 2390 C C . ALA C 2 35 ? -44.16351 21.62376 -15.98058 1.000 76.16114 35 ALA C C 1
ATOM 2391 O O . ALA C 2 35 ? -44.56717 20.80945 -15.14323 1.000 75.48780 35 ALA C O 1
ATOM 2393 N N . VAL C 2 36 ? -42.99582 22.25515 -15.85720 1.000 60.69298 36 VAL C N 1
ATOM 2394 C CA . VAL C 2 36 ? -42.13869 22.00528 -14.70203 1.000 70.16199 36 VAL C CA 1
ATOM 2395 C C . VAL C 2 36 ? -42.73144 22.64635 -13.45409 1.000 71.98677 36 VAL C C 1
ATOM 2396 O O . VAL C 2 36 ? -42.79716 22.02407 -12.38779 1.000 78.74434 36 VAL C O 1
ATOM 2400 N N . HIS C 2 37 ? -43.16076 23.90557 -13.56425 1.000 89.27812 37 HIS C N 1
ATOM 2401 C CA . HIS C 2 37 ? -43.80314 24.56179 -12.43050 1.000 89.94995 37 HIS C CA 1
ATOM 2402 C C . HIS C 2 37 ? -45.14677 23.91615 -12.11826 1.000 80.78259 37 HIS C C 1
ATOM 2403 O O . HIS C 2 37 ? -45.51550 23.76492 -10.94735 1.000 73.35455 37 HIS C O 1
ATOM 2410 N N . LYS C 2 38 ? -45.88755 23.52448 -13.15692 1.000 74.66358 38 LYS C N 1
ATOM 2411 C CA . LYS C 2 38 ? -47.12997 22.78824 -12.95920 1.000 91.61424 38 LYS C CA 1
ATOM 2412 C C . LYS C 2 38 ? -46.87874 21.43970 -12.30162 1.000 86.95061 38 LYS C C 1
ATOM 2413 O O . LYS C 2 38 ? -47.73774 20.93380 -11.57010 1.000 81.07309 38 LYS C O 1
ATOM 2419 N N . GLY C 2 39 ? -45.71860 20.85324 -12.54041 1.000 81.37866 39 GLY C N 1
ATOM 2420 C CA . GLY C 2 39 ? -45.41560 19.52895 -12.04271 1.000 84.73706 39 GLY C CA 1
ATOM 2421 C C . GLY C 2 39 ? -45.57459 18.47118 -13.11830 1.000 91.07841 39 GLY C C 1
ATOM 2422 O O . GLY C 2 39 ? -46.44076 18.55828 -13.99633 1.000 85.65183 39 GLY C O 1
ATOM 2423 N N . PHE C 2 40 ? -44.72552 17.44894 -13.05214 1.000 98.36422 40 PHE C N 1
ATOM 2424 C CA . PHE C 2 40 ? -44.69650 16.40752 -14.07033 1.000 97.44968 40 PHE C CA 1
ATOM 2425 C C . PHE C 2 40 ? -45.64609 15.27503 -13.70762 1.000 91.16454 40 PHE C C 1
ATOM 2426 O O . PHE C 2 40 ? -45.63161 14.77881 -12.57784 1.000 87.12204 40 PHE C O 1
ATOM 2434 N N . GLU C 2 41 ? -46.45661 14.86480 -14.67843 1.000 91.61210 41 GLU C N 1
ATOM 2435 C CA . GLU C 2 41 ? -47.41064 13.79041 -14.47035 1.000 94.95660 41 GLU C CA 1
ATOM 2436 C C . GLU C 2 41 ? -46.68295 12.44470 -14.40893 1.000 106.51317 41 GLU C C 1
ATOM 2437 O O . GLU C 2 41 ? -45.58754 12.29774 -14.95904 1.000 100.52369 41 GLU C O 1
ATOM 2443 N N . PRO C 2 42 ? -47.26278 11.45002 -13.72570 1.000 110.87521 42 PRO C N 1
ATOM 2444 C CA . PRO C 2 42 ? -46.58317 10.14414 -13.61689 1.000 105.26182 42 PRO C CA 1
ATOM 2445 C C . PRO C 2 42 ? -46.42588 9.41904 -14.94734 1.000 102.05593 42 PRO C C 1
ATOM 2446 O O . PRO C 2 42 ? -45.45692 8.66085 -15.1188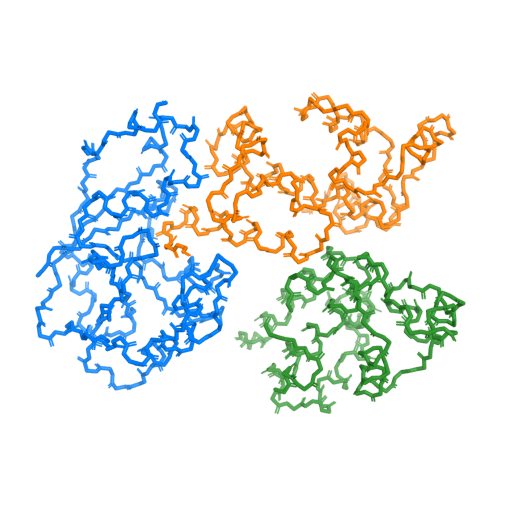6 1.000 104.83390 42 PRO C O 1
ATOM 2450 N N . LYS C 2 43 ? -47.36028 9.62029 -15.88415 1.000 84.08387 43 LYS C N 1
ATOM 2451 C CA . LYS C 2 43 ? -47.23611 9.04392 -17.22116 1.000 94.92243 43 LYS C CA 1
ATOM 2452 C C . LYS C 2 43 ? -45.89667 9.39870 -17.85195 1.000 104.89227 43 LYS C C 1
ATOM 2453 O O . LYS C 2 43 ? -45.27688 8.57275 -18.53769 1.000 106.44315 43 LYS C O 1
ATOM 2459 N N . VAL C 2 44 ? -45.43344 10.62677 -17.62101 1.000 108.14467 44 VAL C N 1
ATOM 2460 C CA . VAL C 2 44 ? -44.15786 11.06335 -18.17193 1.000 108.31026 44 VAL C CA 1
ATOM 2461 C C . VAL C 2 44 ? -43.01711 10.24585 -17.58044 1.000 103.45353 44 VAL C C 1
ATOM 2462 O O . VAL C 2 44 ? -42.12657 9.78128 -18.30328 1.000 102.71512 44 VAL C O 1
ATOM 2466 N N . TYR C 2 45 ? -43.02484 10.06268 -16.25675 1.000 84.15418 45 TYR C N 1
ATOM 2467 C CA . TYR C 2 45 ? -41.99881 9.24878 -15.61415 1.000 82.83181 45 TYR C CA 1
ATOM 2468 C C . TYR C 2 45 ? -41.95992 7.85344 -16.21551 1.000 92.03325 45 TYR C C 1
ATOM 2469 O O . TYR C 2 45 ? -40.88533 7.32753 -16.53487 1.000 82.96468 45 TYR C O 1
ATOM 2478 N N . ARG C 2 46 ? -43.13300 7.23378 -16.36213 1.000 98.97507 46 ARG C N 1
ATOM 2479 C CA . ARG C 2 46 ? -43.19551 5.89212 -16.93381 1.000 112.44197 46 ARG C CA 1
ATOM 2480 C C . ARG C 2 46 ? -42.58129 5.86028 -18.32969 1.000 107.81352 46 ARG C C 1
ATOM 2481 O O . ARG C 2 46 ? -41.65435 5.08030 -18.60275 1.000 110.86359 46 ARG C O 1
ATOM 2489 N N . ASN C 2 47 ? -43.09189 6.70784 -19.23051 1.000 84.20945 47 ASN C N 1
ATOM 2490 C CA . ASN C 2 47 ? -42.61080 6.69177 -20.60854 1.000 90.33639 47 ASN C CA 1
ATOM 2491 C C . ASN C 2 47 ? -41.10817 6.92639 -20.67230 1.000 94.23908 47 ASN C C 1
ATOM 2492 O O . ASN C 2 47 ? -40.40132 6.27377 -21.45134 1.000 102.53887 47 ASN C O 1
ATOM 2497 N N . ILE C 2 48 ? -40.59466 7.82887 -19.83575 1.000 93.10646 48 ILE C N 1
ATOM 2498 C CA . ILE C 2 48 ? -39.18273 8.18325 -19.91534 1.000 100.54692 48 ILE C CA 1
ATOM 2499 C C . ILE C 2 48 ? -38.31074 7.03833 -19.41556 1.000 93.80943 48 ILE C C 1
ATOM 2500 O O . ILE C 2 48 ? -37.36876 6.61964 -20.09966 1.000 83.82764 48 ILE C O 1
ATOM 2505 N N . VAL C 2 49 ? -38.60701 6.50816 -18.22298 1.000 98.08218 49 VAL C N 1
ATOM 2506 C CA . VAL C 2 49 ? -37.79898 5.40568 -17.70846 1.000 91.49922 49 VAL C CA 1
ATOM 2507 C C . VAL C 2 49 ? -37.87918 4.19246 -18.61757 1.000 103.35935 49 VAL C C 1
ATOM 2508 O O . VAL C 2 49 ? -36.98111 3.34290 -18.59274 1.000 107.00093 49 VAL C O 1
ATOM 2512 N N . GLU C 2 50 ? -38.92913 4.08533 -19.43683 1.000 97.59798 50 GLU C N 1
ATOM 2513 C CA . GLU C 2 50 ? -38.93422 2.97908 -20.38743 1.000 99.61182 50 GLU C CA 1
ATOM 2514 C C . GLU C 2 50 ? -38.08695 3.28120 -21.61479 1.000 95.96279 50 GLU C C 1
ATOM 2515 O O . GLU C 2 50 ? -37.37144 2.40064 -22.10371 1.000 105.32218 50 GLU C O 1
ATOM 2521 N N . ARG C 2 51 ? -38.13926 4.51399 -22.12117 1.000 92.29564 51 ARG C N 1
ATOM 2522 C CA . ARG C 2 51 ? -37.36441 4.82654 -23.31805 1.000 94.77923 51 ARG C CA 1
ATOM 2523 C C . ARG C 2 51 ? -35.86602 4.86386 -23.03391 1.000 95.66635 51 ARG C C 1
ATOM 2524 O O . ARG C 2 51 ? -35.06337 4.56399 -23.92532 1.000 87.44784 51 ARG C O 1
ATOM 2532 N N . VAL C 2 52 ? -35.46347 5.20721 -21.80468 1.000 90.72175 52 VAL C N 1
ATOM 2533 C CA . VAL C 2 52 ? -34.04914 5.14606 -21.44341 1.000 82.22219 52 VAL C CA 1
ATOM 2534 C C . VAL C 2 52 ? -33.68143 3.83674 -20.76018 1.000 83.68412 52 VAL C C 1
ATOM 2535 O O . VAL C 2 52 ? -32.49995 3.61900 -20.45784 1.000 97.58522 52 VAL C O 1
ATOM 2539 N N . LYS C 2 53 ? -34.65745 2.96489 -20.49649 1.000 83.72639 53 LYS C N 1
ATOM 2540 C CA . LYS C 2 53 ? -34.40596 1.58478 -20.07291 1.000 90.91567 53 LYS C CA 1
ATOM 2541 C C . LYS C 2 53 ? -33.60343 1.51846 -18.77347 1.000 87.81276 53 LYS C C 1
ATOM 2542 O O . LYS C 2 53 ? -32.61922 0.78552 -18.66439 1.000 107.52856 53 LYS C O 1
ATOM 2548 N N . LEU C 2 54 ? -34.02788 2.28522 -17.77557 1.000 78.65878 54 LEU C N 1
ATOM 2549 C CA . LEU C 2 54 ? -33.39944 2.22085 -16.46642 1.000 89.39977 54 LEU C CA 1
ATOM 2550 C C . LEU C 2 54 ? -34.43990 1.91945 -15.39725 1.000 97.40406 54 LEU C C 1
ATOM 2551 O O . LEU C 2 54 ? -35.62027 2.25295 -15.53893 1.000 92.99740 54 LEU C O 1
ATOM 2556 N N . SER C 2 55 ? -33.98735 1.26956 -14.32922 1.000 106.05180 55 SER C N 1
ATOM 2557 C CA . SER C 2 55 ? -34.85403 0.93097 -13.21392 1.000 98.04484 55 SER C CA 1
ATOM 2558 C C . SER C 2 55 ? -35.13059 2.16542 -12.35846 1.000 104.67476 55 SER C C 1
ATOM 2559 O O . SER C 2 55 ? -34.54186 3.23471 -12.54507 1.000 99.08509 55 SER C O 1
ATOM 2562 N N . GLN C 2 56 ? -36.04495 2.00179 -11.39924 1.000 93.37118 56 GLN C N 1
ATOM 2563 C CA . GLN C 2 56 ? -36.35898 3.09355 -10.48368 1.000 88.05650 56 GLN C CA 1
ATOM 2564 C C . GLN C 2 56 ? -35.15381 3.48146 -9.63730 1.000 91.56044 56 GLN C C 1
ATOM 2565 O O . GLN C 2 56 ? -34.97749 4.66119 -9.31475 1.000 111.53406 56 GLN C O 1
ATOM 2571 N N . ASN C 2 57 ? -34.31293 2.51123 -9.27318 1.000 84.92884 57 ASN C N 1
ATOM 2572 C CA . ASN C 2 57 ? -33.09033 2.83245 -8.54335 1.000 88.91803 57 ASN C CA 1
ATOM 2573 C C . ASN C 2 57 ? -32.12619 3.62396 -9.41896 1.000 99.46886 57 ASN C C 1
ATOM 2574 O O . ASN C 2 57 ? -31.50652 4.58989 -8.95717 1.000 108.90168 57 ASN C O 1
ATOM 2579 N N . GLU C 2 58 ? -31.99120 3.23152 -10.68890 1.000 99.29891 58 GLU C N 1
ATOM 2580 C CA . GLU C 2 58 ? -31.15115 3.98610 -11.61429 1.000 109.75241 58 GLU C CA 1
ATOM 2581 C C . GLU C 2 58 ? -31.69334 5.39478 -11.82152 1.000 100.95644 58 GLU C C 1
ATOM 2582 O O . GLU C 2 58 ? -30.92510 6.36446 -11.88642 1.000 98.30974 58 GLU C O 1
ATOM 2588 N N . PHE C 2 59 ? -33.01685 5.52271 -11.93787 1.000 95.57970 59 PHE C N 1
ATOM 2589 C CA . PHE C 2 59 ? -33.63923 6.83997 -12.00338 1.000 90.00544 59 PHE C CA 1
ATOM 2590 C C . PHE C 2 59 ? -33.29068 7.66641 -10.77259 1.000 88.95397 59 PHE C C 1
ATOM 2591 O O . PHE C 2 59 ? -32.95452 8.85219 -10.87873 1.000 84.49099 59 PHE C O 1
ATOM 2599 N N . GLN C 2 60 ? -33.37220 7.05189 -9.59087 1.000 88.74538 60 GLN C N 1
ATOM 2600 C CA . GLN C 2 60 ? -32.98454 7.73924 -8.36437 1.000 101.35432 60 GLN C CA 1
ATOM 2601 C C . GLN C 2 60 ? -31.54462 8.22580 -8.44061 1.000 96.04420 60 GLN C C 1
ATOM 2602 O O . GLN C 2 60 ? -31.23934 9.36484 -8.07042 1.000 98.51172 60 GLN C O 1
ATOM 2608 N N . ASN C 2 61 ? -30.64477 7.37099 -8.92652 1.000 93.14176 61 ASN C N 1
ATOM 2609 C CA . ASN C 2 61 ? -29.23215 7.73473 -8.96379 1.000 100.73955 61 ASN C CA 1
ATOM 2610 C C . ASN C 2 61 ? -28.97794 8.87976 -9.93858 1.000 93.91756 61 ASN C C 1
ATOM 2611 O O . ASN C 2 61 ? -28.13499 9.74826 -9.68150 1.000 78.71618 61 ASN C O 1
ATOM 2616 N N . VAL C 2 62 ? -29.69869 8.90321 -11.06103 1.000 95.95017 62 VAL C N 1
ATOM 2617 C CA . VAL C 2 62 ? -29.39195 9.89042 -12.09284 1.000 95.16157 62 VAL C CA 1
ATOM 2618 C C . VAL C 2 62 ? -30.07282 11.22722 -11.80735 1.000 87.70989 62 VAL C C 1
ATOM 2619 O O . VAL C 2 62 ? -29.49946 12.28965 -12.07195 1.000 83.78926 62 VAL C O 1
ATOM 2623 N N . THR C 2 63 ? -31.28694 11.21405 -11.25699 1.000 85.13625 63 THR C N 1
ATOM 2624 C CA . THR C 2 63 ? -32.03290 12.44816 -11.04290 1.000 77.52785 63 THR C CA 1
ATOM 2625 C C . THR C 2 63 ? -31.97172 12.95070 -9.60741 1.000 77.61295 63 THR C C 1
ATOM 2626 O O . THR C 2 63 ? -32.58152 13.98178 -9.30533 1.000 94.46257 63 THR C O 1
ATOM 2630 N N . LEU C 2 64 ? -31.25889 12.25243 -8.72081 1.000 84.08046 64 LEU C N 1
ATOM 2631 C CA . LEU C 2 64 ? -31.20122 12.59315 -7.29769 1.000 76.29537 64 LEU C CA 1
ATOM 2632 C C . LEU C 2 64 ? -32.59357 12.65504 -6.67354 1.000 88.88457 64 LEU C C 1
ATOM 2633 O O . LEU C 2 64 ? -32.81808 13.36773 -5.69188 1.000 104.72905 64 LEU C O 1
ATOM 2638 N N . ILE C 2 65 ? -33.53355 11.90838 -7.23804 1.000 85.29156 65 ILE C N 1
ATOM 2639 C CA . ILE C 2 65 ? -34.89752 11.81573 -6.72583 1.000 82.31872 65 ILE C CA 1
ATOM 2640 C C . ILE C 2 65 ? -35.02229 10.49215 -5.98071 1.000 101.33369 65 ILE C C 1
ATOM 2641 O O . ILE C 2 65 ? -34.88161 9.43185 -6.60701 1.000 106.92921 65 ILE C O 1
ATOM 2646 N N . PRO C 2 66 ? -35.27651 10.49830 -4.67432 1.000 111.39789 66 PRO C N 1
ATOM 2647 C CA . PRO C 2 66 ? -35.40115 9.22997 -3.94220 1.000 111.57213 66 PRO C CA 1
ATOM 2648 C C . PRO C 2 66 ? -36.46122 8.32505 -4.55883 1.000 113.93038 66 PRO C C 1
ATOM 2649 O O . PRO C 2 66 ? -37.51829 8.78236 -4.99907 1.000 107.05069 66 PRO C O 1
ATOM 2653 N N . VAL C 2 67 ? -36.15275 7.02559 -4.60113 1.000 107.99583 67 VAL C N 1
ATOM 2654 C CA . VAL C 2 67 ? -37.07104 6.04494 -5.17569 1.000 112.14515 67 VAL C CA 1
ATOM 2655 C C . VAL C 2 67 ? -38.37462 5.99494 -4.38628 1.000 116.84224 67 VAL C C 1
ATOM 2656 O O . VAL C 2 67 ? -39.45879 5.82548 -4.96450 1.000 108.29324 67 VAL C O 1
ATOM 2660 N N . SER C 2 68 ? -38.29994 6.16858 -3.06384 1.000 113.05848 68 SER C N 1
ATOM 2661 C CA . SER C 2 68 ? -39.51136 6.23694 -2.25335 1.000 106.54892 68 SER C CA 1
ATOM 2662 C C . SER C 2 68 ? -40.38475 7.41992 -2.65023 1.000 117.98738 68 SER C C 1
ATOM 2663 O O . SER C 2 68 ? -41.61425 7.33295 -2.57657 1.000 111.27709 68 SER C O 1
ATOM 2666 N N . THR C 2 69 ? -39.77494 8.52494 -3.08917 1.000 120.60571 69 THR C N 1
ATOM 2667 C CA . THR C 2 69 ? -40.56040 9.65651 -3.57589 1.000 115.15401 69 THR C CA 1
ATOM 2668 C C . THR C 2 69 ? -41.27229 9.30786 -4.87735 1.000 107.93972 69 THR C C 1
ATOM 2669 O O . THR C 2 69 ? -42.41646 9.72622 -5.10082 1.000 108.90802 69 THR C O 1
ATOM 2673 N N . ILE C 2 70 ? -40.60640 8.54794 -5.74992 1.000 106.01083 70 ILE C N 1
ATOM 2674 C CA . ILE C 2 70 ? -41.26393 8.03611 -6.94880 1.000 109.65446 70 ILE C CA 1
ATOM 2675 C C . ILE C 2 70 ? -42.46831 7.19039 -6.56197 1.000 105.49626 70 ILE C C 1
ATOM 2676 O O . ILE C 2 70 ? -43.54988 7.30457 -7.15207 1.000 100.26650 70 ILE C O 1
ATOM 2681 N N . LYS C 2 71 ? -42.29359 6.32661 -5.55838 1.000 89.73351 71 LYS C N 1
ATOM 2682 C CA . LYS C 2 71 ? -43.40078 5.49663 -5.09416 1.000 109.19655 71 LYS C CA 1
ATOM 2683 C C . LYS C 2 71 ? -44.53704 6.35022 -4.54313 1.000 113.42952 71 LYS C C 1
ATOM 2684 O O . LYS C 2 71 ? -45.71545 6.05389 -4.77316 1.000 115.04031 71 LYS C O 1
ATOM 2690 N N . ARG C 2 72 ? -44.19957 7.41502 -3.81388 1.000 103.12421 72 ARG C N 1
ATOM 2691 C CA . ARG C 2 72 ? -45.21955 8.31068 -3.27689 1.000 118.36626 72 ARG C CA 1
ATOM 2692 C C . ARG C 2 72 ? -46.02687 8.94951 -4.40024 1.000 114.34823 72 ARG C C 1
ATOM 2693 O O . ARG C 2 72 ? -47.26273 8.97142 -4.35850 1.000 100.80082 72 ARG C O 1
ATOM 2701 N N . ARG C 2 73 ? -45.33808 9.47712 -5.41697 1.000 109.33198 73 ARG C N 1
ATOM 2702 C CA . ARG C 2 73 ? -46.03628 10.10447 -6.53774 1.000 106.37016 73 ARG C CA 1
ATOM 2703 C C . ARG C 2 73 ? -46.89379 9.09394 -7.28845 1.000 96.96685 73 ARG C C 1
ATOM 2704 O O . ARG C 2 73 ? -48.00040 9.41558 -7.73900 1.000 87.62045 73 ARG C O 1
ATOM 2712 N N . LEU C 2 74 ? -46.39614 7.86577 -7.43333 1.000 115.13291 74 LEU C N 1
ATOM 2713 C CA . LEU C 2 74 ? -47.11686 6.82408 -8.15438 1.000 115.64675 74 LEU C CA 1
ATOM 2714 C C . LEU C 2 74 ? -48.28411 6.25495 -7.35817 1.000 107.29257 74 LEU C C 1
ATOM 2715 O O . LEU C 2 74 ? -49.16323 5.61528 -7.94744 1.000 102.99143 74 LEU C O 1
ATOM 2720 N N . LYS C 2 75 ? -48.30418 6.46528 -6.03875 1.000 108.59549 75 LYS C N 1
ATOM 2721 C CA . LYS C 2 75 ? -49.42515 6.01408 -5.21898 1.000 116.65565 75 LYS C CA 1
ATOM 2722 C C . LYS C 2 75 ? -50.74100 6.58362 -5.73340 1.000 128.65328 75 LYS C C 1
ATOM 2723 O O . LYS C 2 75 ? -51.73720 5.86433 -5.86500 1.000 126.13925 75 LYS C O 1
ATOM 2729 N N . ASN C 2 76 ? -50.75912 7.88091 -6.02820 1.000 117.37299 76 ASN C N 1
ATOM 2730 C CA . ASN C 2 76 ? -51.88834 8.55764 -6.63325 1.000 95.96210 76 ASN C CA 1
ATOM 2731 C C . ASN C 2 76 ? -51.51449 8.92418 -8.07232 1.000 100.62268 76 ASN C C 1
ATOM 2732 O O . ASN C 2 76 ? -50.59324 8.33458 -8.65400 1.000 114.66002 76 ASN C O 1
ATOM 2737 N N . ASP C 2 77 ? -52.22985 9.88855 -8.65075 1.000 112.14142 77 ASP C N 1
ATOM 2738 C CA . ASP C 2 77 ? -51.82308 10.50595 -9.90685 1.000 112.29888 77 ASP C CA 1
ATOM 2739 C C . ASP C 2 77 ? -51.20028 11.87874 -9.69144 1.000 109.60818 77 ASP C C 1
ATOM 2740 O O . ASP C 2 77 ? -51.21907 12.71588 -10.60045 1.000 107.07589 77 ASP C O 1
ATOM 2745 N N . GLU C 2 78 ? -50.65042 12.12007 -8.50520 1.000 111.35903 78 GLU C N 1
ATOM 2746 C CA . GLU C 2 78 ? -50.05574 13.40870 -8.18571 1.000 117.40761 78 GLU C CA 1
ATOM 2747 C C . GLU C 2 78 ? -48.82448 13.67053 -9.04502 1.000 111.17251 78 GLU C C 1
ATOM 2748 O O . GLU C 2 78 ? -48.10337 12.75025 -9.44209 1.000 108.93575 78 GLU C O 1
ATOM 2754 N N . ARG C 2 79 ? -48.58715 14.94710 -9.32235 1.000 103.94062 79 ARG C N 1
ATOM 2755 C CA . ARG C 2 79 ? -47.46079 15.36553 -10.13811 1.000 97.31493 79 ARG C CA 1
ATOM 2756 C C . ARG C 2 79 ? -46.23000 15.61110 -9.27359 1.000 95.17402 79 ARG C C 1
ATOM 2757 O O . ARG C 2 79 ? -46.33261 15.92741 -8.08591 1.000 95.88282 79 ARG C O 1
ATOM 2765 N N . PHE C 2 80 ? -45.05855 15.44760 -9.88170 1.000 88.22406 80 PHE C N 1
ATOM 2766 C CA . PHE C 2 80 ? -43.80976 15.70781 -9.18164 1.000 86.19978 80 PHE C CA 1
ATOM 2767 C C . PHE C 2 80 ? -43.63915 17.20482 -8.94892 1.000 90.88382 80 PHE C C 1
ATOM 2768 O O . PHE C 2 80 ? -44.13973 18.03299 -9.71253 1.000 79.52001 80 PHE C O 1
ATOM 2776 N N . ASN C 2 81 ? -42.92209 17.55366 -7.88142 1.000 86.52572 81 ASN C N 1
ATOM 2777 C CA . ASN C 2 81 ? -42.68868 18.96297 -7.60989 1.000 74.28151 81 ASN C CA 1
ATOM 2778 C C . ASN C 2 81 ? -41.78121 19.55774 -8.68816 1.000 95.55489 81 ASN C C 1
ATOM 2779 O O . ASN C 2 81 ? -41.25957 18.85570 -9.56064 1.000 99.22485 81 ASN C O 1
ATOM 2784 N N . THR C 2 82 ? -41.59091 20.87652 -8.61795 1.000 88.11836 82 THR C N 1
ATOM 2785 C CA . THR C 2 82 ? -40.91458 21.57856 -9.70488 1.000 79.55591 82 THR C CA 1
ATOM 2786 C C . THR C 2 82 ? -39.44891 21.16951 -9.81891 1.000 88.72794 82 THR C C 1
ATOM 2787 O O . THR C 2 82 ? -38.91985 21.06489 -10.92865 1.000 100.44589 82 THR C O 1
ATOM 2791 N N . GLN C 2 83 ? -38.77709 20.92118 -8.69174 1.000 77.29168 83 GLN C N 1
ATOM 2792 C CA . GLN C 2 83 ? -37.37219 20.51793 -8.74756 1.000 83.42501 83 GLN C CA 1
ATOM 2793 C C . GLN C 2 83 ? -37.21702 19.11674 -9.33692 1.000 89.00224 83 GLN C C 1
ATOM 2794 O O . GLN C 2 83 ? -36.31375 18.86553 -10.14970 1.000 86.74010 83 GLN C O 1
ATOM 2800 N N . GLU C 2 84 ? -38.09995 18.19403 -8.95571 1.000 83.65454 84 GLU C N 1
ATOM 2801 C CA . GLU C 2 84 ? -38.04101 16.84350 -9.50572 1.000 93.96692 84 GLU C CA 1
ATOM 2802 C C . GLU C 2 84 ? -38.39776 16.83293 -10.98792 1.000 80.99093 84 GLU C C 1
ATOM 2803 O O . GLU C 2 84 ? -37.71456 16.18991 -11.79735 1.000 88.92571 84 GLU C O 1
ATOM 2809 N N . SER C 2 85 ? -39.48267 17.51970 -11.35853 1.000 69.40204 85 SER C N 1
ATOM 2810 C CA . SER C 2 85 ? -39.80528 17.68341 -12.77159 1.000 91.21507 85 SER C CA 1
ATOM 2811 C C . SER C 2 85 ? -38.65201 18.33151 -13.52359 1.000 86.74725 85 SER C C 1
ATOM 2812 O O . SER C 2 85 ? -38.42584 18.03409 -14.70021 1.000 72.07310 85 SER C O 1
ATOM 2815 N N . ASP C 2 86 ? -37.90050 19.20306 -12.85025 1.000 64.36309 86 ASP C N 1
ATOM 2816 C CA . ASP C 2 86 ? -36.74485 19.84423 -13.46558 1.000 60.12791 86 ASP C CA 1
ATOM 2817 C C . ASP C 2 86 ? -35.66057 18.81720 -13.78017 1.000 71.45422 86 ASP C C 1
ATOM 2818 O O . ASP C 2 86 ? -35.08782 18.81050 -14.87918 1.000 69.35188 86 ASP C O 1
ATOM 2823 N N . ALA C 2 87 ? -35.37074 17.93378 -12.81820 1.000 75.99653 87 ALA C N 1
ATOM 2824 C CA . ALA C 2 87 ? -34.40973 16.85548 -13.06269 1.000 70.22891 87 ALA C CA 1
ATOM 2825 C C . ALA C 2 87 ? -34.86106 15.95760 -14.21107 1.000 60.50643 87 ALA C C 1
ATOM 2826 O O . ALA C 2 87 ? -34.05407 15.56805 -15.06938 1.000 64.88678 87 ALA C O 1
ATOM 2828 N N . ILE C 2 88 ? -36.14962 15.61732 -14.24225 1.000 50.35774 88 ILE C N 1
ATOM 2829 C CA . ILE C 2 88 ? -36.66605 14.78857 -15.33029 1.000 62.63531 88 ILE C CA 1
ATOM 2830 C C . ILE C 2 88 ? -36.50914 15.50400 -16.66829 1.000 62.90148 88 ILE C C 1
ATOM 2831 O O . ILE C 2 88 ? -36.18726 14.88436 -17.69203 1.000 67.27599 88 ILE C O 1
ATOM 2836 N N . TYR C 2 89 ? -36.74501 16.81680 -16.68336 1.000 72.56489 89 TYR C N 1
ATOM 2837 C CA . TYR C 2 89 ? -36.57126 17.58910 -17.90747 1.000 75.74065 89 TYR C CA 1
ATOM 2838 C C . TYR C 2 89 ? -35.12339 17.55591 -18.37325 1.000 72.64434 89 TYR C C 1
ATOM 2839 O O . TYR C 2 89 ? -34.85185 17.46350 -19.57614 1.000 70.29044 89 TYR C O 1
ATOM 2848 N N . ARG C 2 90 ? -34.18049 17.64807 -17.43238 1.000 70.58158 90 ARG C N 1
ATOM 2849 C CA . ARG C 2 90 ? -32.76871 17.52772 -17.78971 1.000 73.49304 90 ARG C CA 1
ATOM 2850 C C . ARG C 2 90 ? -32.47571 16.17390 -18.42261 1.000 59.16178 90 ARG C C 1
ATOM 2851 O O . ARG C 2 90 ? -31.75596 16.08880 -19.42849 1.000 51.40002 90 ARG C O 1
ATOM 2859 N N . LEU C 2 91 ? -33.02556 15.10448 -17.84316 1.000 49.28825 91 LEU C N 1
ATOM 2860 C CA . LEU C 2 91 ? -32.84229 13.77414 -18.42130 1.000 60.96788 91 LEU C CA 1
ATOM 2861 C C . LEU C 2 91 ? -33.36489 13.72103 -19.85525 1.000 57.38994 91 LEU C C 1
ATOM 2862 O O . LEU C 2 91 ? -32.67453 13.24664 -20.77241 1.000 72.19224 91 LEU C O 1
ATOM 2867 N N . ALA C 2 92 ? -34.58203 14.22508 -20.06792 1.000 54.94182 92 ALA C N 1
ATOM 2868 C CA . ALA C 2 92 ? -35.17853 14.18554 -21.40070 1.000 63.03687 92 ALA C CA 1
ATOM 2869 C C . ALA C 2 92 ? -34.37569 15.01501 -22.39565 1.000 63.05669 92 ALA C C 1
ATOM 2870 O O . ALA C 2 92 ? -34.21628 14.62635 -23.56201 1.000 63.81667 92 ALA C O 1
ATOM 2872 N N . MET C 2 93 ? -33.86674 16.16502 -21.95523 1.000 66.86788 93 MET C N 1
ATOM 2873 C CA . MET C 2 93 ? -33.09666 17.01368 -22.85318 1.000 74.51093 93 MET C CA 1
ATOM 2874 C C . MET C 2 93 ? -31.78375 16.34875 -23.24413 1.000 69.42954 93 MET C C 1
ATOM 2875 O O . MET C 2 93 ? -31.36679 16.42882 -24.40685 1.000 81.05301 93 MET C O 1
ATOM 2880 N N . LEU C 2 94 ? -31.12031 15.68548 -22.29005 1.000 64.96641 94 LEU C N 1
ATOM 2881 C CA . LEU C 2 94 ? -29.92943 14.91015 -22.62995 1.000 71.26785 94 LEU C CA 1
ATOM 2882 C C . LEU C 2 94 ? -30.25182 13.85619 -23.68140 1.000 74.20901 94 LEU C C 1
ATOM 2883 O O . LEU C 2 94 ? -29.51854 13.69974 -24.66856 1.000 74.09450 94 LEU C O 1
ATOM 2888 N N . LEU C 2 95 ? -31.35395 13.12355 -23.48585 1.000 67.65686 95 LEU C N 1
ATOM 2889 C CA . LEU C 2 95 ? -31.72886 12.09555 -24.45541 1.000 70.42832 95 LEU C CA 1
ATOM 2890 C C . LEU C 2 95 ? -31.92571 12.69245 -25.84490 1.000 72.84256 95 LEU C C 1
ATOM 2891 O O . LEU C 2 95 ? -31.38715 12.18150 -26.83575 1.000 75.97502 95 LEU C O 1
ATOM 2896 N N . LYS C 2 96 ? -32.69091 13.78415 -25.93496 1.000 75.95729 96 LYS C N 1
ATOM 2897 C CA . LYS C 2 96 ? -32.99413 14.35974 -27.24325 1.000 75.22203 96 LYS C CA 1
ATOM 2898 C C . LYS C 2 96 ? -31.73841 14.89826 -27.91742 1.000 78.81132 96 LYS C C 1
ATOM 2899 O O . LYS C 2 96 ? -31.55011 14.72165 -29.12904 1.000 80.39360 96 LYS C O 1
ATOM 2905 N N . LEU C 2 97 ? -30.86965 15.56404 -27.15221 1.000 77.45648 97 LEU C N 1
ATOM 2906 C CA . LEU C 2 97 ? -29.65852 16.13075 -27.73415 1.000 76.31979 97 LEU C CA 1
ATOM 2907 C C . LEU C 2 97 ? -28.72666 15.03502 -28.23460 1.000 82.00673 97 LEU C C 1
ATOM 2908 O O . LEU C 2 97 ? -28.17838 15.12922 -29.33950 1.000 94.32116 97 LEU C O 1
ATOM 2913 N N . ALA C 2 98 ? -28.55043 13.97060 -27.44573 1.000 76.05601 98 ALA C N 1
ATOM 2914 C CA . ALA C 2 98 ? -27.70400 12.87084 -27.89774 1.000 79.86609 98 ALA C CA 1
ATOM 2915 C C . ALA C 2 98 ? -28.29889 12.18286 -29.12054 1.000 87.31115 98 ALA C C 1
ATOM 2916 O O . ALA C 2 98 ? -27.56320 11.74110 -30.01406 1.000 99.01010 98 ALA C O 1
ATOM 2918 N N . THR C 2 99 ? -29.63132 12.08765 -29.18191 1.000 88.82291 99 THR C N 1
ATOM 2919 C CA . THR C 2 99 ? -30.27351 11.47586 -30.34075 1.000 88.05581 99 THR C CA 1
ATOM 2920 C C . THR C 2 99 ? -30.07142 12.31807 -31.59367 1.000 97.06819 99 THR C C 1
ATOM 2921 O O . THR C 2 99 ? -29.85268 11.77698 -32.68286 1.000 98.53233 99 THR C O 1
ATOM 2925 N N . GLU C 2 100 ? -30.14835 13.64347 -31.46303 1.000 92.91250 100 GLU C N 1
ATOM 2926 C CA . GLU C 2 100 ? -29.80993 14.50365 -32.59212 1.000 90.33872 100 GLU C CA 1
ATOM 2927 C C . GLU C 2 100 ? -28.33847 14.37496 -32.96142 1.000 103.39270 100 GLU C C 1
ATOM 2928 O O . GLU C 2 100 ? -27.97653 14.50959 -34.13634 1.000 112.50449 100 GLU C O 1
ATOM 2934 N N . LEU C 2 101 ? -27.47916 14.11279 -31.97520 1.000 94.06483 101 LEU C N 1
ATOM 2935 C CA . LEU C 2 101 ? -26.04613 14.02648 -32.23994 1.000 106.85059 101 LEU C CA 1
ATOM 2936 C C . LEU C 2 101 ? -25.70618 12.77975 -33.04904 1.000 101.94489 101 LEU C C 1
ATOM 2937 O O . LEU C 2 101 ? -25.13554 12.87089 -34.14183 1.000 111.27817 101 LEU C O 1
ATOM 2942 N N . PHE C 2 102 ? -26.04119 11.60029 -32.52361 1.000 108.36049 102 PHE C N 1
ATOM 2943 C CA . PHE C 2 102 ? -25.72379 10.35869 -33.21972 1.000 103.72394 102 PHE C CA 1
ATOM 2944 C C . PHE C 2 102 ? -26.71084 10.02012 -34.32698 1.000 104.56607 102 PHE C C 1
ATOM 2945 O O . PHE C 2 102 ? -26.46749 9.06552 -35.07505 1.000 114.84151 102 PHE C O 1
ATOM 2953 N N . ASP C 2 103 ? -27.81076 10.76454 -34.44183 1.000 102.52510 103 ASP C N 1
ATOM 2954 C CA . ASP C 2 103 ? -28.89529 10.47513 -35.37877 1.000 110.11505 103 ASP C CA 1
ATOM 2955 C C . ASP C 2 103 ? -29.47716 9.07808 -35.17411 1.000 102.48127 103 ASP C C 1
ATOM 2956 O O . ASP C 2 103 ? -30.08852 8.51570 -36.08765 1.000 101.93782 103 ASP C O 1
ATOM 2961 N N . ASP C 2 104 ? -29.29998 8.51475 -33.97985 1.000 95.32266 104 ASP C N 1
ATOM 2962 C CA . ASP C 2 104 ? -29.85226 7.21270 -33.63189 1.000 95.37718 104 ASP C CA 1
ATOM 2963 C C . ASP C 2 104 ? -30.03215 7.15302 -32.12328 1.000 90.30684 104 ASP C C 1
ATOM 2964 O O . ASP C 2 104 ? -29.08895 7.42281 -31.37307 1.000 94.66223 104 ASP C O 1
ATOM 2969 N N . GLU C 2 105 ? -31.23937 6.78930 -31.68468 1.000 85.29392 105 GLU C N 1
ATOM 2970 C CA . GLU C 2 105 ? -31.52540 6.76865 -30.25363 1.000 86.24680 105 GLU C CA 1
ATOM 2971 C C . GLU C 2 105 ? -30.78569 5.63530 -29.55122 1.000 95.06990 105 GLU C C 1
ATOM 2972 O O . GLU C 2 105 ? -30.37063 5.78345 -28.39477 1.000 92.68717 105 GLU C O 1
ATOM 2978 N N . GLU C 2 106 ? -30.61452 4.49374 -30.22456 1.000 83.69554 106 GLU C N 1
ATOM 2979 C CA . GLU C 2 106 ? -29.85588 3.40241 -29.62187 1.000 79.22305 106 GLU C CA 1
ATOM 2980 C C . GLU C 2 106 ? -28.41141 3.82031 -29.38512 1.000 85.59122 106 GLU C C 1
ATOM 2981 O O . GLU C 2 106 ? -27.85441 3.58354 -28.30760 1.000 77.89146 106 GLU C O 1
ATOM 2987 N N . ARG C 2 107 ? -27.79097 4.45602 -30.38358 1.000 83.16998 107 ARG C N 1
ATOM 2988 C CA . ARG C 2 107 ? -26.45105 5.00118 -30.19166 1.000 82.16339 107 ARG C CA 1
ATOM 2989 C C . ARG C 2 107 ? -26.44631 6.08032 -29.11841 1.000 86.19716 107 ARG C C 1
ATOM 2990 O O . ARG C 2 107 ? -25.48566 6.19619 -28.34852 1.000 84.14546 107 ARG C O 1
ATOM 2998 N N . ALA C 2 108 ? -27.51667 6.87596 -29.04916 1.000 87.59784 108 ALA C N 1
ATOM 2999 C CA . ALA C 2 108 ? -27.61286 7.90666 -28.02118 1.000 77.44682 108 ALA C CA 1
ATOM 3000 C C . ALA C 2 108 ? -27.53684 7.29856 -26.62560 1.000 85.03433 108 ALA C C 1
ATOM 3001 O O . ALA C 2 108 ? -26.72767 7.72732 -25.79854 1.000 83.06537 108 ALA C O 1
ATOM 3003 N N . LEU C 2 109 ? -28.36973 6.29006 -26.34677 1.000 76.65661 109 LEU C N 1
ATOM 3004 C CA . LEU C 2 109 ? -28.30595 5.61601 -25.05026 1.000 68.98023 109 LEU C CA 1
ATOM 3005 C C . LEU C 2 109 ? -26.95778 4.93573 -24.84656 1.000 84.54977 109 LEU C C 1
ATOM 3006 O O . LEU C 2 109 ? -26.36671 5.01118 -23.75679 1.000 81.33795 109 LEU C O 1
ATOM 3011 N N . GLU C 2 110 ? -26.45872 4.26097 -25.88859 1.000 84.97679 110 GLU C N 1
ATOM 3012 C CA . GLU C 2 110 ? -25.19352 3.54697 -25.80459 1.000 74.87131 110 GLU C CA 1
ATOM 3013 C C . GLU C 2 110 ? -24.03514 4.48722 -25.51925 1.000 82.22670 110 GLU C C 1
ATOM 3014 O O . GLU C 2 110 ? -22.99742 4.03871 -25.02431 1.000 102.27081 110 GLU C O 1
ATOM 3020 N N . TRP C 2 111 ? -24.19350 5.78097 -25.78752 1.000 84.92944 111 TRP C N 1
ATOM 3021 C CA . TRP C 2 111 ? -23.20592 6.75914 -25.34601 1.000 89.30081 111 TRP C CA 1
ATOM 3022 C C . TRP C 2 111 ? -23.54614 7.37426 -23.99333 1.000 83.12088 111 TRP C C 1
ATOM 3023 O O . TRP C 2 111 ? -22.63532 7.74045 -23.24067 1.000 83.13973 111 TRP C O 1
ATOM 3034 N N . MET C 2 112 ? -24.83595 7.48498 -23.66657 1.000 76.75977 112 MET C N 1
ATOM 3035 C CA . MET C 2 112 ? -25.24133 8.09070 -22.40180 1.000 71.06797 112 MET C CA 1
ATOM 3036 C C . MET C 2 112 ? -24.80008 7.25017 -21.21142 1.000 77.83838 112 MET C C 1
ATOM 3037 O O . MET C 2 112 ? -24.44349 7.79515 -20.16049 1.000 82.77813 112 MET C O 1
ATOM 3042 N N . LYS C 2 113 ? -24.82475 5.92456 -21.34656 1.000 80.79062 113 LYS C N 1
ATOM 3043 C CA . LYS C 2 113 ? -24.48972 5.04392 -20.23252 1.000 82.48744 113 LYS C CA 1
ATOM 3044 C C . LYS C 2 113 ? -23.00135 4.67930 -20.18850 1.000 76.44966 113 LYS C C 1
ATOM 3045 O O . LYS C 2 113 ? -22.62786 3.71948 -19.50441 1.000 69.35363 113 LYS C O 1
ATOM 3051 N N . GLU C 2 114 ? -22.15284 5.42088 -20.90453 1.000 63.95031 114 GLU C N 1
ATOM 3052 C CA . GLU C 2 114 ? -20.72839 5.12397 -21.03436 1.000 64.53560 114 GLU C CA 1
ATOM 3053 C C . GLU C 2 114 ? -19.91383 6.16704 -20.27830 1.000 83.53835 114 GLU C C 1
ATOM 3054 O O . GLU C 2 114 ? -20.06658 7.37139 -20.51511 1.000 70.91595 114 GLU C O 1
ATOM 3060 N N . ASN C 2 115 ? -19.04064 5.70407 -19.38475 1.000 81.43776 115 ASN C N 1
ATOM 3061 C CA . ASN C 2 115 ? -18.10322 6.60360 -18.72508 1.000 67.06025 115 ASN C CA 1
ATOM 3062 C C . ASN C 2 115 ? -17.16268 7.21540 -19.75572 1.000 61.77189 115 ASN C C 1
ATOM 3063 O O . ASN C 2 115 ? -16.57991 6.50587 -20.58061 1.000 63.48347 115 ASN C O 1
ATOM 3068 N N . VAL C 2 116 ? -17.02244 8.53728 -19.71466 1.000 65.65777 116 VAL C N 1
ATOM 3069 C CA . VAL C 2 116 ? -16.20533 9.27245 -20.67126 1.000 68.55996 116 VAL C CA 1
ATOM 3070 C C . VAL C 2 116 ? -15.04556 9.92321 -19.93119 1.000 68.28636 116 VAL C C 1
ATOM 3071 O O . VAL C 2 116 ? -15.20827 10.41032 -18.80688 1.000 71.89247 116 VAL C O 1
ATOM 3075 N N . TYR C 2 117 ? -13.86742 9.92296 -20.56165 1.000 58.48660 117 TYR C N 1
ATOM 3076 C CA . TYR C 2 117 ? -12.73328 10.62620 -19.97212 1.000 76.36805 117 TYR C CA 1
ATOM 3077 C C . TYR C 2 117 ? -12.91984 12.13593 -20.04692 1.000 77.14727 117 TYR C C 1
ATOM 3078 O O . TYR C 2 117 ? -12.36195 12.86967 -19.22293 1.000 82.97688 117 TYR C O 1
ATOM 3087 N N . GLY C 2 118 ? -13.70036 12.61614 -21.01842 1.000 70.86800 118 GLY C N 1
ATOM 3088 C CA . GLY C 2 118 ? -13.97971 14.03975 -21.09509 1.000 74.73813 118 GLY C CA 1
ATOM 3089 C C . GLY C 2 118 ? -14.79856 14.55143 -19.92641 1.000 69.75152 118 GLY C C 1
ATOM 3090 O O . GLY C 2 118 ? -14.62668 15.69531 -19.49786 1.000 90.42110 118 GLY C O 1
ATOM 3091 N N . LEU C 2 119 ? -15.69011 13.71646 -19.38987 1.000 59.66356 119 LEU C N 1
ATOM 3092 C CA . LEU C 2 119 ? -16.52526 14.07019 -18.24907 1.000 66.23911 119 LEU C CA 1
ATOM 3093 C C . LEU C 2 119 ? -15.94037 13.59108 -16.92361 1.000 81.23636 119 LEU C C 1
ATOM 3094 O O . LEU C 2 119 ? -16.68292 13.43522 -15.94881 1.000 89.10905 119 LEU C O 1
ATOM 3099 N N . GLY C 2 120 ? -14.63539 13.34492 -16.86996 1.000 73.08619 120 GLY C N 1
ATOM 3100 C CA . GLY C 2 120 ? -13.99438 12.94048 -15.62878 1.000 68.09842 120 GLY C CA 1
ATOM 3101 C C . GLY C 2 120 ? -14.40089 11.58000 -15.10242 1.000 69.71256 120 GLY C C 1
ATOM 3102 O O . GLY C 2 120 ? -14.64782 11.43482 -13.89808 1.000 78.19478 120 GLY C O 1
ATOM 3103 N N . GLY C 2 121 ? -14.46395 10.57339 -15.97044 1.000 69.92879 121 GLY C N 1
ATOM 3104 C CA . GLY C 2 121 ? -14.83011 9.24383 -15.52966 1.000 65.20522 121 GLY C CA 1
ATOM 3105 C C . GLY C 2 121 ? -16.29503 9.05948 -15.21496 1.000 71.49910 121 GLY C C 1
ATOM 3106 O O . GLY C 2 121 ? -16.66095 8.05026 -14.60581 1.000 81.44129 121 GLY C O 1
ATOM 3107 N N . LYS C 2 122 ? -17.14473 10.00172 -15.60760 1.000 71.66101 122 LYS C N 1
ATOM 3108 C CA . LYS C 2 122 ? -18.57452 9.92287 -15.36620 1.000 75.66585 122 LYS C CA 1
ATOM 3109 C C . LYS C 2 122 ? -19.30613 9.82024 -16.69463 1.000 63.18777 122 LYS C C 1
ATOM 3110 O O . LYS C 2 122 ? -18.90691 10.44102 -17.68353 1.000 62.73537 122 LYS C O 1
ATOM 3116 N N . ARG C 2 123 ? -20.36270 9.01969 -16.71593 1.000 65.15628 123 ARG C N 1
ATOM 3117 C CA . ARG C 2 123 ? -21.17635 8.87716 -17.90741 1.000 72.86273 123 ARG C CA 1
ATOM 3118 C C . ARG C 2 123 ? -22.05572 10.10993 -18.09197 1.000 72.66424 123 ARG C C 1
ATOM 3119 O O . ARG C 2 123 ? -22.32699 10.83915 -17.13397 1.000 72.25028 123 ARG C O 1
ATOM 3127 N N . PRO C 2 124 ? -22.48700 10.38557 -19.32739 1.000 61.30665 124 PRO C N 1
ATOM 3128 C CA . PRO C 2 124 ? -23.44722 11.48060 -19.53496 1.000 73.28690 124 PRO C CA 1
ATOM 3129 C C . PRO C 2 124 ? -24.65353 11.40327 -18.61953 1.000 76.46950 124 PRO C C 1
ATOM 3130 O O . PRO C 2 124 ? -25.17614 12.44111 -18.19354 1.000 73.44195 124 PRO C O 1
ATOM 3134 N N . LEU C 2 125 ? -25.10541 10.18866 -18.29768 1.000 63.25169 125 LEU C N 1
ATOM 3135 C CA . LEU C 2 125 ? -26.28102 10.03352 -17.44871 1.000 66.27929 125 LEU C CA 1
ATOM 3136 C C . LEU C 2 125 ? -26.01722 10.53622 -16.03737 1.000 73.13349 125 LEU C C 1
ATOM 3137 O O . LEU C 2 125 ? -26.94771 10.95817 -15.34140 1.000 73.52490 125 LEU C O 1
ATOM 3142 N N . ASP C 2 126 ? -24.76286 10.50074 -15.59838 1.000 64.94902 126 ASP C N 1
ATOM 3143 C CA . ASP C 2 126 ? -24.39935 11.06300 -14.30661 1.000 72.45577 126 ASP C CA 1
ATOM 3144 C C . ASP C 2 126 ? -24.28296 12.58091 -14.32497 1.000 71.80394 126 ASP C C 1
ATOM 3145 O O . ASP C 2 126 ? -23.95428 13.16953 -13.28880 1.000 82.52385 126 ASP C O 1
ATOM 3150 N N . MET C 2 127 ? -24.54380 13.22984 -15.45898 1.000 73.12953 127 MET C N 1
ATOM 3151 C CA . MET C 2 127 ? -24.36059 14.66965 -15.58836 1.000 74.95788 127 MET C CA 1
ATOM 3152 C C . MET C 2 127 ? -25.67063 15.44211 -15.62494 1.000 69.93394 127 MET C C 1
ATOM 3153 O O . MET C 2 127 ? -25.67538 16.60603 -16.03447 1.000 64.27077 127 MET C O 1
ATOM 3158 N N . VAL C 2 128 ? -26.77889 14.83345 -15.21314 1.000 73.33890 128 VAL C N 1
ATOM 3159 C CA . VAL C 2 128 ? -28.07838 15.48842 -15.25614 1.000 71.81098 128 VAL C CA 1
ATOM 3160 C C . VAL C 2 128 ? -28.63958 15.72046 -13.86272 1.000 65.24729 128 VAL C C 1
ATOM 3161 O O . VAL C 2 128 ? -29.80618 16.10349 -13.72295 1.000 64.38475 128 VAL C O 1
ATOM 3165 N N . SER C 2 129 ? -27.83924 15.49692 -12.82269 1.000 66.90835 129 SER C N 1
ATOM 3166 C CA . SER C 2 129 ? -28.31810 15.74065 -11.46834 1.000 66.72112 129 SER C CA 1
ATOM 3167 C C . SER C 2 129 ? -28.30992 17.22467 -11.12838 1.000 71.16584 129 SER C C 1
ATOM 3168 O O . SER C 2 129 ? -29.14825 17.68575 -10.34372 1.000 74.03571 129 SER C O 1
ATOM 3171 N N . THR C 2 130 ? -27.38621 17.98741 -11.70681 1.000 57.95533 130 THR C N 1
ATOM 3172 C CA . THR C 2 130 ? -27.23828 19.40086 -11.39044 1.000 55.37603 130 THR C CA 1
ATOM 3173 C C . THR C 2 130 ? -27.21652 20.23026 -12.66634 1.000 70.63384 130 THR C C 1
ATOM 3174 O O . THR C 2 130 ? -26.86632 19.73984 -13.74508 1.000 66.29786 130 THR C O 1
ATOM 3178 N N . THR C 2 131 ? -27.58335 21.50537 -12.51921 1.000 54.89943 131 THR C N 1
ATOM 3179 C CA . THR C 2 131 ? -27.61962 22.40988 -13.66258 1.000 61.24002 131 THR C CA 1
ATOM 3180 C C . THR C 2 131 ? -26.23750 22.57767 -14.27848 1.000 73.47467 131 THR C C 1
ATOM 3181 O O . THR C 2 131 ? -26.09892 22.64105 -15.50619 1.000 72.50779 131 THR C O 1
ATOM 3185 N N . VAL C 2 132 ? -25.20083 22.63850 -13.44221 1.000 58.90416 132 VAL C N 1
ATOM 3186 C CA . VAL C 2 132 ? -23.85092 22.87455 -13.94453 1.000 59.51437 132 VAL C CA 1
ATOM 3187 C C . VAL C 2 132 ? -23.34551 21.66298 -14.72365 1.000 58.50847 132 VAL C C 1
ATOM 3188 O O . VAL C 2 132 ? -22.79853 21.79996 -15.82512 1.000 66.12711 132 VAL C O 1
ATOM 3192 N N . ASP C 2 133 ? -23.52156 20.45827 -14.17103 1.000 72.26314 133 ASP C N 1
ATOM 3193 C CA . ASP C 2 133 ? -23.14029 19.25882 -14.91112 1.000 71.99299 133 ASP C CA 1
ATOM 3194 C C . ASP C 2 133 ? -23.94553 19.12864 -16.19408 1.000 68.94319 133 ASP C C 1
ATOM 3195 O O . ASP C 2 133 ? -23.43523 18.62883 -17.20605 1.000 67.93120 133 ASP C O 1
ATOM 3200 N N . PHE C 2 134 ? -25.20041 19.58184 -16.17180 1.000 60.90494 134 PHE C N 1
ATOM 3201 C CA . PHE C 2 134 ? -26.00770 19.58500 -17.38429 1.000 64.15589 134 PHE C CA 1
ATOM 3202 C C . PHE C 2 134 ? -25.41992 20.52432 -18.42756 1.000 59.71924 134 PHE C C 1
ATOM 3203 O O . PHE C 2 134 ? -25.33853 20.17614 -19.61034 1.000 62.26859 134 PHE C O 1
ATOM 3211 N N . GLU C 2 135 ? -24.99474 21.71699 -18.00789 1.000 57.93357 135 GLU C N 1
ATOM 3212 C CA . GLU C 2 135 ? -24.32545 22.62279 -18.93550 1.000 72.70667 135 GLU C CA 1
ATOM 3213 C C . GLU C 2 135 ? -23.06481 21.98714 -19.50416 1.000 63.05710 135 GLU C C 1
ATOM 3214 O O . GLU C 2 135 ? -22.75857 22.14546 -20.69221 1.000 62.39161 135 GLU C O 1
ATOM 3220 N N . ILE C 2 136 ? -22.32363 21.26061 -18.66770 1.000 55.48821 136 ILE C N 1
ATOM 3221 C CA . ILE C 2 136 ? -21.07709 20.64826 -19.11998 1.000 63.62094 136 ILE C CA 1
ATOM 3222 C C . ILE C 2 136 ? -21.35409 19.59127 -20.18425 1.000 71.28709 136 ILE C C 1
ATOM 3223 O O . ILE C 2 136 ? -20.70895 19.56285 -21.24147 1.000 69.92951 136 ILE C O 1
ATOM 3228 N N . VAL C 2 137 ? -22.31956 18.70669 -19.92430 1.000 69.05041 137 VAL C N 1
ATOM 3229 C CA . VAL C 2 137 ? -22.60669 17.65510 -20.89535 1.000 68.23506 137 VAL C CA 1
ATOM 3230 C C . VAL C 2 137 ? -23.22045 18.24543 -22.16340 1.000 75.76543 137 VAL C C 1
ATOM 3231 O O . VAL C 2 137 ? -22.99786 17.72869 -23.26774 1.000 75.53685 137 VAL C O 1
ATOM 3235 N N . LYS C 2 138 ? -23.95802 19.35497 -22.04369 1.000 73.81405 138 LYS C N 1
ATOM 3236 C CA . LYS C 2 138 ? -24.47463 20.03197 -23.23040 1.000 72.73053 138 LYS C CA 1
ATOM 3237 C C . LYS C 2 138 ? -23.34389 20.60351 -24.07845 1.000 87.57785 138 LYS C C 1
ATOM 3238 O O . LYS C 2 138 ? -23.34729 20.46510 -25.30776 1.000 101.11918 138 LYS C O 1
ATOM 3244 N N . ASP C 2 139 ? -22.38329 21.28137 -23.44173 1.000 78.10721 139 ASP C N 1
ATOM 3245 C CA . ASP C 2 139 ? -21.22085 21.77536 -24.17509 1.000 85.89217 139 ASP C CA 1
ATOM 3246 C C . ASP C 2 139 ? -20.46869 20.62991 -24.84092 1.000 88.24565 139 ASP C C 1
ATOM 3247 O O . ASP C 2 139 ? -19.96434 20.77365 -25.96282 1.000 103.35275 139 ASP C O 1
ATOM 3252 N N . LEU C 2 140 ? -20.38728 19.48039 -24.16610 1.000 82.85443 140 LEU C N 1
ATOM 3253 C CA . LEU C 2 140 ? -19.70917 18.33036 -24.75680 1.000 76.41180 140 LEU C CA 1
ATOM 3254 C C . LEU C 2 140 ? -20.43552 17.84055 -26.00379 1.000 79.42624 140 LEU C C 1
ATOM 3255 O O . LEU C 2 140 ? -19.80903 17.56808 -27.03553 1.000 85.08958 140 LEU C O 1
ATOM 3260 N N . ILE C 2 141 ? -21.76086 17.70575 -25.92116 1.000 78.53619 141 ILE C N 1
ATOM 3261 C CA . ILE C 2 141 ? -22.53208 17.26489 -27.08194 1.000 87.57459 141 ILE C CA 1
ATOM 3262 C C . ILE C 2 141 ? -22.40175 18.26979 -28.22015 1.000 95.99576 141 ILE C C 1
ATOM 3263 O O . ILE C 2 141 ? -22.32860 17.89515 -29.39807 1.000 97.64463 141 ILE C O 1
ATOM 3268 N N . GLY C 2 142 ? -22.35409 19.56054 -27.88601 1.000 102.87255 142 GLY C N 1
ATOM 3269 C CA . GLY C 2 142 ? -22.16611 20.57320 -28.91221 1.000 109.77985 142 GLY C CA 1
ATOM 3270 C C . GLY C 2 142 ? -20.82148 20.45935 -29.60448 1.000 118.09171 142 GLY C C 1
ATOM 3271 O O . GLY C 2 142 ? -20.73058 20.57739 -30.82899 1.000 119.95353 142 GLY C O 1
ATOM 3272 N N . ARG C 2 143 ? -19.75827 20.22581 -28.82961 1.000 112.15655 143 ARG C N 1
ATOM 3273 C CA . ARG C 2 143 ? -18.43830 20.03483 -29.42424 1.000 106.53296 143 ARG C CA 1
ATOM 3274 C C . ARG C 2 143 ? -18.38281 18.77281 -30.27381 1.000 104.86777 143 ARG C C 1
ATOM 3275 O O . ARG C 2 143 ? -17.67766 18.74042 -31.28895 1.000 108.90101 143 ARG C O 1
ATOM 3283 N N . LEU C 2 144 ? -19.11190 17.72822 -29.87791 1.000 97.16884 144 LEU C N 1
ATOM 3284 C CA . LEU C 2 144 ? -19.19117 16.53686 -30.71686 1.000 95.86758 144 LEU C CA 1
ATOM 3285 C C . LEU C 2 144 ? -19.94802 16.81370 -32.00880 1.000 103.05410 144 LEU C C 1
ATOM 3286 O O . LEU C 2 144 ? -19.62080 16.23509 -33.05102 1.000 107.79354 144 LEU C O 1
ATOM 3291 N N . GLU C 2 145 ? -20.95839 17.68712 -31.96261 1.000 105.89454 145 GLU C N 1
ATOM 3292 C CA . GLU C 2 145 ? -21.64334 18.08227 -33.19028 1.000 109.19704 145 GLU C CA 1
ATOM 3293 C C . GLU C 2 145 ? -20.69466 18.80556 -34.13666 1.000 119.73118 145 GLU C C 1
ATOM 3294 O O . GLU C 2 145 ? -20.79067 18.65381 -35.36003 1.000 117.92743 145 GLU C O 1
ATOM 3300 N N . HIS C 2 146 ? -19.76941 19.59750 -33.58904 1.000 117.97916 146 HIS C N 1
ATOM 3301 C CA . HIS C 2 146 ? -18.72930 20.21682 -34.40109 1.000 121.01003 146 HIS C CA 1
ATOM 3302 C C . HIS C 2 146 ? -17.78112 19.19443 -35.01543 1.000 136.05470 146 HIS C C 1
ATOM 3303 O O . HIS C 2 146 ? -16.98400 19.55968 -35.88718 1.000 137.10228 146 HIS C O 1
ATOM 3310 N N . GLY C 2 147 ? -17.84857 17.93767 -34.58644 1.000 132.86520 147 GLY C N 1
ATOM 3311 C CA . GLY C 2 147 ? -17.00598 16.88946 -35.13150 1.000 127.80251 147 GLY C CA 1
ATOM 3312 C C . GLY C 2 147 ? -15.52614 17.07770 -34.88012 1.000 137.90931 147 GLY C C 1
ATOM 3313 O O . GLY C 2 147 ? -14.71320 16.80791 -35.77328 1.000 139.01870 147 GLY C O 1
ATOM 3314 N N . VAL C 2 148 ? -15.15183 17.54026 -33.68649 1.000 124.75651 148 VAL C N 1
ATOM 3315 C CA . VAL C 2 148 ? -13.74108 17.71647 -33.36937 1.000 128.62409 148 VAL C CA 1
ATOM 3316 C C . VAL C 2 148 ? -13.06995 16.35359 -33.26168 1.000 134.10457 148 VAL C C 1
ATOM 3317 O O . VAL C 2 148 ? -13.61037 15.41680 -32.65629 1.000 140.19545 148 VAL C O 1
ATOM 3321 N N . PHE C 2 149 ? -11.89266 16.23002 -33.86773 1.000 128.86207 149 PHE C N 1
ATOM 3322 C CA . PHE C 2 149 ? -11.14661 14.97454 -33.83777 1.000 134.79923 149 PHE C CA 1
ATOM 3323 C C . PHE C 2 149 ? -9.75975 15.17048 -33.23179 1.000 132.18351 149 PHE C C 1
ATOM 3324 O O . PHE C 2 149 ? -8.77209 15.33428 -33.94948 1.000 122.77886 149 PHE C O 1
#

B-factor: mean 81.71, std 20.78, range [34.09, 160.63]

Sequence (409 aa):
MKLYRLTQKKFADTPFSPIGAKLFGKRWNSKGTEALYFSESESLCSLEVFVHVNNDPAITKLYDLYRIEMPEYLIATLDEEDLPVTWRAIPASESTQYIGDQFLNDPHPEFAALQVPSTISPRDKNYVVNPNHPKMKEIIKKAEKLDFAFDPRIFKGIEDAETGRTDAVHKGFEPKVYRNIVERVKLSQNEFQNVTLIPVSTIKRRLKNDERFNTQESDAIYRLAMLLKLATELFDDEERALEWMKENVYGLGGKRPLDMVSTTVDFEIVKDLIGRLEHGVFSLGIEDAETRTDAVHKGFEPKVYRNIVERVKLSQNEFQNVTLIPVSTIKRRLKNDERFNTQESDAIYRLAMLLKLATELFDDEERALEWMKENVYGLGGKRPLDMVSTTVDFEIVKDLIGRLEHGVF

Radius of gyration: 22.5 Å; Cα contacts (8 Å, |Δi|>4): 648; chains: 3; bounding box: 45×58×68 Å

Organism: Vibrio parahaemolyticus serotype O3:K6 (strain RIMD 2210633) (NCBI:txid223926)

Solvent-accessible surface area: 19889 Å² total; per-residue (Å²): 56,68,0,35,8,0,0,5,96,112,43,54,120,82,27,30,31,28,90,1,3,52,82,42,3,66,2,5,0,28,122,34,13,56,1,5,3,0,0,56,38,34,58,8,0,0,51,2,0,0,23,4,0,48,22,6,51,38,0,32,152,38,2,7,0,14,56,0,78,0,38,116,153,1,30,17,105,45,77,131,142,91,22,36,141,68,29,110,33,55,50,18,24,65,45,0,11,124,25,0,11,134,38,1,81,64,110,146,30,114,90,0,0,9,46,0,17,0,8,46,39,44,217,60,64,4,9,0,0,1,33,88,16,84,120,5,156,79,12,53,171,122,29,76,125,37,132,26,91,37,48,12,171,123,46,204,127,89,104,131,90,108,52,12,103,44,65,21,0,82,140,7,24,79,14,114,46,5,111,86,13,24,130,131,2,147,12,59,52,93,80,0,47,78,2,4,85,6,69,50,69,15,0,112,123,40,36,173,84,108,72,92,2,66,25,44,19,0,0,3,0,10,2,1,38,20,0,22,90,33,0,43,75,1,7,120,59,54,120,70,0,10,72,0,0,103,57,99,0,92,8,9,51,38,102,65,0,5,55,9,0,20,1,0,8,1,0,24,36,0,38,23,0,3,2,14,0,23,28,0,5,3,12,153,35,131,104,26,45,126,82,93,24,68,13,0,69,118,2,22,43,20,138,14,4,160,53,15,8,113,87,0,150,17,66,66,88,62,0,52,81,1,1,81,0,65,52,78,31,0,114,112,28,56,143,92,122,45,111,1,61,38,61,12,0,4,0,0,48,2,0,36,61,1,24,90,33,0,29,98,30,53,123,56,55,137,132,0,14,108,22,0,80,75,109,36,214,58,13,59,45,91,51,0,2,53,9,0,9,0,0,0,5,2,19,64,0,47,94,42,3,19,143,67,92,109,31,93,244

Nearest PDB structures (foldseek):
  8gug-assembly1_C-2  TM=1.008E+00  e=9.361E-20  Vibrio parahaemolyticus RIMD 2210633
  8gug-assembly1_B-2  TM=9.530E-01  e=2.053E-16  Vibrio parahaemolyticus RIMD 2210633
  6gw6-assembly1_F  TM=8.964E-01  e=3.878E-05  Pseudomonas putida KT2440
  8qnl-assembly1_D  TM=7.164E-01  e=1.009E-03  Pseudomonas aeruginosa PAO1
  8qnq-assembly1_B  TM=7.423E-01  e=1.816E-03  Pseudomonas aeruginosa PAO1

InterPro domains:
  IPR014914 RES domain [PF08808] (2-151)
  IPR014914 RES domain [SM00953] (15-143)